Protein AF-A0A0K9NXI1-F1 (afdb_monomer_lite)

Foldseek 3Di:
DLDCVVCVPFQCPQDLVRDGSVRVVVVVVVVVVVCVVVVDDDDDDDPVNLVVVCVVDVVVVVVVVPDQPPDDDDLLVLDDAFDWDFPAQKDFADVQKFKFKKFFFALLVLCVVPPDADDDDDDDDDDPDDDDDPDPVRPPPDDDDDRDDDQADPQAPWQQGWDQDLNDTDRDNDPVVCNVVCVVVDDDDPPWDKDKAQDPVRVCCQVSPPQWDFPDWDDDPNIITTTIDGDPVPPDDPPPDDSRGSSSSRSVSSLLVVQQVLQCVVQPKAWRIDDSGMTMIMDGHDDHSADADDDRGGMDGPDPQKTWRMKGAPTGQFIKTWIARNPPRDIDIDTGDPPDDDDPVNCVCPDPVNRVVVSVVVCVVPPDDPPPPRPDQRWDDDPNDTHTDD

pLDDT: mean 76.98, std 16.27, range [29.52, 96.56]

Radius of gyration: 26.26 Å; chains: 1; bounding box: 72×45×71 Å

Structure (mmCIF, N/CA/C/O backbone):
data_AF-A0A0K9NXI1-F1
#
_entry.id   AF-A0A0K9NXI1-F1
#
loop_
_atom_site.group_PDB
_atom_site.id
_atom_site.type_symbol
_atom_site.label_atom_id
_atom_site.label_alt_id
_atom_site.label_comp_id
_atom_site.label_asym_id
_atom_site.label_entity_id
_atom_site.label_seq_id
_atom_site.pdbx_PDB_ins_code
_atom_site.Cartn_x
_atom_site.Cartn_y
_atom_site.Cartn_z
_atom_site.occupancy
_atom_site.B_iso_or_equiv
_atom_site.auth_seq_id
_atom_site.auth_comp_id
_atom_site.auth_asym_id
_atom_site.auth_atom_id
_atom_site.pdbx_PDB_model_num
ATOM 1 N N . HIS A 1 1 ? 33.278 6.271 -15.625 1.00 63.31 1 HIS A N 1
ATOM 2 C CA . HIS A 1 1 ? 33.539 6.580 -17.052 1.00 63.31 1 HIS A CA 1
ATOM 3 C C . HIS A 1 1 ? 35.040 6.835 -17.258 1.00 63.31 1 HIS A C 1
ATOM 5 O O . HIS A 1 1 ? 35.735 6.962 -16.264 1.00 63.31 1 HIS A O 1
ATOM 11 N N . GLY A 1 2 ? 35.555 6.873 -18.495 1.00 73.94 2 GLY A N 1
ATOM 12 C CA . GLY A 1 2 ? 36.993 7.051 -18.800 1.00 73.94 2 GLY A CA 1
ATOM 13 C C . GLY A 1 2 ? 37.377 8.439 -19.332 1.00 73.94 2 GLY A C 1
ATOM 14 O O . GLY A 1 2 ? 38.294 8.544 -20.132 1.00 73.94 2 GLY A O 1
ATOM 15 N N . CYS A 1 3 ? 36.643 9.493 -18.969 1.00 80.19 3 CYS A N 1
ATOM 16 C CA . CYS A 1 3 ? 36.835 10.843 -19.515 1.00 80.19 3 CYS A CA 1
ATOM 17 C C . CYS A 1 3 ? 38.253 11.377 -19.232 1.00 80.19 3 CYS A C 1
ATOM 19 O O . CYS A 1 3 ? 38.665 11.445 -18.073 1.00 80.19 3 CYS A O 1
ATOM 21 N N . ALA A 1 4 ? 38.969 11.810 -20.274 1.00 77.75 4 ALA A N 1
ATOM 22 C CA . ALA A 1 4 ? 40.324 12.357 -20.156 1.00 77.75 4 ALA A CA 1
ATOM 23 C C . ALA A 1 4 ? 40.393 13.620 -19.278 1.00 77.75 4 ALA A C 1
ATOM 25 O O . ALA A 1 4 ? 41.375 13.827 -18.572 1.00 77.75 4 ALA A O 1
ATOM 26 N N . THR A 1 5 ? 39.326 14.421 -19.247 1.00 80.88 5 THR A N 1
ATOM 27 C CA . THR A 1 5 ? 39.240 15.633 -18.423 1.00 80.88 5 THR A CA 1
ATOM 28 C C . THR A 1 5 ? 39.096 15.318 -16.935 1.00 80.88 5 THR A C 1
ATOM 30 O O . THR A 1 5 ? 39.689 15.992 -16.098 1.00 80.88 5 THR A O 1
ATOM 33 N N . CYS A 1 6 ? 38.326 14.282 -16.585 1.00 79.38 6 CYS A N 1
ATOM 34 C CA . CYS A 1 6 ? 38.123 13.884 -15.188 1.00 79.38 6 CYS A CA 1
ATOM 35 C C . CYS A 1 6 ? 39.322 13.144 -14.592 1.00 79.38 6 CYS A C 1
ATOM 37 O O . CYS A 1 6 ? 39.497 13.162 -13.378 1.00 79.38 6 CYS A O 1
ATOM 39 N N . TYR A 1 7 ? 40.124 12.490 -15.433 1.00 79.38 7 TYR A N 1
ATOM 40 C CA . TYR A 1 7 ? 41.264 11.673 -15.018 1.00 79.38 7 TYR A CA 1
ATOM 41 C C . TYR A 1 7 ? 42.593 12.232 -15.542 1.00 79.38 7 TYR A C 1
ATOM 43 O O . TYR A 1 7 ? 43.538 11.479 -15.752 1.00 79.38 7 TYR A O 1
ATOM 51 N N . SER A 1 8 ? 42.680 13.548 -15.752 1.00 76.00 8 SER A N 1
ATOM 52 C CA . SER A 1 8 ? 43.842 14.212 -16.362 1.00 76.00 8 SER A CA 1
ATOM 53 C C . SER A 1 8 ? 45.157 13.962 -15.614 1.00 76.00 8 SER A C 1
ATOM 55 O O . SER A 1 8 ? 46.203 13.837 -16.244 1.00 76.00 8 SER A O 1
ATOM 57 N N . SER A 1 9 ? 45.109 13.821 -14.288 1.00 75.19 9 SER A N 1
ATOM 58 C CA . SER A 1 9 ? 46.272 13.554 -13.430 1.00 75.19 9 SER A CA 1
ATOM 59 C C . SER A 1 9 ? 46.489 12.075 -13.085 1.00 75.19 9 SER A C 1
ATOM 61 O O . SER A 1 9 ? 47.484 11.734 -12.452 1.00 75.19 9 SER A O 1
ATOM 63 N N . CYS A 1 10 ? 45.577 11.181 -13.475 1.00 76.50 10 CYS A N 1
ATOM 64 C CA . CYS A 1 10 ? 45.589 9.771 -13.063 1.00 76.50 10 CYS A CA 1
ATOM 65 C C . CYS A 1 10 ? 45.084 8.822 -14.163 1.00 76.50 10 CYS A C 1
ATOM 67 O O . CYS A 1 10 ? 44.485 7.779 -13.896 1.00 76.50 10 CYS A O 1
ATOM 69 N N . PHE A 1 11 ? 45.334 9.182 -15.425 1.00 79.94 11 PHE A N 1
ATOM 70 C CA . PHE A 1 11 ? 44.766 8.516 -16.601 1.00 79.94 11 PHE A CA 1
ATOM 71 C C . PHE A 1 11 ? 45.238 7.066 -16.788 1.00 79.94 11 PHE A C 1
ATOM 73 O O . PHE A 1 11 ? 44.528 6.241 -17.369 1.00 79.94 11 PHE A O 1
ATOM 80 N N . ASP A 1 12 ? 46.417 6.750 -16.256 1.00 80.25 12 ASP A N 1
ATOM 81 C CA . ASP A 1 12 ? 47.031 5.421 -16.289 1.00 80.25 12 ASP A CA 1
ATOM 82 C C . ASP A 1 12 ? 46.903 4.664 -14.958 1.00 80.25 12 ASP A C 1
ATOM 84 O O . ASP A 1 12 ? 47.221 3.476 -14.875 1.00 80.25 12 ASP A O 1
ATOM 88 N N . THR A 1 13 ? 46.358 5.312 -13.927 1.00 79.56 13 THR A N 1
ATOM 89 C CA . THR A 1 13 ? 46.133 4.698 -12.620 1.00 79.56 13 THR A CA 1
ATOM 90 C C . THR A 1 13 ? 45.051 3.629 -12.732 1.00 79.56 13 THR A C 1
ATOM 92 O O . THR A 1 13 ? 43.995 3.851 -13.324 1.00 79.56 13 THR A O 1
ATOM 95 N N . ARG A 1 14 ? 45.284 2.443 -12.163 1.00 74.38 14 ARG A N 1
ATOM 96 C CA . ARG A 1 14 ? 44.260 1.392 -12.150 1.00 74.38 14 ARG A CA 1
ATOM 97 C C . ARG A 1 14 ? 43.080 1.820 -11.283 1.00 74.38 14 ARG A C 1
ATOM 99 O O . ARG A 1 14 ? 43.249 2.137 -10.110 1.00 74.38 14 ARG A O 1
ATOM 106 N N . LEU A 1 15 ? 41.884 1.805 -11.866 1.00 72.44 15 LEU A N 1
ATOM 107 C CA . LEU A 1 15 ? 40.640 1.987 -11.124 1.00 72.44 15 LEU A CA 1
ATOM 108 C C . LEU A 1 15 ? 40.298 0.700 -10.356 1.00 72.44 15 LEU A C 1
ATOM 110 O O . LEU A 1 15 ? 40.794 -0.370 -10.716 1.00 72.44 15 LEU A O 1
ATOM 114 N N . PRO A 1 16 ? 39.374 0.760 -9.378 1.00 55.47 16 PRO A N 1
ATOM 115 C CA . PRO A 1 16 ? 38.928 -0.407 -8.604 1.00 55.47 16 PRO A CA 1
ATOM 116 C C . PRO A 1 16 ? 38.437 -1.605 -9.442 1.00 55.47 16 PRO A C 1
ATOM 118 O O . PRO A 1 16 ? 38.420 -2.731 -8.970 1.00 55.47 16 PRO A O 1
ATOM 121 N N . LEU A 1 17 ? 38.070 -1.389 -10.712 1.00 54.94 17 LEU A N 1
ATOM 122 C CA . LEU A 1 17 ? 37.673 -2.435 -11.671 1.00 54.94 17 LEU A CA 1
ATOM 123 C C . LEU A 1 17 ? 38.861 -3.056 -12.436 1.00 54.94 17 LEU A C 1
ATOM 125 O O . LEU A 1 17 ? 38.675 -3.663 -13.490 1.00 54.94 17 LEU A O 1
ATOM 129 N N . GLY A 1 18 ? 40.093 -2.831 -11.976 1.00 70.50 18 GLY A N 1
ATOM 130 C CA . GLY A 1 18 ? 41.331 -3.335 -12.578 1.00 70.50 18 GLY A CA 1
ATOM 131 C C . GLY A 1 18 ? 41.728 -2.675 -13.903 1.00 70.50 18 GLY A C 1
ATOM 132 O O . GLY A 1 18 ? 42.851 -2.879 -14.365 1.00 70.50 18 GLY A O 1
ATOM 133 N N . LYS A 1 19 ? 40.840 -1.870 -14.501 1.00 74.25 19 LYS A N 1
ATOM 134 C CA . LYS A 1 19 ? 41.082 -1.125 -15.741 1.00 74.25 19 LYS A CA 1
ATOM 135 C C . LYS A 1 19 ? 41.544 0.300 -15.457 1.00 74.25 19 LYS A C 1
ATOM 137 O O . LYS A 1 19 ? 41.026 0.937 -14.543 1.00 74.25 19 LYS A O 1
ATOM 142 N N . SER A 1 20 ? 42.473 0.826 -16.250 1.00 83.62 20 SER A N 1
ATOM 143 C CA . SER A 1 20 ? 42.821 2.253 -16.188 1.00 83.62 20 SER A CA 1
ATOM 144 C C . SER A 1 20 ? 41.784 3.119 -16.923 1.00 83.62 20 SER A C 1
ATOM 146 O O . SER A 1 20 ? 41.102 2.622 -17.831 1.00 83.62 20 SER A O 1
ATOM 148 N N . PRO A 1 21 ? 41.652 4.417 -16.587 1.00 82.00 21 PRO A N 1
ATOM 149 C CA . PRO A 1 21 ? 40.850 5.358 -17.363 1.00 82.00 21 PRO A CA 1
ATOM 150 C C . PRO A 1 21 ? 41.206 5.332 -18.852 1.00 82.00 21 PRO A C 1
ATOM 152 O O . PRO A 1 21 ? 40.296 5.303 -19.678 1.00 82.00 21 PRO A O 1
ATOM 155 N N . ARG A 1 22 ? 42.497 5.200 -19.199 1.00 81.88 22 ARG A N 1
ATOM 156 C CA . ARG A 1 22 ? 42.962 5.015 -20.582 1.00 81.88 22 ARG A CA 1
ATOM 157 C C . ARG A 1 22 ? 42.369 3.777 -21.250 1.00 81.88 22 ARG A C 1
ATOM 159 O O . ARG A 1 22 ? 41.925 3.847 -22.390 1.00 81.88 22 ARG A O 1
ATOM 166 N N . GLN A 1 23 ? 42.310 2.640 -20.560 1.00 81.12 23 GLN A N 1
ATOM 167 C CA . GLN A 1 23 ? 41.699 1.429 -21.121 1.00 81.12 23 GLN A CA 1
ATOM 168 C C . GLN A 1 23 ? 40.192 1.595 -21.354 1.00 81.12 23 GLN A C 1
ATOM 170 O O . GLN A 1 23 ? 39.670 1.105 -22.355 1.00 81.12 23 GLN A O 1
ATOM 175 N N . LEU A 1 24 ? 39.491 2.294 -20.456 1.00 81.06 24 LEU A N 1
ATOM 176 C CA . LEU A 1 24 ? 38.071 2.610 -20.629 1.00 81.06 24 LEU A CA 1
ATOM 177 C C . LEU A 1 24 ? 37.842 3.593 -21.783 1.00 81.06 24 LEU A C 1
ATOM 179 O O . LEU A 1 24 ? 36.906 3.408 -22.556 1.00 81.06 24 LEU A O 1
ATOM 183 N N . TYR A 1 25 ? 38.706 4.598 -21.915 1.00 83.56 25 TYR A N 1
ATOM 184 C CA . TYR A 1 25 ? 38.682 5.568 -23.004 1.00 83.56 25 TYR A CA 1
ATOM 185 C C . TYR A 1 25 ? 38.931 4.897 -24.361 1.00 83.56 25 TYR A C 1
ATOM 187 O O . TYR A 1 25 ? 38.125 5.042 -25.273 1.00 83.56 25 TYR A O 1
ATOM 195 N N . ASN A 1 26 ? 39.958 4.049 -24.465 1.00 84.50 26 ASN A N 1
ATOM 196 C CA . ASN A 1 26 ? 40.266 3.306 -25.690 1.00 84.50 26 ASN A CA 1
ATOM 197 C C . ASN A 1 26 ? 39.139 2.331 -26.077 1.00 84.50 26 ASN A C 1
ATOM 199 O O . ASN A 1 26 ? 38.844 2.143 -27.255 1.00 84.50 26 ASN A O 1
ATOM 203 N N . ALA A 1 27 ? 38.496 1.686 -25.096 1.00 82.81 27 ALA A N 1
ATOM 204 C CA . ALA A 1 27 ? 37.338 0.829 -25.351 1.00 82.81 27 ALA A CA 1
ATOM 205 C C . ALA A 1 27 ? 36.130 1.636 -25.858 1.00 82.81 27 ALA A C 1
ATOM 207 O O . ALA A 1 27 ? 35.413 1.181 -26.751 1.00 82.81 27 ALA A O 1
ATOM 208 N N . PHE A 1 28 ? 35.926 2.837 -25.314 1.00 85.06 28 PHE A N 1
ATOM 209 C CA . PHE A 1 28 ? 34.933 3.784 -25.807 1.00 85.06 28 PHE A CA 1
ATOM 210 C C . PHE A 1 28 ? 35.241 4.230 -27.246 1.00 85.06 28 PHE A C 1
ATOM 212 O O . PHE A 1 28 ? 34.349 4.151 -28.087 1.00 85.06 28 PHE A O 1
ATOM 219 N N . GLU A 1 29 ? 36.484 4.609 -27.563 1.00 84.50 29 GLU A N 1
ATOM 220 C CA . GLU A 1 29 ? 36.876 5.015 -28.921 1.00 84.50 29 GLU A CA 1
ATOM 221 C C . GLU A 1 29 ? 36.674 3.897 -29.941 1.00 84.50 29 GLU A C 1
ATOM 223 O O . GLU A 1 29 ? 36.123 4.140 -31.012 1.00 84.50 29 GLU A O 1
ATOM 228 N N . LYS A 1 30 ? 37.016 2.651 -29.588 1.00 85.94 30 LYS A N 1
ATOM 229 C CA . LYS A 1 30 ? 36.719 1.490 -30.441 1.00 85.94 30 LYS A CA 1
ATOM 230 C C . LYS A 1 30 ? 35.223 1.369 -30.728 1.00 85.94 30 LYS A C 1
ATOM 232 O O . LYS A 1 30 ? 34.838 1.181 -31.876 1.00 85.94 30 LYS A O 1
ATOM 237 N N . LYS A 1 31 ? 34.370 1.506 -29.707 1.00 83.94 31 LYS A N 1
ATOM 238 C CA . LYS A 1 31 ? 32.910 1.440 -29.873 1.00 83.94 31 LYS A CA 1
ATOM 239 C C . LYS A 1 31 ? 32.373 2.606 -30.709 1.00 83.94 31 LYS A C 1
ATOM 241 O O . LYS A 1 31 ? 31.494 2.389 -31.537 1.00 83.94 31 LYS A O 1
ATOM 246 N N . LYS A 1 32 ? 32.901 3.816 -30.510 1.00 87.81 32 LYS A N 1
ATOM 247 C CA . LYS A 1 32 ? 32.561 5.002 -31.305 1.00 87.81 32 LYS A CA 1
ATOM 248 C C . LYS A 1 32 ? 32.893 4.773 -32.781 1.00 87.81 32 LYS A C 1
ATOM 250 O O . LYS A 1 32 ? 32.002 4.891 -33.613 1.00 87.81 32 LYS A O 1
ATOM 255 N N . LEU A 1 33 ? 34.119 4.341 -33.075 1.00 86.81 33 LEU A N 1
ATOM 256 C CA . LEU A 1 33 ? 34.575 4.068 -34.437 1.00 86.81 33 LEU A CA 1
ATOM 257 C C . LEU A 1 33 ? 33.741 2.971 -35.113 1.00 86.81 33 LEU A C 1
ATOM 259 O O . LEU A 1 33 ? 33.398 3.088 -36.283 1.00 86.81 33 LEU A O 1
ATOM 263 N N . MET A 1 34 ? 33.360 1.918 -34.379 1.00 88.62 34 MET A N 1
ATOM 264 C CA . MET A 1 34 ? 32.466 0.880 -34.910 1.00 88.62 34 MET A CA 1
ATOM 265 C C . MET A 1 34 ? 31.091 1.434 -35.311 1.00 88.62 34 MET A C 1
ATOM 267 O O . MET A 1 34 ? 30.545 1.013 -36.326 1.00 88.62 34 MET A O 1
ATOM 271 N N . LEU A 1 35 ? 30.531 2.365 -34.534 1.00 81.19 35 LEU A N 1
ATOM 272 C CA . LEU A 1 35 ? 29.243 2.996 -34.837 1.00 81.19 35 LEU A CA 1
ATOM 273 C C . LEU A 1 35 ? 29.351 3.973 -36.016 1.00 81.19 35 LEU A C 1
ATOM 275 O O . LEU A 1 35 ? 28.488 3.975 -36.888 1.00 81.19 35 LEU A O 1
ATOM 279 N N . GLU A 1 36 ? 30.425 4.757 -36.081 1.00 88.56 36 GLU A N 1
ATOM 280 C CA . GLU A 1 36 ? 30.681 5.670 -37.202 1.00 88.56 36 GLU A CA 1
ATOM 281 C C . GLU A 1 36 ? 30.891 4.896 -38.513 1.00 88.56 36 GLU A C 1
ATOM 283 O O . GLU A 1 36 ? 30.285 5.228 -39.530 1.00 88.56 36 GLU A O 1
ATOM 288 N N . ASN A 1 37 ? 31.647 3.793 -38.478 1.00 89.56 37 ASN A N 1
ATOM 289 C CA . ASN A 1 37 ? 31.853 2.915 -39.636 1.00 89.56 37 ASN A CA 1
ATOM 290 C C . ASN A 1 37 ? 30.573 2.203 -40.094 1.00 89.56 37 ASN A C 1
ATOM 292 O O . ASN A 1 37 ? 30.452 1.847 -41.263 1.00 89.56 37 ASN A O 1
ATOM 296 N N . ALA A 1 38 ? 29.609 2.003 -39.194 1.00 86.94 38 ALA A N 1
ATOM 297 C CA . ALA A 1 38 ? 28.284 1.491 -39.533 1.00 86.94 38 ALA A CA 1
ATOM 298 C C . ALA A 1 38 ? 27.344 2.580 -40.101 1.00 86.94 38 ALA A C 1
ATOM 300 O O . ALA A 1 38 ? 26.170 2.306 -40.341 1.00 86.94 38 ALA A O 1
ATOM 301 N N . GLY A 1 39 ? 27.847 3.801 -40.326 1.00 86.38 39 GLY A N 1
ATOM 302 C CA . GLY A 1 39 ? 27.121 4.904 -40.958 1.00 86.38 39 GLY A CA 1
ATOM 303 C C . GLY A 1 39 ? 26.285 5.755 -39.999 1.00 86.38 39 GLY A C 1
ATOM 304 O O . GLY A 1 39 ? 25.497 6.586 -40.452 1.00 86.38 39 GLY A O 1
ATOM 305 N N . PHE A 1 40 ? 26.425 5.579 -38.682 1.00 82.88 40 PHE A N 1
ATOM 306 C CA . PHE A 1 40 ? 25.689 6.384 -37.707 1.00 82.88 40 PHE A CA 1
ATOM 307 C C . PHE A 1 40 ? 26.385 7.725 -37.448 1.00 82.88 40 PHE A C 1
ATOM 309 O O . PHE A 1 40 ? 27.597 7.789 -37.246 1.00 82.88 40 PHE A O 1
ATOM 316 N N . LYS A 1 41 ? 25.603 8.806 -37.351 1.00 88.00 41 LYS A N 1
ATOM 317 C CA . LYS A 1 41 ? 26.079 10.080 -36.798 1.00 88.00 41 LYS A CA 1
ATOM 318 C C . LYS A 1 41 ? 26.173 9.950 -35.274 1.00 88.00 41 LYS A C 1
ATOM 320 O O . LYS A 1 41 ? 25.145 9.888 -34.601 1.00 88.00 41 LYS A O 1
ATOM 325 N N . VAL A 1 42 ? 27.389 9.902 -34.730 1.00 82.69 42 VAL A N 1
ATOM 326 C CA . VAL A 1 42 ? 27.623 9.712 -33.289 1.00 82.69 42 VAL A CA 1
ATOM 327 C C . VAL A 1 42 ? 27.949 11.044 -32.613 1.00 82.69 42 VAL A C 1
ATOM 329 O O . VAL A 1 42 ? 29.005 11.627 -32.839 1.00 82.69 42 VAL A O 1
ATOM 332 N N . GLU A 1 43 ? 27.059 11.508 -31.737 1.00 83.25 43 GLU A N 1
ATOM 333 C CA . GLU A 1 43 ? 27.315 12.634 -30.831 1.00 83.25 43 GLU A CA 1
ATOM 334 C C . GLU A 1 43 ? 27.642 12.095 -29.434 1.00 83.25 43 GLU A C 1
ATOM 336 O O . GLU A 1 43 ? 26.950 11.221 -28.907 1.00 83.25 43 GLU A O 1
ATOM 341 N N . VAL A 1 44 ? 28.734 12.580 -28.843 1.00 80.31 44 VAL A N 1
ATOM 342 C CA . VAL A 1 44 ? 29.284 12.053 -27.589 1.00 80.31 44 VAL A CA 1
ATOM 343 C C . VAL A 1 44 ? 29.170 13.115 -26.513 1.00 80.31 44 VAL A C 1
ATOM 345 O O . VAL A 1 44 ? 29.656 14.227 -26.689 1.00 80.31 44 VAL A O 1
ATOM 348 N N . TYR A 1 45 ? 28.600 12.726 -25.379 1.00 80.25 45 TYR A N 1
ATOM 349 C CA . TYR A 1 45 ? 28.560 13.538 -24.171 1.00 80.25 45 TYR A CA 1
ATOM 350 C C . TYR A 1 45 ? 29.033 12.694 -22.994 1.00 80.25 45 TYR A C 1
ATOM 352 O O . TYR A 1 45 ? 28.509 11.600 -22.756 1.00 80.25 45 TYR A O 1
ATOM 360 N N . TRP A 1 46 ? 30.019 13.181 -22.244 1.00 78.62 46 TRP A N 1
ATOM 361 C CA . TRP A 1 46 ? 30.453 12.514 -21.024 1.00 78.62 46 TRP A CA 1
ATOM 362 C C . TRP A 1 46 ? 29.492 12.806 -19.872 1.00 78.62 46 TRP A C 1
ATOM 364 O O . TRP A 1 46 ? 28.919 13.886 -19.750 1.00 78.62 46 TRP A O 1
ATOM 374 N N . GLU A 1 47 ? 29.355 11.847 -18.958 1.00 73.31 47 GLU A N 1
ATOM 375 C CA . GLU A 1 47 ? 28.494 11.985 -17.780 1.00 73.31 47 GLU A CA 1
ATOM 376 C C . GLU A 1 47 ? 28.829 13.235 -16.944 1.00 73.31 47 GLU A C 1
ATOM 378 O O . GLU A 1 47 ? 27.933 13.907 -16.439 1.00 73.31 47 GLU A O 1
ATOM 383 N N . CYS A 1 48 ? 30.114 13.575 -16.815 1.00 76.38 48 CYS A N 1
ATOM 384 C CA . CYS A 1 48 ? 30.571 14.774 -16.114 1.00 76.38 48 CYS A CA 1
ATOM 385 C C . CYS A 1 48 ? 30.144 16.076 -16.813 1.00 76.38 48 CYS A C 1
ATOM 387 O O . CYS A 1 48 ? 29.737 17.019 -16.137 1.00 76.38 48 CYS A O 1
ATOM 389 N N . GLU A 1 49 ? 30.174 16.115 -18.145 1.00 79.50 49 GLU A N 1
ATOM 390 C CA . GLU A 1 49 ? 29.749 17.260 -18.958 1.00 79.50 49 GLU A CA 1
ATOM 391 C C . GLU A 1 49 ? 28.238 17.466 -18.852 1.00 79.50 49 GLU A C 1
ATOM 393 O O . GLU A 1 49 ? 27.773 18.590 -18.667 1.00 79.50 49 GLU A O 1
ATOM 398 N N . ILE A 1 50 ? 27.470 16.373 -18.873 1.00 73.75 50 ILE A N 1
ATOM 399 C CA . ILE A 1 50 ? 26.021 16.405 -18.663 1.00 73.75 50 ILE A CA 1
ATOM 400 C C . ILE A 1 50 ? 25.707 16.902 -17.250 1.00 73.75 50 ILE A C 1
ATOM 402 O O . ILE A 1 50 ? 24.914 17.825 -17.090 1.00 73.75 50 ILE A O 1
ATOM 406 N N . ARG A 1 51 ? 26.356 16.348 -16.215 1.00 73.81 51 ARG A N 1
ATOM 407 C CA . ARG A 1 51 ? 26.156 16.779 -14.819 1.00 73.81 51 ARG A CA 1
ATOM 408 C C . ARG A 1 51 ? 26.467 18.265 -14.631 1.00 73.81 51 ARG A C 1
ATOM 410 O O . ARG A 1 51 ? 25.690 18.956 -13.978 1.00 73.81 51 ARG A O 1
ATOM 417 N N . LYS A 1 52 ? 27.552 18.764 -15.233 1.00 78.56 52 LYS A N 1
ATOM 418 C CA . LYS A 1 52 ? 27.914 20.187 -15.208 1.00 78.56 52 LYS A CA 1
ATOM 419 C C . LYS A 1 52 ? 26.868 21.041 -15.934 1.00 78.56 52 LYS A C 1
ATOM 421 O O . LYS A 1 52 ? 26.344 21.987 -15.356 1.00 78.56 52 LYS A O 1
ATOM 426 N N . SER A 1 53 ? 26.458 20.633 -17.136 1.00 72.25 53 SER A N 1
ATOM 427 C CA . SER A 1 53 ? 25.426 21.337 -17.904 1.00 72.25 53 SER A CA 1
ATOM 428 C C . SER A 1 53 ? 24.045 21.325 -17.234 1.00 72.25 53 SER A C 1
ATOM 430 O O . SER A 1 53 ? 23.256 22.228 -17.505 1.00 72.25 53 SER A O 1
ATOM 432 N N . LEU A 1 54 ? 23.722 20.320 -16.416 1.00 69.81 54 LEU A N 1
ATOM 433 C CA . LEU A 1 54 ? 22.475 20.247 -15.643 1.00 69.81 54 LEU A CA 1
ATOM 434 C C . LEU A 1 54 ? 22.526 21.090 -14.363 1.00 69.81 54 LEU A C 1
ATOM 436 O O . LEU A 1 54 ? 21.483 21.531 -13.886 1.00 69.81 54 LEU A O 1
ATOM 440 N N . ALA A 1 55 ? 23.717 21.300 -13.796 1.00 70.25 55 ALA A N 1
ATOM 441 C CA . ALA A 1 55 ? 23.913 22.168 -12.637 1.00 70.25 55 ALA A CA 1
ATOM 442 C C . ALA A 1 55 ? 23.853 23.656 -13.016 1.00 70.25 55 ALA A C 1
ATOM 444 O O . ALA A 1 55 ? 23.330 24.461 -12.253 1.00 70.25 55 ALA A O 1
ATOM 445 N N . GLU A 1 56 ? 24.364 24.010 -14.196 1.00 72.69 56 GLU A N 1
ATOM 446 C CA . GLU A 1 56 ? 24.463 25.398 -14.667 1.00 72.69 56 GLU A CA 1
ATOM 447 C C . GLU A 1 56 ? 23.178 25.912 -15.334 1.00 72.69 56 GLU A C 1
ATOM 449 O O . GLU A 1 56 ? 22.968 27.118 -15.426 1.00 72.69 56 GLU A O 1
ATOM 454 N N . ASN A 1 57 ? 22.311 25.019 -15.820 1.00 71.62 57 ASN A N 1
ATOM 455 C CA . ASN A 1 57 ? 21.164 25.401 -16.635 1.00 71.62 57 ASN A CA 1
ATOM 456 C C . ASN A 1 57 ? 19.868 24.748 -16.128 1.00 71.62 57 ASN A C 1
ATOM 458 O O . ASN A 1 57 ? 19.575 23.582 -16.405 1.00 71.62 57 ASN A O 1
ATOM 462 N N . GLN A 1 58 ? 19.075 25.543 -15.405 1.00 65.25 58 GLN A N 1
ATOM 463 C CA . GLN A 1 58 ? 17.808 25.112 -14.818 1.00 65.25 58 GLN A CA 1
ATOM 464 C C . GLN A 1 58 ? 16.785 24.680 -15.884 1.00 65.25 58 GLN A C 1
ATOM 466 O O . GLN A 1 58 ? 16.111 23.677 -15.689 1.00 65.25 58 GLN A O 1
ATOM 471 N N . THR A 1 59 ? 16.734 25.327 -17.053 1.00 63.31 59 THR A N 1
ATOM 472 C CA . THR A 1 59 ? 15.835 24.928 -18.151 1.00 63.31 59 THR A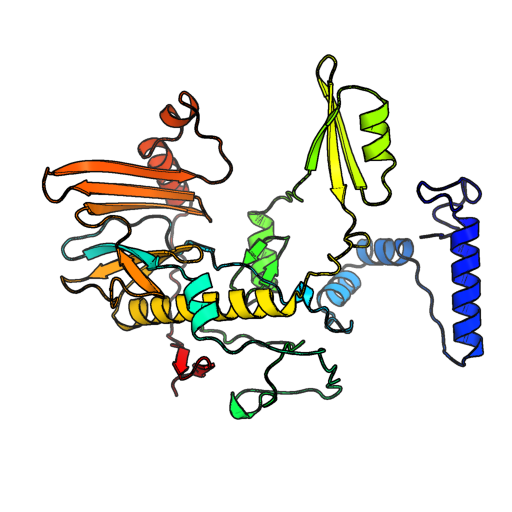 CA 1
ATOM 473 C C . THR A 1 59 ? 16.230 23.597 -18.793 1.00 63.31 59 THR A C 1
ATOM 475 O O . THR A 1 59 ? 15.356 22.813 -19.157 1.00 63.31 59 THR A O 1
ATOM 478 N N . LYS A 1 60 ? 17.528 23.274 -18.887 1.00 61.84 60 LYS A N 1
ATOM 479 C CA . LYS A 1 60 ? 17.987 21.933 -19.294 1.00 61.84 60 LYS A CA 1
ATOM 480 C C . LYS A 1 60 ? 17.634 20.888 -18.242 1.00 61.84 60 LYS A C 1
ATOM 482 O O . LYS A 1 60 ? 17.215 19.795 -18.601 1.00 61.84 60 LYS A O 1
ATOM 487 N N . LYS A 1 61 ? 17.769 21.212 -16.957 1.00 58.72 61 LYS A N 1
ATOM 488 C CA . LYS A 1 61 ? 17.368 20.322 -15.864 1.00 58.72 61 LYS A CA 1
ATOM 489 C C . LYS A 1 61 ? 15.875 20.008 -15.912 1.00 58.72 61 LYS A C 1
ATOM 491 O O . LYS A 1 61 ? 15.515 18.835 -15.902 1.00 58.72 61 LYS A O 1
ATOM 496 N N . ASP A 1 62 ? 15.043 21.030 -16.092 1.00 58.97 62 ASP A N 1
ATOM 497 C CA . ASP A 1 62 ? 13.598 20.874 -16.254 1.00 58.97 62 ASP A CA 1
ATOM 498 C C . ASP A 1 62 ? 13.268 20.065 -17.526 1.00 58.97 62 ASP A C 1
ATOM 500 O O . ASP A 1 62 ? 12.431 19.169 -17.486 1.00 58.97 62 ASP A O 1
ATOM 504 N N . PHE A 1 63 ? 13.985 20.280 -18.637 1.00 58.25 63 PHE A N 1
ATOM 505 C CA . PHE A 1 63 ? 13.837 19.486 -19.866 1.00 58.25 63 PHE A CA 1
ATOM 506 C C . PHE A 1 63 ? 14.191 18.000 -19.678 1.00 58.25 63 PHE A C 1
ATOM 508 O O . PHE A 1 63 ? 13.466 17.130 -20.162 1.00 58.25 63 PHE A O 1
ATOM 515 N N . PHE A 1 64 ? 15.278 17.688 -18.964 1.00 55.22 64 PHE A N 1
ATOM 516 C CA . PHE A 1 64 ? 15.665 16.308 -18.649 1.00 55.22 64 PHE A CA 1
ATOM 517 C C . PHE A 1 64 ? 14.698 15.642 -17.657 1.00 55.22 64 PHE A C 1
ATOM 519 O O . PHE A 1 64 ? 14.422 14.453 -17.795 1.00 55.22 64 PHE A O 1
ATOM 526 N N . ASP A 1 65 ? 14.144 16.390 -16.698 1.00 54.38 65 ASP A N 1
ATOM 527 C CA . ASP A 1 65 ? 13.126 15.895 -15.758 1.00 54.38 65 ASP A CA 1
ATOM 528 C C . ASP A 1 65 ? 11.757 15.643 -16.426 1.00 54.38 65 ASP A C 1
ATOM 530 O O . ASP A 1 65 ? 10.979 14.811 -15.945 1.00 54.38 65 ASP A O 1
ATOM 534 N N . VAL A 1 66 ? 11.464 16.348 -17.527 1.00 53.91 66 VAL A N 1
ATOM 535 C CA . VAL A 1 66 ? 10.227 16.237 -18.325 1.00 53.91 66 VAL A CA 1
ATOM 536 C C . VAL A 1 66 ? 10.332 15.176 -19.431 1.00 53.91 66 VAL A C 1
ATOM 538 O O . VAL A 1 66 ? 9.304 14.744 -19.956 1.00 53.91 66 VAL A O 1
ATOM 541 N N . GLN A 1 67 ? 11.536 14.712 -19.789 1.00 53.72 67 GLN A N 1
ATOM 542 C CA . GLN A 1 67 ? 11.694 13.747 -20.878 1.00 53.72 67 GLN A CA 1
ATOM 543 C C . GLN A 1 67 ? 10.923 12.443 -20.630 1.00 53.72 67 GLN A C 1
ATOM 545 O O . GLN A 1 67 ? 11.046 11.779 -19.599 1.00 53.72 67 GLN A O 1
ATOM 550 N N . ILE A 1 68 ? 10.161 12.056 -21.654 1.00 57.75 68 ILE A N 1
ATOM 551 C CA . ILE A 1 68 ? 9.550 10.737 -21.776 1.00 57.75 68 ILE A CA 1
ATOM 552 C C . ILE A 1 68 ? 10.692 9.723 -21.824 1.00 57.75 68 ILE A C 1
ATOM 554 O O . ILE A 1 68 ? 11.540 9.785 -22.713 1.00 57.75 68 ILE A O 1
ATOM 558 N N . ASP A 1 69 ? 10.724 8.801 -20.868 1.00 62.53 69 ASP A N 1
ATOM 559 C CA . ASP A 1 69 ? 11.727 7.743 -20.821 1.00 62.53 69 ASP A CA 1
ATOM 560 C C . ASP A 1 69 ? 11.607 6.833 -22.060 1.00 62.53 69 ASP A C 1
ATOM 562 O O . ASP A 1 69 ? 10.763 5.937 -22.120 1.00 62.53 69 ASP A O 1
ATOM 566 N N . LYS A 1 70 ? 12.476 7.065 -23.052 1.00 63.56 70 LYS A N 1
ATOM 567 C CA . LYS A 1 70 ? 12.554 6.300 -24.309 1.00 63.56 70 LYS A CA 1
ATOM 568 C C . LYS A 1 70 ? 13.374 5.012 -24.197 1.00 63.56 70 LYS A C 1
ATOM 570 O O . LYS A 1 70 ? 13.601 4.352 -25.208 1.00 63.56 70 LYS A O 1
ATOM 575 N N . THR A 1 71 ? 13.859 4.647 -23.008 1.00 68.31 71 THR A N 1
ATOM 576 C CA . THR A 1 71 ? 14.596 3.384 -22.852 1.00 68.31 71 THR A CA 1
ATOM 577 C C . THR A 1 71 ? 13.675 2.179 -23.086 1.00 68.31 71 THR A C 1
ATOM 579 O O . THR A 1 71 ? 12.453 2.305 -22.946 1.00 68.31 71 THR A O 1
ATOM 582 N N . PRO A 1 72 ? 14.218 0.995 -23.420 1.00 71.19 72 PRO A N 1
ATOM 583 C CA . PRO A 1 72 ? 13.422 -0.226 -23.473 1.00 71.19 72 PRO A CA 1
ATOM 584 C C . PRO A 1 72 ? 12.678 -0.490 -22.156 1.00 71.19 72 PRO A C 1
ATOM 586 O O . PRO A 1 72 ? 13.099 -0.058 -21.079 1.00 71.19 72 PRO A O 1
ATOM 589 N N . LEU A 1 73 ? 11.559 -1.210 -22.235 1.00 79.00 73 LEU A N 1
ATOM 590 C CA . LEU A 1 73 ? 10.836 -1.666 -21.051 1.00 79.00 73 LEU A CA 1
ATOM 591 C C . LEU A 1 73 ? 11.738 -2.588 -20.221 1.00 79.00 73 LEU A C 1
ATOM 593 O O . LEU A 1 73 ? 12.261 -3.578 -20.726 1.00 79.00 73 LEU A O 1
ATOM 597 N N . LYS A 1 74 ? 11.895 -2.266 -18.935 1.00 80.50 74 LYS A N 1
ATOM 598 C CA . LYS A 1 74 ? 12.548 -3.130 -17.948 1.00 80.50 74 LYS A CA 1
ATOM 599 C C . LYS A 1 74 ? 11.462 -3.763 -17.090 1.00 80.50 74 LYS A C 1
ATOM 601 O O . LYS A 1 74 ? 10.756 -3.049 -16.393 1.00 80.50 74 LYS A O 1
ATOM 606 N N . MET A 1 75 ? 11.315 -5.086 -17.107 1.00 77.38 75 MET A N 1
ATOM 607 C CA . MET A 1 75 ? 10.227 -5.746 -16.364 1.00 77.38 75 MET A CA 1
ATOM 608 C C . MET A 1 75 ? 10.278 -5.445 -14.857 1.00 77.38 75 MET A C 1
ATOM 610 O O . MET A 1 75 ? 9.247 -5.177 -14.248 1.00 77.38 75 MET A O 1
ATOM 614 N N . ALA A 1 76 ? 11.479 -5.370 -14.276 1.00 78.81 76 ALA A N 1
ATOM 615 C CA . ALA A 1 76 ? 11.671 -5.023 -12.869 1.00 78.81 76 ALA A CA 1
ATOM 616 C C . ALA A 1 76 ? 11.162 -3.619 -12.489 1.00 78.81 76 ALA A C 1
ATOM 618 O O . ALA A 1 76 ? 10.821 -3.391 -11.328 1.00 78.81 76 ALA A O 1
ATOM 619 N N . SER A 1 77 ? 11.057 -2.672 -13.433 1.00 80.50 77 SER A N 1
ATOM 620 C CA . SER A 1 77 ? 10.514 -1.343 -13.121 1.00 80.50 77 SER A CA 1
ATOM 621 C C . SER A 1 77 ? 8.995 -1.352 -12.938 1.00 80.50 77 SER A C 1
ATOM 623 O O . SER A 1 77 ? 8.470 -0.470 -12.261 1.00 80.50 77 SER A O 1
ATOM 625 N N . ALA A 1 78 ? 8.297 -2.355 -13.481 1.00 85.06 78 ALA A N 1
ATOM 626 C CA . ALA A 1 78 ? 6.869 -2.562 -13.252 1.00 85.06 78 ALA A CA 1
ATOM 627 C C . ALA A 1 78 ? 6.581 -3.204 -11.882 1.00 85.06 78 ALA A C 1
ATOM 629 O O . ALA A 1 78 ? 5.465 -3.101 -11.367 1.00 85.06 78 ALA A O 1
ATOM 630 N N . PHE A 1 79 ? 7.583 -3.829 -11.255 1.00 87.31 79 PHE A N 1
ATOM 631 C CA . PHE A 1 79 ? 7.421 -4.454 -9.951 1.00 87.31 79 PHE A CA 1
ATOM 632 C C . PHE A 1 79 ? 7.242 -3.411 -8.836 1.00 87.31 79 PHE A C 1
ATOM 634 O O . PHE A 1 79 ? 8.126 -2.599 -8.522 1.00 87.31 79 PHE A O 1
ATOM 641 N N . SER A 1 80 ? 6.084 -3.486 -8.186 1.00 88.19 80 SER A N 1
ATOM 642 C CA . SER A 1 80 ? 5.722 -2.706 -7.003 1.00 88.19 80 SER A CA 1
ATOM 643 C C . SER A 1 80 ? 5.181 -3.634 -5.920 1.00 88.19 80 SER A C 1
ATOM 645 O O . SER A 1 80 ? 4.584 -4.660 -6.237 1.00 88.19 80 SER A O 1
ATOM 647 N N . GLY A 1 81 ? 5.391 -3.287 -4.651 1.00 88.00 81 GLY A N 1
ATOM 648 C CA . GLY A 1 81 ? 4.889 -4.058 -3.510 1.00 88.00 81 GLY A CA 1
ATOM 649 C C . GLY A 1 81 ? 3.412 -3.796 -3.193 1.00 88.00 81 GLY A C 1
ATOM 650 O O . GLY A 1 81 ? 2.658 -3.283 -4.026 1.00 88.00 81 GLY A O 1
ATOM 651 N N . GLY A 1 82 ? 3.006 -4.143 -1.971 1.00 88.38 82 GLY A N 1
ATOM 652 C CA . GLY A 1 82 ? 1.679 -3.839 -1.433 1.00 88.38 82 GLY A CA 1
ATOM 653 C C . GLY A 1 82 ? 1.417 -2.336 -1.291 1.00 88.38 82 GLY A C 1
ATOM 654 O O . GLY A 1 82 ? 2.343 -1.520 -1.286 1.00 88.38 82 GLY A O 1
ATOM 655 N N . ARG A 1 83 ? 0.139 -1.968 -1.188 1.00 90.50 83 ARG A N 1
ATOM 656 C CA . ARG A 1 83 ? -0.279 -0.591 -0.909 1.00 90.50 83 ARG A CA 1
ATOM 657 C C . ARG A 1 83 ? -0.251 -0.350 0.594 1.00 90.50 83 ARG A C 1
ATOM 659 O O . ARG A 1 83 ? -0.919 -1.064 1.325 1.00 90.50 83 ARG A O 1
ATOM 666 N N . THR A 1 84 ? 0.445 0.692 1.033 1.00 89.88 84 THR A N 1
ATOM 667 C CA . THR A 1 84 ? 0.334 1.202 2.404 1.00 89.88 84 THR A CA 1
ATOM 668 C C . THR A 1 84 ? -0.057 2.672 2.329 1.00 89.88 84 THR A C 1
ATOM 670 O O . THR A 1 84 ? 0.632 3.450 1.669 1.00 89.88 84 THR A O 1
ATOM 673 N N . ALA A 1 85 ? -1.170 3.053 2.951 1.00 87.38 85 ALA A N 1
ATOM 674 C CA . ALA A 1 85 ? -1.702 4.408 2.862 1.00 87.38 85 ALA A CA 1
ATOM 675 C C . ALA A 1 85 ? -2.443 4.804 4.151 1.00 87.38 85 ALA A C 1
ATOM 677 O O . ALA A 1 85 ? -3.502 4.239 4.428 1.00 87.38 85 ALA A O 1
ATOM 678 N N . PRO A 1 86 ? -1.923 5.774 4.924 1.00 86.12 86 PRO A N 1
ATOM 679 C CA . PRO A 1 86 ? -2.711 6.465 5.936 1.00 86.12 86 PRO A CA 1
ATOM 680 C C . PRO A 1 86 ? -3.643 7.483 5.264 1.00 86.12 86 PRO A C 1
ATOM 682 O O . PRO A 1 86 ? -3.206 8.262 4.415 1.00 86.12 86 PRO A O 1
ATOM 685 N N . PHE A 1 87 ? -4.920 7.472 5.641 1.00 85.62 87 PHE A N 1
ATOM 686 C CA . PHE A 1 87 ? -5.946 8.394 5.138 1.00 85.62 87 PHE A CA 1
ATOM 687 C C . PHE A 1 87 ? -6.391 9.408 6.197 1.00 85.62 87 PHE A C 1
ATOM 689 O O . PHE A 1 87 ? -6.849 10.494 5.849 1.00 85.62 87 PHE A O 1
ATOM 696 N N . ALA A 1 88 ? -6.237 9.076 7.480 1.00 84.50 88 ALA A N 1
ATOM 697 C CA . ALA A 1 88 ? -6.545 9.952 8.602 1.00 84.50 88 ALA A CA 1
ATOM 698 C C . ALA A 1 88 ? -5.432 9.886 9.657 1.00 84.50 88 ALA A C 1
ATOM 700 O O . ALA A 1 88 ? -4.829 8.834 9.855 1.00 84.50 88 ALA A O 1
ATOM 701 N N . LEU A 1 89 ? -5.175 11.006 10.339 1.00 84.06 89 LEU A N 1
ATOM 702 C CA . LEU A 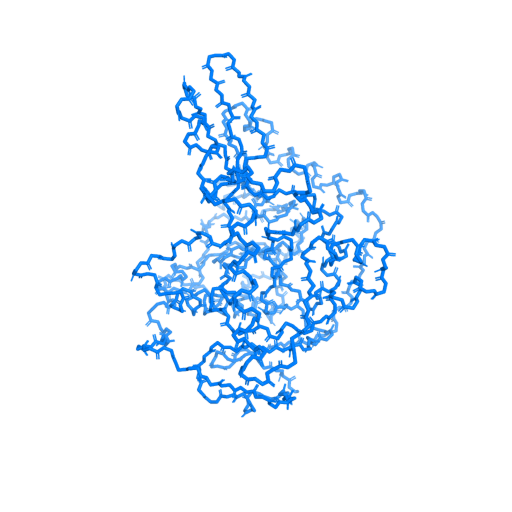1 89 ? -4.238 11.056 11.469 1.00 84.06 89 LEU A CA 1
ATOM 703 C C . LEU A 1 89 ? -4.862 10.501 12.749 1.00 84.06 89 LEU A C 1
ATOM 705 O O . LEU A 1 89 ? -4.179 9.864 13.538 1.00 84.06 89 LEU A O 1
ATOM 709 N N . MET A 1 90 ? -6.155 10.740 12.963 1.00 88.81 90 MET A N 1
ATOM 710 C CA . MET A 1 90 ? -6.870 10.279 14.148 1.00 88.81 90 MET A CA 1
ATOM 711 C C . MET A 1 90 ? -8.348 10.041 13.843 1.00 88.81 90 MET A C 1
ATOM 713 O O . MET A 1 90 ? -8.907 10.650 12.926 1.00 88.81 90 MET A O 1
ATOM 717 N N . SER A 1 91 ? -8.977 9.155 14.607 1.00 90.62 91 SER A N 1
ATOM 718 C CA . SER A 1 91 ? -10.423 8.948 14.600 1.00 90.62 91 SER A CA 1
ATOM 719 C C . SER A 1 91 ? -10.869 8.444 15.969 1.00 90.62 91 SER A C 1
ATOM 721 O O . SER A 1 91 ? -10.315 7.479 16.499 1.00 90.62 91 SER A O 1
ATOM 723 N N . THR A 1 92 ? -11.881 9.114 16.511 1.00 91.31 92 THR A N 1
ATOM 724 C CA . THR A 1 92 ? -12.606 8.718 17.717 1.00 91.31 92 THR A CA 1
ATOM 725 C C . THR A 1 92 ? -14.076 8.639 17.308 1.00 91.31 92 THR A C 1
ATOM 727 O O . THR A 1 92 ? -14.637 9.682 16.957 1.00 91.31 92 THR A O 1
ATOM 73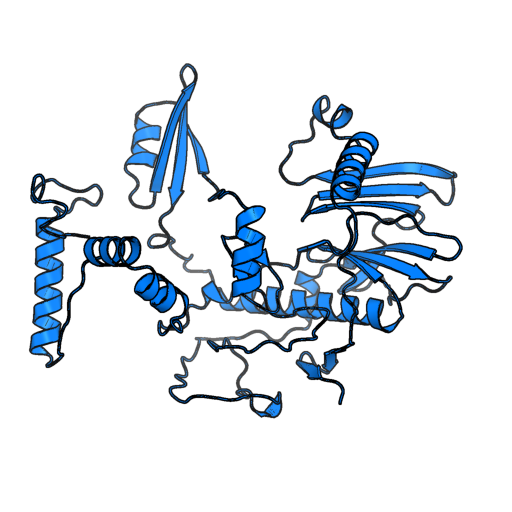0 N N . PRO A 1 93 ? -14.692 7.445 17.277 1.00 87.00 93 PRO A N 1
ATOM 731 C CA . PRO A 1 93 ? -16.060 7.287 16.807 1.00 87.00 93 PRO A CA 1
ATOM 732 C C . PRO A 1 93 ? -17.016 8.110 17.673 1.00 87.00 93 PRO A C 1
ATOM 734 O O . PRO A 1 93 ? -17.009 7.997 18.900 1.00 87.00 93 PRO A O 1
ATOM 737 N N . SER A 1 94 ? -17.851 8.933 17.037 1.00 87.62 94 SER A N 1
ATOM 738 C CA . SER A 1 94 ? -18.975 9.587 17.716 1.00 87.62 94 SER A CA 1
ATOM 739 C C . SER A 1 94 ? -20.135 8.605 17.911 1.00 87.62 94 SER A C 1
ATOM 741 O O . SER A 1 94 ? -20.094 7.465 17.445 1.00 87.62 94 SER A O 1
ATOM 743 N N . GLU A 1 95 ? -21.212 9.043 18.564 1.00 85.62 95 GLU A N 1
ATOM 744 C CA . GLU A 1 95 ? -22.401 8.208 18.755 1.00 85.62 95 GLU A CA 1
ATOM 745 C C . GLU A 1 95 ? -22.929 7.647 17.416 1.00 85.62 95 GLU A C 1
ATOM 747 O O . GLU A 1 95 ? -23.136 8.368 16.432 1.00 85.62 95 GLU A O 1
ATOM 752 N N . GLY A 1 96 ? -23.094 6.321 17.363 1.00 85.38 96 GLY A N 1
ATOM 753 C CA . GLY A 1 96 ? -23.521 5.592 16.167 1.00 85.38 96 GLY A CA 1
ATOM 754 C C . GLY A 1 96 ? -22.437 5.367 15.103 1.00 85.38 96 GLY A C 1
ATOM 755 O O . GLY A 1 96 ? -22.754 4.811 14.049 1.00 85.38 96 GLY A O 1
ATOM 756 N N . GLN A 1 97 ? -21.187 5.776 15.341 1.00 91.38 97 GLN A N 1
ATOM 757 C CA . GLN A 1 97 ? -20.032 5.421 14.513 1.00 91.38 97 GLN A CA 1
ATOM 758 C C . GLN A 1 97 ? -19.224 4.288 15.146 1.00 91.38 97 GLN A C 1
ATOM 760 O O . GLN A 1 97 ? -19.180 4.132 16.363 1.00 91.38 97 GLN A O 1
ATOM 765 N N . ASN A 1 98 ? -18.563 3.506 14.300 1.00 93.62 98 ASN A N 1
ATOM 766 C CA . ASN A 1 98 ? -17.724 2.381 14.684 1.00 93.62 98 ASN A CA 1
ATOM 767 C C . ASN A 1 98 ? -16.446 2.382 13.840 1.00 93.62 98 ASN A C 1
ATOM 769 O O . ASN A 1 98 ? -16.472 2.785 12.676 1.00 93.62 98 ASN A O 1
ATOM 773 N N . ILE A 1 99 ? -15.347 1.876 14.400 1.00 95.50 99 ILE A N 1
ATOM 774 C CA . ILE A 1 99 ? -14.121 1.573 13.654 1.00 95.50 99 ILE A CA 1
ATOM 775 C C . ILE A 1 99 ? -13.969 0.055 13.578 1.00 95.50 99 ILE A C 1
ATOM 777 O O . ILE A 1 99 ? -14.116 -0.640 14.584 1.00 95.50 99 ILE A O 1
ATOM 781 N N . SER A 1 100 ? -13.670 -0.455 12.385 1.00 94.75 100 SER A N 1
ATOM 782 C CA . SER A 1 100 ? -13.320 -1.857 12.164 1.00 94.75 100 SER A CA 1
ATOM 783 C C . SER A 1 100 ? -11.882 -1.983 11.684 1.00 94.75 100 SER A C 1
ATOM 785 O O . SER A 1 100 ? -11.367 -1.106 10.984 1.00 94.75 100 SER A O 1
ATOM 787 N N . TYR A 1 101 ? -11.259 -3.098 12.056 1.00 95.56 101 TYR A N 1
ATOM 788 C CA . TYR A 1 101 ? -9.966 -3.525 11.554 1.00 95.56 101 TYR A CA 1
ATOM 789 C C . TYR A 1 101 ? -10.105 -4.931 10.978 1.00 95.56 101 TYR A C 1
ATOM 791 O O . TYR A 1 101 ? -10.427 -5.882 11.696 1.00 95.56 101 TYR A O 1
ATOM 799 N N . SER A 1 102 ? -9.891 -5.043 9.671 1.00 94.75 102 SER A N 1
ATOM 800 C CA . SER A 1 102 ? -10.036 -6.293 8.938 1.00 94.75 102 SER A CA 1
ATOM 801 C C . SER A 1 102 ? -8.820 -6.582 8.066 1.00 94.75 102 SER A C 1
ATOM 803 O O . SER A 1 102 ? -8.196 -5.653 7.553 1.00 94.75 102 SER A O 1
ATOM 805 N N . ASP A 1 103 ? -8.522 -7.863 7.884 1.00 95.00 103 ASP A N 1
ATOM 806 C CA . ASP A 1 103 ? -7.387 -8.377 7.122 1.00 95.00 103 ASP A CA 1
ATOM 807 C C . ASP A 1 103 ? -7.833 -9.430 6.099 1.00 95.00 103 ASP A C 1
ATOM 809 O O . ASP A 1 103 ? -8.765 -10.202 6.341 1.00 95.00 103 ASP A O 1
ATOM 813 N N . ILE A 1 104 ? -7.200 -9.443 4.925 1.00 93.44 104 ILE A N 1
ATOM 814 C CA . ILE A 1 104 ? -7.483 -10.415 3.872 1.00 93.44 104 ILE A CA 1
ATOM 815 C C . ILE A 1 104 ? -6.776 -11.723 4.207 1.00 93.44 104 ILE A C 1
ATOM 817 O O . ILE A 1 104 ? -5.556 -11.841 4.066 1.00 93.44 104 ILE A O 1
ATOM 821 N N . GLN A 1 105 ? -7.558 -12.767 4.470 1.00 93.00 105 GLN A N 1
ATOM 822 C CA . GLN A 1 105 ? -7.024 -14.095 4.734 1.00 93.00 105 GLN A CA 1
ATOM 823 C C . GLN A 1 105 ? -6.158 -14.595 3.573 1.00 93.00 105 GLN A C 1
ATOM 825 O O . GLN A 1 105 ? -6.660 -14.973 2.509 1.00 93.00 105 GLN A O 1
ATOM 830 N N . SER A 1 106 ? -4.842 -14.644 3.792 1.00 92.31 106 SER A N 1
ATOM 831 C CA . SER A 1 106 ? -3.867 -15.127 2.811 1.00 92.31 106 SER A CA 1
ATOM 832 C C . SER A 1 106 ? -3.996 -14.429 1.448 1.00 92.31 106 SER A C 1
ATOM 834 O O . SER A 1 106 ? -4.196 -15.082 0.420 1.00 92.31 106 SER A O 1
ATOM 836 N N . LEU A 1 107 ? -3.845 -13.097 1.417 1.00 92.81 107 LEU A N 1
ATOM 837 C CA . LEU A 1 107 ? -3.951 -12.287 0.196 1.00 92.81 107 LEU A CA 1
ATOM 838 C C . LEU A 1 107 ? -3.172 -12.874 -0.992 1.00 92.81 107 LEU A C 1
ATOM 840 O O . LEU A 1 107 ? -3.773 -13.185 -2.024 1.00 92.81 107 LEU A O 1
ATOM 844 N N . TYR A 1 108 ? -1.856 -13.056 -0.856 1.00 92.31 108 TYR A N 1
ATOM 845 C CA . TYR A 1 108 ? -1.015 -13.544 -1.954 1.00 92.31 108 TYR A CA 1
ATOM 846 C C . TYR A 1 108 ? -1.337 -14.989 -2.373 1.00 92.31 108 TYR A C 1
ATOM 848 O O . TYR A 1 108 ? -1.503 -15.209 -3.574 1.00 92.31 108 TYR A O 1
ATOM 856 N N . PRO A 1 109 ? -1.499 -15.966 -1.455 1.00 94.31 109 PRO A N 1
ATOM 857 C CA . PRO A 1 109 ? -1.996 -17.291 -1.827 1.00 94.31 109 PRO A CA 1
ATOM 858 C C . PRO A 1 109 ? -3.359 -17.263 -2.526 1.00 94.31 109 PRO A C 1
ATOM 860 O O . PRO A 1 109 ? -3.552 -17.986 -3.499 1.00 94.31 109 PRO A O 1
ATOM 863 N N . SER A 1 110 ? -4.285 -16.397 -2.098 1.00 93.31 110 SER A N 1
ATOM 864 C CA . SER A 1 110 ? -5.587 -16.273 -2.760 1.00 93.31 110 SER A CA 1
ATOM 865 C C . SER A 1 110 ? -5.423 -15.827 -4.212 1.00 93.31 110 SER A C 1
ATOM 867 O O . SER A 1 110 ? -6.023 -16.417 -5.101 1.00 93.31 110 SER A O 1
ATOM 869 N N . VAL A 1 111 ? -4.546 -14.852 -4.470 1.00 92.81 111 VAL A N 1
ATOM 870 C CA . VAL A 1 111 ? -4.218 -14.384 -5.823 1.00 92.81 111 VAL A CA 1
ATOM 871 C C . VAL A 1 111 ? -3.612 -15.501 -6.664 1.00 92.81 111 VAL A C 1
ATOM 873 O O . VAL A 1 111 ? -4.014 -15.679 -7.808 1.00 92.81 111 VAL A O 1
ATOM 876 N N . LEU A 1 112 ? -2.677 -16.270 -6.103 1.00 91.38 112 LEU A N 1
ATOM 877 C CA . LEU A 1 112 ? -2.070 -17.412 -6.791 1.00 91.38 112 LEU A CA 1
ATOM 878 C C . LEU A 1 112 ? -3.095 -18.487 -7.172 1.00 91.38 112 LEU A C 1
ATOM 880 O O . LEU A 1 112 ? -2.896 -19.179 -8.164 1.00 91.38 112 LEU A O 1
ATOM 884 N N . TYR A 1 113 ? -4.177 -18.613 -6.403 1.00 91.69 113 TYR A N 1
ATOM 885 C CA . TYR A 1 113 ? -5.230 -19.588 -6.655 1.00 91.69 113 TYR A CA 1
ATOM 886 C C . TYR A 1 113 ? -6.157 -19.199 -7.819 1.00 91.69 113 TYR A C 1
ATOM 888 O O . TYR A 1 113 ? -6.485 -20.059 -8.630 1.00 91.69 113 TYR A O 1
ATOM 896 N N . TYR A 1 114 ? -6.593 -17.933 -7.916 1.00 88.81 114 TYR A N 1
ATOM 897 C CA . TYR A 1 114 ? -7.601 -17.526 -8.916 1.00 88.81 114 TYR A CA 1
ATOM 898 C C . TYR A 1 114 ? -7.047 -16.764 -10.129 1.00 88.81 114 TYR A C 1
ATOM 900 O O . TYR A 1 114 ? -7.753 -16.640 -11.129 1.00 88.81 114 TYR A O 1
ATOM 908 N N . ALA A 1 115 ? -5.854 -16.169 -10.044 1.00 89.50 115 ALA A N 1
ATOM 909 C CA . ALA A 1 115 ? -5.367 -15.272 -11.088 1.00 89.50 115 ALA A CA 1
ATOM 910 C C . ALA A 1 115 ? -4.670 -16.019 -12.233 1.00 89.50 115 ALA A C 1
ATOM 912 O O . ALA A 1 115 ? -3.994 -17.026 -12.041 1.00 89.50 115 ALA A O 1
ATOM 913 N N . GLU A 1 116 ? -4.788 -15.468 -13.440 1.00 88.81 116 GLU A N 1
ATOM 914 C CA . GLU A 1 116 ? -4.062 -15.952 -14.611 1.00 88.81 116 GLU A CA 1
ATOM 915 C C . GLU A 1 116 ? -2.670 -15.313 -14.675 1.00 88.81 116 GLU A C 1
ATOM 917 O O . GLU A 1 116 ? -2.530 -14.085 -14.641 1.00 88.81 116 GLU A O 1
ATOM 922 N N . PHE A 1 117 ? -1.638 -16.146 -14.812 1.00 87.50 117 PHE A N 1
ATOM 923 C CA . PHE A 1 117 ? -0.242 -15.712 -14.864 1.00 87.50 117 PHE A CA 1
ATOM 924 C C . PHE A 1 117 ? 0.377 -15.939 -16.247 1.00 87.50 117 PHE A C 1
ATOM 926 O O . PHE A 1 117 ? 0.019 -16.900 -16.932 1.00 87.50 117 PHE A O 1
ATOM 933 N N . PRO A 1 118 ? 1.330 -15.085 -16.666 1.00 86.06 118 PRO A N 1
ATOM 934 C CA . PRO A 1 118 ? 2.055 -15.301 -17.910 1.00 86.06 118 PRO A CA 1
ATOM 935 C C . PRO A 1 118 ? 2.922 -16.566 -17.826 1.00 86.06 118 PRO A C 1
ATOM 937 O O . PRO A 1 118 ? 3.622 -16.787 -16.837 1.00 86.06 118 PRO A O 1
ATOM 940 N N . VAL A 1 119 ? 2.915 -17.360 -18.898 1.00 83.50 119 VAL A N 1
ATOM 941 C CA . VAL A 1 119 ? 3.740 -18.566 -19.065 1.00 83.50 119 VAL A CA 1
ATOM 942 C C . VAL A 1 119 ? 4.605 -18.459 -20.321 1.00 83.50 119 VAL A C 1
ATOM 944 O O . VAL A 1 119 ? 4.220 -17.821 -21.300 1.00 83.50 119 VAL A O 1
ATOM 947 N N . GLY A 1 120 ? 5.774 -19.100 -20.301 1.00 84.06 120 GLY A N 1
ATOM 948 C CA . GLY A 1 120 ? 6.717 -19.091 -21.421 1.00 84.06 120 GLY A CA 1
ATOM 949 C C . GLY A 1 120 ? 7.605 -17.845 -21.479 1.00 84.06 120 GLY A C 1
ATOM 950 O O . GLY A 1 120 ? 7.777 -17.123 -20.496 1.00 84.06 120 GLY A O 1
ATOM 951 N N . HIS A 1 121 ? 8.231 -17.626 -22.636 1.00 82.62 121 HIS A N 1
ATOM 952 C CA . HIS A 1 121 ? 9.154 -16.511 -22.837 1.00 82.62 121 HIS A CA 1
ATOM 953 C C . HIS A 1 121 ? 8.413 -15.223 -23.222 1.00 82.62 121 HIS A C 1
ATOM 955 O O . HIS A 1 121 ? 7.521 -15.263 -24.072 1.00 82.62 121 HIS A O 1
ATOM 961 N N . PRO A 1 122 ? 8.778 -14.070 -22.631 1.00 83.81 122 PRO A N 1
ATOM 962 C CA . PRO A 1 122 ? 8.132 -12.804 -22.941 1.00 83.81 122 PRO A CA 1
ATOM 963 C C . PRO A 1 122 ? 8.385 -12.411 -24.400 1.00 83.81 122 PRO A C 1
ATOM 965 O O . PRO A 1 122 ? 9.523 -12.388 -24.867 1.00 83.81 122 PRO A O 1
ATOM 968 N N . ILE A 1 123 ? 7.315 -12.057 -25.109 1.00 85.50 123 ILE A N 1
ATOM 969 C CA . ILE A 1 123 ? 7.385 -11.574 -26.490 1.00 85.50 123 ILE A CA 1
ATOM 970 C C . ILE A 1 123 ? 7.428 -10.048 -26.457 1.00 85.50 123 ILE A C 1
ATOM 972 O O . ILE A 1 123 ? 6.469 -9.395 -26.042 1.00 85.50 123 ILE A O 1
ATOM 976 N N . TYR A 1 124 ? 8.538 -9.466 -26.909 1.00 84.25 124 TYR A N 1
ATOM 977 C CA . TYR A 1 124 ? 8.651 -8.018 -27.042 1.00 84.25 124 TYR A CA 1
ATOM 978 C C . TYR A 1 124 ? 7.843 -7.531 -28.249 1.00 84.25 124 TYR A C 1
ATOM 980 O O . TYR A 1 124 ? 8.149 -7.873 -29.391 1.00 84.25 124 TYR A O 1
ATOM 988 N N . LYS A 1 125 ? 6.820 -6.711 -27.992 1.00 81.12 125 LYS A N 1
ATOM 989 C CA . LYS A 1 125 ? 6.017 -6.045 -29.023 1.00 81.12 125 LYS A CA 1
ATOM 990 C C . LYS A 1 125 ? 6.285 -4.542 -28.976 1.00 81.12 125 LYS A C 1
ATOM 992 O O . LYS A 1 125 ? 5.804 -3.876 -28.057 1.00 81.12 125 LYS A O 1
ATOM 997 N N . PRO A 1 126 ? 7.071 -3.990 -29.912 1.00 73.44 126 PRO A N 1
ATOM 998 C CA . PRO A 1 126 ? 7.306 -2.561 -29.933 1.00 73.44 126 PRO A CA 1
ATOM 999 C C . PRO A 1 126 ? 6.069 -1.816 -30.444 1.00 73.44 126 PRO A C 1
ATOM 1001 O O . PRO A 1 126 ? 5.590 -2.065 -31.548 1.00 73.44 126 PRO A O 1
ATOM 1004 N N . TYR A 1 127 ? 5.592 -0.858 -29.653 1.00 68.00 127 TYR A N 1
ATOM 1005 C CA . TYR A 1 127 ? 4.597 0.122 -30.076 1.00 68.00 127 TYR A CA 1
ATOM 1006 C C . TYR A 1 127 ? 5.319 1.442 -30.345 1.00 68.00 127 TYR A C 1
ATOM 1008 O O . TYR A 1 127 ? 5.749 2.122 -29.417 1.00 68.00 127 TYR A O 1
ATOM 1016 N N . PHE A 1 128 ? 5.505 1.783 -31.621 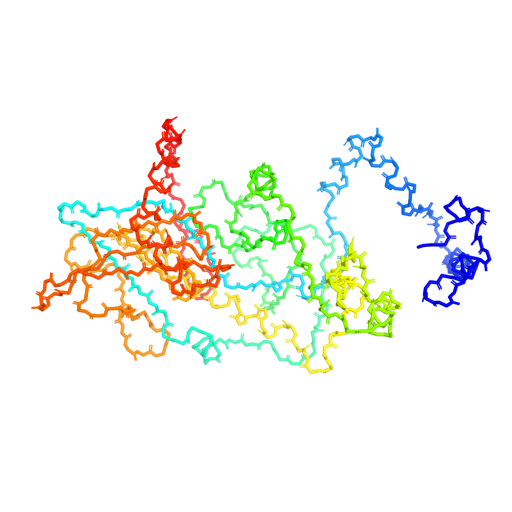1.00 63.72 128 PHE A N 1
ATOM 1017 C CA . PHE A 1 128 ? 6.190 3.016 -32.038 1.00 63.72 128 PHE A CA 1
ATOM 1018 C C . PHE A 1 128 ? 5.229 4.172 -32.351 1.00 63.72 128 PHE A C 1
ATOM 1020 O O . PHE A 1 128 ? 5.661 5.237 -32.784 1.00 63.72 128 PHE A O 1
ATOM 1027 N N . THR A 1 129 ? 3.928 3.976 -32.145 1.00 68.00 129 THR A N 1
ATOM 1028 C CA . THR A 1 129 ? 2.885 4.959 -32.447 1.00 68.00 129 THR A CA 1
ATOM 1029 C C . THR A 1 129 ? 2.369 5.609 -31.170 1.00 68.00 129 THR A C 1
ATOM 1031 O O . THR A 1 129 ? 2.169 4.926 -30.165 1.00 68.00 129 THR A O 1
ATOM 1034 N N . SER A 1 130 ? 2.104 6.917 -31.212 1.00 72.69 130 SER A N 1
ATOM 1035 C CA . SER A 1 130 ? 1.363 7.584 -30.139 1.00 72.69 130 SER A CA 1
ATOM 1036 C C . SER A 1 130 ? -0.028 6.968 -30.015 1.00 72.69 130 SER A C 1
ATOM 1038 O O . SER A 1 130 ? -0.726 6.799 -31.013 1.00 72.69 130 SER A O 1
ATOM 1040 N N . VAL A 1 131 ? -0.420 6.642 -28.787 1.00 80.94 131 VAL A N 1
ATOM 1041 C CA . VAL A 1 131 ? -1.734 6.088 -28.453 1.00 80.94 131 VAL A CA 1
ATOM 1042 C C . VAL A 1 131 ? -2.484 7.062 -27.553 1.00 80.94 131 VAL A C 1
ATOM 1044 O O . VAL A 1 131 ? -1.869 7.759 -26.746 1.00 80.94 131 VAL A O 1
ATOM 1047 N N . ASN A 1 132 ? -3.808 7.106 -27.687 1.00 83.44 132 ASN A N 1
ATOM 1048 C CA . ASN A 1 132 ? -4.695 7.848 -26.794 1.00 83.44 132 ASN A CA 1
ATOM 1049 C C . ASN A 1 132 ? -5.823 6.923 -26.332 1.00 83.44 132 ASN A C 1
ATOM 1051 O O . ASN A 1 132 ? -6.953 7.028 -26.797 1.00 83.44 132 ASN A O 1
ATOM 1055 N N . TRP A 1 133 ? -5.473 5.959 -25.481 1.00 86.25 133 TRP A N 1
ATOM 1056 C CA . TRP A 1 133 ? -6.436 5.008 -24.940 1.00 86.25 133 TRP A CA 1
ATOM 1057 C C . TRP A 1 133 ? -7.235 5.661 -23.818 1.00 86.25 133 TRP A C 1
ATOM 1059 O O . TRP A 1 133 ? -6.684 6.045 -22.786 1.00 86.25 133 TRP A O 1
ATOM 1069 N N . THR A 1 134 ? -8.536 5.769 -24.032 1.00 85.12 134 THR A N 1
ATOM 1070 C CA . THR A 1 134 ? -9.516 6.311 -23.089 1.00 85.12 134 THR A CA 1
ATOM 1071 C C . THR A 1 134 ? -10.505 5.245 -22.623 1.00 85.12 134 THR A C 1
ATOM 1073 O O . THR A 1 134 ? -11.082 5.380 -21.544 1.00 85.12 134 THR A O 1
ATOM 1076 N N . LEU A 1 135 ? -10.661 4.161 -23.394 1.00 83.69 135 LEU A N 1
ATOM 1077 C CA . LEU A 1 135 ? -11.548 3.043 -23.089 1.00 83.69 135 LEU A CA 1
ATOM 1078 C C . LEU A 1 135 ? -10.763 1.735 -22.897 1.00 83.69 135 LEU A C 1
ATOM 1080 O O . LEU A 1 135 ? -9.787 1.488 -23.611 1.00 83.69 135 LEU A O 1
ATOM 1084 N N . PRO A 1 136 ? -11.215 0.828 -22.006 1.00 82.81 136 PRO A N 1
ATOM 1085 C CA . PRO A 1 136 ? -10.571 -0.473 -21.821 1.00 82.81 136 PRO A CA 1
ATOM 1086 C C . PRO A 1 136 ? -10.463 -1.316 -23.099 1.00 82.81 136 PRO A C 1
ATOM 1088 O O . PRO A 1 136 ? -9.507 -2.068 -23.252 1.00 82.81 136 PRO A O 1
ATOM 1091 N N . SER A 1 137 ? -11.412 -1.182 -24.031 1.00 85.38 137 SER A N 1
ATOM 1092 C CA . SER A 1 137 ? -11.424 -1.910 -25.309 1.00 85.38 137 SER A CA 1
ATOM 1093 C C . SER A 1 137 ? -10.300 -1.511 -26.268 1.00 85.38 137 SER A C 1
ATOM 1095 O O . SER A 1 137 ? -10.030 -2.242 -27.218 1.00 85.38 137 SER A O 1
ATOM 1097 N N . GLU A 1 138 ? -9.674 -0.353 -26.048 1.00 86.06 138 GLU A N 1
ATOM 1098 C CA . GLU A 1 138 ? -8.576 0.160 -26.873 1.00 86.06 138 GLU A CA 1
ATOM 1099 C C . GLU A 1 138 ? -7.209 -0.350 -26.400 1.00 86.06 138 GLU A C 1
ATOM 1101 O O . GLU A 1 138 ? -6.223 -0.251 -27.134 1.00 86.06 138 GLU A O 1
ATOM 1106 N N . LEU A 1 139 ? -7.146 -0.913 -25.188 1.00 84.44 139 LEU A N 1
ATOM 1107 C CA . LEU A 1 139 ? -5.935 -1.536 -24.673 1.00 84.44 139 LEU A CA 1
ATOM 1108 C C . LEU A 1 139 ? -5.574 -2.774 -25.509 1.00 84.44 139 LEU A C 1
ATOM 1110 O O . LEU A 1 139 ? -6.464 -3.484 -25.991 1.00 84.44 139 LEU A O 1
ATOM 1114 N N . PRO A 1 140 ? -4.272 -3.083 -25.655 1.00 83.81 140 PRO A N 1
ATOM 1115 C CA . PRO A 1 140 ? -3.839 -4.324 -26.276 1.00 83.81 140 PRO A CA 1
ATOM 1116 C C . PRO A 1 140 ? -4.547 -5.524 -25.643 1.00 83.81 140 PRO A C 1
ATOM 1118 O O . PRO A 1 140 ? -4.522 -5.701 -24.426 1.00 83.81 140 PRO A O 1
ATOM 1121 N N . LYS A 1 141 ? -5.177 -6.353 -26.484 1.00 77.88 141 LYS A N 1
ATOM 1122 C CA . LYS A 1 141 ? -5.902 -7.553 -26.032 1.00 77.88 141 LYS A CA 1
ATOM 1123 C C . LYS A 1 141 ? -4.972 -8.576 -25.381 1.00 77.88 141 LYS A C 1
ATOM 1125 O O . LYS A 1 141 ? -5.400 -9.342 -24.521 1.00 77.88 141 LYS A O 1
ATOM 1130 N N . ASP A 1 142 ? -3.704 -8.570 -25.779 1.00 77.69 142 ASP A N 1
ATOM 1131 C CA . ASP A 1 142 ? -2.673 -9.376 -25.145 1.00 77.69 142 ASP A CA 1
ATOM 1132 C C . ASP A 1 142 ? -2.352 -8.800 -23.763 1.00 77.69 142 ASP A C 1
ATOM 1134 O O . ASP A 1 142 ? -1.814 -7.695 -23.643 1.00 77.69 142 ASP A O 1
ATOM 1138 N N . ARG A 1 143 ? -2.653 -9.559 -22.705 1.00 77.00 143 ARG A N 1
ATOM 1139 C CA . ARG A 1 143 ? -2.254 -9.192 -21.343 1.00 77.00 143 ARG A CA 1
ATOM 1140 C C . ARG A 1 143 ? -0.730 -9.172 -21.241 1.00 77.00 143 ARG A C 1
ATOM 1142 O O . ARG A 1 143 ? -0.056 -10.119 -21.637 1.00 77.00 143 ARG A O 1
ATOM 1149 N N . GLY A 1 144 ? -0.182 -8.103 -20.675 1.00 86.62 144 GLY A N 1
ATOM 1150 C CA . GLY A 1 144 ? 1.261 -7.932 -20.572 1.00 86.62 144 GLY A CA 1
ATOM 1151 C C . GLY A 1 144 ? 1.659 -6.698 -19.776 1.00 86.62 144 GLY A C 1
ATOM 1152 O O . GLY A 1 144 ? 0.827 -6.013 -19.184 1.00 86.62 144 GLY A O 1
ATOM 1153 N N . ILE A 1 145 ? 2.961 -6.421 -19.765 1.00 87.50 145 ILE A N 1
ATOM 1154 C CA . ILE A 1 145 ? 3.519 -5.220 -19.145 1.00 87.50 145 ILE A CA 1
ATOM 1155 C C . ILE A 1 145 ? 3.622 -4.144 -20.223 1.00 87.50 145 ILE A C 1
ATOM 1157 O O . ILE A 1 145 ? 4.248 -4.352 -21.262 1.00 87.50 145 ILE A O 1
ATOM 1161 N N . LEU A 1 146 ? 3.019 -2.988 -19.960 1.00 87.25 146 LEU A N 1
ATOM 1162 C CA . LEU A 1 146 ? 2.989 -1.858 -20.880 1.00 87.25 146 LEU A CA 1
ATOM 1163 C C . LEU A 1 146 ? 3.854 -0.723 -20.329 1.00 87.25 146 LEU A C 1
ATOM 1165 O O . LEU A 1 146 ? 3.731 -0.344 -19.164 1.00 87.25 146 LEU A O 1
ATOM 1169 N N . LYS A 1 147 ? 4.713 -0.154 -21.179 1.00 85.00 147 LYS A N 1
ATOM 1170 C CA . LYS A 1 147 ? 5.412 1.103 -20.894 1.00 85.00 147 LYS A CA 1
ATOM 1171 C C . LYS A 1 147 ? 4.668 2.223 -21.605 1.00 85.00 147 LYS A C 1
ATOM 1173 O O . LYS A 1 147 ? 4.790 2.369 -22.816 1.00 85.00 147 LYS A O 1
ATOM 1178 N N . VAL A 1 148 ? 3.881 2.980 -20.850 1.00 83.00 148 VAL A N 1
ATOM 1179 C CA . VAL A 1 148 ? 3.013 4.038 -21.379 1.00 83.00 148 VAL A CA 1
ATOM 1180 C C . VAL A 1 148 ? 3.076 5.286 -20.513 1.00 83.00 148 VAL A C 1
ATOM 1182 O O . VAL A 1 148 ? 3.377 5.215 -19.321 1.00 83.00 148 VAL A O 1
ATOM 1185 N N . ASN A 1 149 ? 2.760 6.428 -21.118 1.00 83.06 149 ASN A N 1
ATOM 1186 C CA . ASN A 1 149 ? 2.458 7.642 -20.374 1.00 83.06 149 ASN A CA 1
ATOM 1187 C C . ASN A 1 149 ? 0.974 7.626 -20.016 1.00 83.06 149 ASN A C 1
ATOM 1189 O O . ASN A 1 149 ? 0.134 7.430 -20.890 1.00 83.06 149 ASN A O 1
ATOM 1193 N N . VAL A 1 150 ? 0.663 7.835 -18.739 1.00 84.56 150 VAL A N 1
ATOM 1194 C CA . VAL A 1 150 ? -0.715 7.876 -18.248 1.00 84.56 150 VAL A CA 1
ATOM 1195 C C . VAL A 1 150 ? -1.036 9.293 -17.808 1.00 84.56 150 VAL A C 1
ATOM 1197 O O . VAL A 1 150 ? -0.358 9.846 -16.941 1.00 84.56 150 VAL A O 1
ATOM 1200 N N . THR A 1 151 ? -2.093 9.857 -18.380 1.00 84.75 151 THR A N 1
ATOM 1201 C CA . THR A 1 151 ? -2.722 11.072 -17.864 1.00 84.75 151 THR A CA 1
ATOM 1202 C C . THR A 1 151 ? -3.756 10.644 -16.834 1.00 84.75 151 THR A C 1
ATOM 1204 O O . THR A 1 151 ? -4.773 10.050 -17.187 1.00 84.75 151 THR A O 1
ATOM 1207 N N . ALA A 1 152 ? -3.475 10.880 -15.552 1.00 83.62 152 ALA A N 1
ATOM 1208 C CA . ALA A 1 152 ? -4.415 10.527 -14.497 1.00 83.62 152 ALA A CA 1
ATOM 1209 C C . ALA A 1 152 ? -5.652 11.445 -14.541 1.00 83.62 152 ALA A C 1
ATOM 1211 O O . ALA A 1 152 ? -5.509 12.637 -14.831 1.00 83.62 152 ALA A O 1
ATOM 1212 N N . PRO A 1 153 ? -6.848 10.925 -14.218 1.00 82.06 153 PRO A N 1
ATOM 1213 C CA . PRO A 1 153 ? -8.022 11.762 -13.987 1.00 82.06 153 PRO A CA 1
ATOM 1214 C C . PRO A 1 153 ? -7.776 12.735 -12.826 1.00 82.06 153 PRO A C 1
ATOM 1216 O O . PRO A 1 153 ? -6.996 12.451 -11.914 1.00 82.06 153 PRO A O 1
ATOM 1219 N N . THR A 1 154 ? -8.447 13.886 -12.855 1.00 74.00 154 THR A N 1
ATOM 1220 C CA . THR A 1 154 ? -8.275 14.955 -11.858 1.00 74.00 154 THR A CA 1
ATOM 1221 C C . THR A 1 154 ? -9.013 14.699 -10.544 1.00 74.00 154 THR A C 1
ATOM 1223 O O . THR A 1 154 ? -8.673 15.304 -9.534 1.00 74.00 154 THR A O 1
ATOM 1226 N N . ASP A 1 155 ? -10.003 13.810 -10.547 1.00 70.44 155 ASP A N 1
ATOM 1227 C CA . ASP A 1 155 ? -11.016 13.631 -9.501 1.00 70.44 155 ASP A CA 1
ATOM 1228 C C . ASP A 1 155 ? -11.094 12.191 -8.955 1.00 70.44 155 ASP A C 1
ATOM 1230 O O . ASP A 1 155 ? -12.069 11.801 -8.315 1.00 70.44 155 ASP A O 1
ATOM 1234 N N . LEU A 1 156 ? -10.053 11.381 -9.164 1.00 78.12 156 LEU A N 1
ATOM 1235 C CA . LEU A 1 156 ? -10.004 10.001 -8.674 1.00 78.12 156 LEU A CA 1
ATOM 1236 C C . LEU A 1 156 ? -9.629 9.936 -7.185 1.00 78.12 156 LEU A C 1
ATOM 1238 O O . LEU A 1 156 ? -8.470 10.120 -6.813 1.00 78.12 156 LEU A O 1
ATOM 1242 N N . TYR A 1 157 ? -10.607 9.587 -6.344 1.00 73.94 157 TYR A N 1
ATOM 1243 C CA . TYR A 1 157 ? -10.433 9.502 -4.888 1.00 73.94 157 TYR A CA 1
ATOM 1244 C C . TYR A 1 157 ? -9.372 8.478 -4.460 1.00 73.94 157 TYR A C 1
ATOM 1246 O O . TYR A 1 157 ? -8.550 8.752 -3.586 1.00 73.94 157 TYR A O 1
ATOM 1254 N N . LEU A 1 158 ? -9.357 7.305 -5.100 1.00 84.25 158 LEU A N 1
ATOM 1255 C CA . LEU A 1 158 ? -8.377 6.255 -4.836 1.00 84.25 158 LEU A CA 1
ATOM 1256 C C . LEU A 1 158 ? -7.460 6.053 -6.045 1.00 84.25 158 LEU A C 1
ATOM 1258 O O . LEU A 1 158 ? -7.806 5.287 -6.950 1.00 84.25 158 LEU A O 1
ATOM 1262 N N . PRO A 1 159 ? -6.259 6.661 -6.059 1.00 87.69 159 PRO A N 1
ATOM 1263 C CA . PRO A 1 159 ? -5.282 6.407 -7.108 1.00 87.69 159 PRO A CA 1
ATOM 1264 C C . PRO A 1 159 ? -4.936 4.917 -7.174 1.00 87.69 159 PRO A C 1
ATOM 1266 O O . PRO A 1 159 ? -4.685 4.288 -6.143 1.00 87.69 159 PRO A O 1
ATOM 1269 N N . VAL A 1 160 ? -4.932 4.355 -8.381 1.00 87.94 160 VAL A N 1
ATOM 1270 C CA . VAL A 1 160 ? -4.725 2.913 -8.612 1.00 87.94 160 VAL A CA 1
ATOM 1271 C C . VAL A 1 160 ? -3.260 2.603 -8.901 1.00 87.94 160 VAL A C 1
ATOM 1273 O O . VAL A 1 160 ? -2.707 1.626 -8.396 1.00 87.94 160 VAL A O 1
ATOM 1276 N N . LEU A 1 161 ? -2.623 3.435 -9.728 1.00 89.88 161 LEU A N 1
ATOM 1277 C CA . LEU A 1 161 ? -1.300 3.139 -10.257 1.00 89.88 161 LEU A CA 1
ATOM 1278 C C . LEU A 1 161 ? -0.204 3.450 -9.227 1.00 89.88 161 LEU A C 1
ATOM 1280 O O . LEU A 1 161 ? -0.155 4.567 -8.702 1.00 89.88 161 LEU A O 1
ATOM 1284 N N . PRO A 1 162 ? 0.689 2.484 -8.945 1.00 90.62 162 PRO A N 1
ATOM 1285 C CA . PRO A 1 162 ? 1.836 2.718 -8.089 1.00 90.62 162 PRO A CA 1
ATOM 1286 C C . PRO A 1 162 ? 2.870 3.600 -8.789 1.00 90.62 162 PRO A C 1
ATOM 1288 O O . PRO A 1 162 ? 3.174 3.422 -9.968 1.00 90.62 162 PRO A O 1
ATOM 1291 N N . LEU A 1 163 ? 3.482 4.499 -8.027 1.00 86.56 163 LEU A N 1
ATOM 1292 C CA . LEU A 1 163 ? 4.587 5.328 -8.475 1.00 86.56 163 LEU A CA 1
ATOM 1293 C C . LEU A 1 163 ? 5.678 5.363 -7.406 1.00 86.56 163 LEU A C 1
ATOM 1295 O O . LEU A 1 163 ? 5.426 5.731 -6.260 1.00 86.56 163 LEU A O 1
ATOM 1299 N N . LYS A 1 164 ? 6.910 5.022 -7.790 1.00 82.25 164 LYS A N 1
ATOM 1300 C CA . LYS A 1 164 ? 8.080 5.217 -6.928 1.00 82.25 164 LYS A CA 1
ATOM 1301 C C . LYS A 1 164 ? 8.577 6.657 -7.063 1.00 82.25 164 LYS A C 1
ATOM 1303 O O . LYS A 1 164 ? 8.960 7.082 -8.154 1.00 82.25 164 LYS A O 1
ATOM 1308 N N . VAL A 1 165 ? 8.561 7.401 -5.961 1.00 79.06 165 VAL A N 1
ATOM 1309 C CA . VAL A 1 165 ? 9.117 8.757 -5.848 1.00 79.06 165 VAL A CA 1
ATOM 1310 C C . VAL A 1 165 ? 10.118 8.740 -4.700 1.00 79.06 165 VAL A C 1
ATOM 1312 O O . VAL A 1 165 ? 9.747 8.399 -3.582 1.00 79.06 165 VAL A O 1
ATOM 1315 N N . ASP A 1 166 ? 11.384 9.052 -4.986 1.00 73.00 166 ASP A N 1
ATOM 1316 C CA . ASP A 1 166 ? 12.481 9.037 -4.005 1.00 73.00 166 ASP A CA 1
ATOM 1317 C C . ASP A 1 166 ? 12.539 7.735 -3.173 1.00 73.00 166 ASP A C 1
ATOM 1319 O O . ASP A 1 166 ? 12.586 7.765 -1.945 1.00 73.00 166 ASP A O 1
ATOM 1323 N N . GLU A 1 167 ? 12.496 6.579 -3.852 1.00 72.94 167 GLU A N 1
ATOM 1324 C CA . GLU A 1 167 ? 12.469 5.220 -3.265 1.00 72.94 167 GLU A CA 1
ATOM 1325 C C . GLU A 1 167 ? 11.219 4.865 -2.439 1.00 72.94 167 GLU A C 1
ATOM 1327 O O . GLU A 1 167 ? 11.089 3.741 -1.950 1.00 72.94 167 GLU A O 1
ATOM 1332 N N . LYS A 1 168 ? 10.251 5.777 -2.313 1.00 76.62 168 LYS A N 1
ATOM 1333 C CA . LYS A 1 168 ? 8.974 5.515 -1.643 1.00 76.62 168 LYS A CA 1
ATOM 1334 C C . LYS A 1 168 ? 7.910 5.134 -2.660 1.00 76.62 168 LYS A C 1
ATOM 1336 O O . LYS A 1 168 ? 7.718 5.813 -3.668 1.00 76.62 168 LYS A O 1
ATOM 1341 N N . LEU A 1 169 ? 7.199 4.046 -2.380 1.00 85.38 169 LEU A N 1
ATOM 1342 C CA . LEU A 1 169 ? 6.044 3.629 -3.164 1.00 85.38 169 LEU A CA 1
ATOM 1343 C C . LEU A 1 169 ? 4.827 4.461 -2.754 1.00 85.38 169 LEU A C 1
ATOM 1345 O O . LEU A 1 169 ? 4.379 4.375 -1.614 1.00 85.38 169 LEU A O 1
ATOM 1349 N N . LEU A 1 170 ? 4.302 5.252 -3.683 1.00 85.81 170 LEU A N 1
ATOM 1350 C CA . LEU A 1 170 ? 3.142 6.114 -3.485 1.00 85.81 170 LEU A CA 1
ATOM 1351 C C . LEU A 1 170 ? 2.047 5.777 -4.499 1.00 85.81 170 LEU A C 1
ATOM 1353 O O . LEU A 1 170 ? 2.316 5.264 -5.583 1.00 85.81 170 LEU A O 1
ATOM 1357 N N . PHE A 1 171 ? 0.810 6.117 -4.153 1.00 88.19 171 PHE A N 1
ATOM 1358 C CA . PHE A 1 171 ? -0.356 6.006 -5.027 1.00 88.19 171 PHE A CA 1
ATOM 1359 C C . PHE A 1 171 ? -0.907 7.413 -5.207 1.00 88.19 171 PHE A C 1
ATOM 1361 O O . PHE A 1 171 ? -1.559 7.948 -4.315 1.00 88.19 171 PHE A O 1
ATOM 1368 N N . VAL A 1 172 ? -0.564 8.046 -6.327 1.00 84.75 172 VAL A N 1
ATOM 1369 C CA . VAL A 1 172 ? -0.807 9.474 -6.573 1.00 84.75 172 VAL A CA 1
ATOM 1370 C C . VAL A 1 172 ? -1.337 9.688 -7.981 1.00 84.75 172 VAL A C 1
ATOM 1372 O O . VAL A 1 172 ? -0.998 8.940 -8.893 1.00 84.75 172 VAL A O 1
ATOM 1375 N N . LEU A 1 173 ? -2.128 10.743 -8.172 1.00 83.56 173 LEU A N 1
ATOM 1376 C CA . LEU A 1 173 ? -2.589 11.154 -9.502 1.00 83.56 173 LEU A CA 1
ATOM 1377 C C . LEU A 1 173 ? -1.507 11.925 -10.265 1.00 83.56 173 LEU A C 1
ATOM 1379 O O . LEU A 1 173 ? -1.426 11.855 -11.485 1.00 83.56 173 LEU A O 1
ATOM 1383 N N . CYS A 1 174 ? -0.640 12.649 -9.552 1.00 81.50 174 CYS A N 1
ATOM 1384 C CA . CYS A 1 174 ? 0.334 13.535 -10.172 1.00 81.50 174 CYS A CA 1
ATOM 1385 C C . CYS A 1 174 ? 1.749 13.327 -9.618 1.00 81.50 174 CYS A C 1
ATOM 1387 O O . CYS A 1 174 ? 2.033 13.598 -8.447 1.00 81.50 174 CYS A O 1
ATOM 1389 N N . LYS A 1 175 ? 2.662 12.896 -10.497 1.00 82.06 175 LYS A N 1
ATOM 1390 C CA . LYS A 1 175 ? 4.086 12.685 -10.190 1.00 82.06 175 LYS A CA 1
ATOM 1391 C C . LYS A 1 175 ? 4.792 13.967 -9.748 1.00 82.06 175 LYS A C 1
ATOM 1393 O O . LYS A 1 175 ? 5.596 13.921 -8.819 1.00 82.06 175 LYS A O 1
ATOM 1398 N N . SER A 1 176 ? 4.524 15.101 -10.398 1.00 78.75 176 SER A N 1
ATOM 1399 C CA . SER A 1 176 ? 5.176 16.376 -10.064 1.00 78.75 176 SER A CA 1
ATOM 1400 C C . SER A 1 176 ? 4.704 16.912 -8.711 1.00 78.75 176 SER A C 1
ATOM 1402 O O . SER A 1 176 ? 5.538 17.322 -7.902 1.00 78.75 176 SER A O 1
ATOM 1404 N N . CYS A 1 177 ? 3.404 16.810 -8.408 1.00 77.31 177 CYS A N 1
ATOM 1405 C CA . CYS A 1 177 ? 2.876 17.102 -7.075 1.00 77.31 177 CYS A CA 1
ATOM 1406 C C . CYS A 1 177 ? 3.552 16.216 -6.025 1.00 77.31 177 CYS A C 1
ATOM 1408 O O . CYS A 1 177 ? 4.096 16.728 -5.049 1.00 77.31 177 CYS A O 1
ATOM 1410 N N . ALA A 1 178 ? 3.604 14.902 -6.258 1.00 78.06 178 ALA A N 1
ATOM 1411 C CA . ALA A 1 178 ? 4.239 13.971 -5.335 1.00 78.06 178 ALA A CA 1
ATOM 1412 C C . ALA A 1 178 ? 5.712 14.315 -5.078 1.00 78.06 178 ALA A C 1
ATOM 1414 O O . ALA A 1 178 ? 6.101 14.383 -3.921 1.00 78.06 178 ALA A O 1
ATOM 1415 N N . LYS A 1 179 ? 6.513 14.630 -6.107 1.00 75.44 179 LYS A N 1
ATOM 1416 C CA . LYS A 1 179 ? 7.902 15.102 -5.926 1.00 75.44 179 LYS A CA 1
ATOM 1417 C C . LYS A 1 179 ? 7.975 16.367 -5.052 1.00 75.44 179 LYS A C 1
ATOM 1419 O O . LYS A 1 179 ? 8.779 16.427 -4.125 1.00 75.44 179 LYS A O 1
ATOM 1424 N N . LYS A 1 180 ? 7.117 17.363 -5.312 1.00 68.75 180 LYS A N 1
ATOM 1425 C CA . LYS A 1 180 ? 7.100 18.647 -4.584 1.00 68.75 180 LYS A CA 1
ATOM 1426 C C . LYS A 1 180 ? 6.773 18.477 -3.097 1.00 68.75 180 LYS A C 1
ATOM 1428 O O . LYS A 1 180 ? 7.389 19.134 -2.261 1.00 68.75 180 LYS A O 1
ATOM 1433 N N . PHE A 1 181 ? 5.811 17.614 -2.770 1.00 65.00 181 PHE A N 1
ATOM 1434 C CA . PHE A 1 181 ? 5.389 17.376 -1.387 1.00 65.00 181 PHE A CA 1
ATOM 1435 C C . PHE A 1 181 ? 6.262 16.333 -0.675 1.00 65.00 181 PHE A C 1
ATOM 1437 O O . PHE A 1 181 ? 6.581 16.510 0.498 1.00 65.00 181 PHE A O 1
ATOM 1444 N N . CYS A 1 182 ? 6.728 15.293 -1.376 1.00 57.22 182 CYS A N 1
ATOM 1445 C CA . CYS A 1 182 ? 7.606 14.266 -0.810 1.00 57.22 182 CYS A CA 1
ATOM 1446 C C . CYS A 1 182 ? 8.964 14.855 -0.404 1.00 57.22 182 CYS A C 1
ATOM 1448 O O . CYS A 1 182 ? 9.448 14.551 0.683 1.00 57.22 182 CYS A O 1
ATOM 1450 N N . GLY A 1 183 ? 9.513 15.794 -1.187 1.00 45.78 183 GLY A N 1
ATOM 1451 C CA . GLY A 1 183 ? 10.782 16.463 -0.879 1.00 45.78 183 GLY A CA 1
ATOM 1452 C C . GLY A 1 183 ? 10.819 17.236 0.451 1.00 45.78 183 GLY A C 1
ATOM 1453 O O . GLY A 1 183 ? 11.907 17.482 0.963 1.00 45.78 183 GLY A O 1
ATOM 1454 N N . LYS A 1 184 ? 9.663 17.583 1.047 1.00 44.50 184 LYS A N 1
ATOM 1455 C CA . LYS A 1 184 ? 9.578 18.233 2.373 1.00 44.50 184 LYS A CA 1
ATOM 1456 C C . LYS A 1 184 ? 9.531 17.249 3.552 1.00 44.50 184 LYS A C 1
ATOM 1458 O O . LYS A 1 184 ? 9.932 17.619 4.647 1.00 44.50 184 LYS A O 1
ATOM 1463 N N . PHE A 1 185 ? 9.092 16.006 3.331 1.00 37.97 185 PHE A N 1
ATOM 1464 C CA . PHE A 1 185 ? 8.953 14.960 4.365 1.00 37.97 185 PHE A CA 1
ATOM 1465 C C . PHE A 1 185 ? 9.939 13.789 4.187 1.00 37.97 185 PHE A C 1
ATOM 1467 O O . PHE A 1 185 ? 9.907 12.805 4.927 1.00 37.97 185 PHE A O 1
ATOM 1474 N N . ALA A 1 186 ? 10.793 13.841 3.165 1.00 36.25 186 ALA A N 1
ATOM 1475 C CA . ALA A 1 186 ? 11.713 12.772 2.803 1.00 36.25 186 ALA A CA 1
ATOM 1476 C C . ALA A 1 186 ? 13.127 13.327 2.598 1.00 36.25 186 ALA A C 1
ATOM 1478 O O . ALA A 1 186 ? 13.615 13.446 1.475 1.00 36.25 186 ALA A O 1
ATOM 1479 N N . GLN A 1 187 ? 13.828 13.625 3.696 1.00 35.09 187 GLN A N 1
ATOM 1480 C CA . GLN A 1 187 ? 15.286 13.579 3.629 1.00 35.09 187 GLN A CA 1
ATOM 1481 C C . GLN A 1 187 ? 15.714 12.140 3.311 1.00 35.09 187 GLN A C 1
ATOM 1483 O O . GLN A 1 187 ? 15.179 11.168 3.848 1.00 35.09 187 GLN A O 1
ATOM 1488 N N . LYS A 1 188 ? 16.640 12.018 2.359 1.00 36.16 188 LYS A N 1
ATOM 1489 C CA . LYS A 1 188 ? 17.118 10.755 1.795 1.00 36.16 188 LYS A CA 1
ATOM 1490 C C . LYS A 1 188 ? 17.633 9.814 2.885 1.00 36.16 188 LYS A C 1
ATOM 1492 O O . LYS A 1 188 ? 18.669 10.089 3.474 1.00 36.16 188 LYS A O 1
ATOM 1497 N N . ASN A 1 189 ? 17.027 8.637 2.995 1.00 34.69 189 ASN A N 1
ATOM 1498 C CA . ASN A 1 189 ? 17.732 7.433 3.418 1.00 34.69 189 ASN A CA 1
ATOM 1499 C C . ASN A 1 189 ? 17.730 6.473 2.229 1.00 34.69 189 ASN A C 1
ATOM 1501 O O . ASN A 1 189 ? 16.837 5.640 2.094 1.00 34.69 189 ASN A O 1
ATOM 1505 N N . LYS A 1 190 ? 18.746 6.566 1.357 1.00 44.94 190 LYS A N 1
ATOM 1506 C CA . LYS A 1 190 ? 19.175 5.347 0.656 1.00 44.94 190 LYS A CA 1
ATOM 1507 C C . LYS A 1 190 ? 19.475 4.353 1.771 1.00 44.94 190 LYS A C 1
ATOM 1509 O O . LYS A 1 190 ? 20.282 4.699 2.628 1.00 44.94 190 LYS A O 1
ATOM 1514 N N . LEU A 1 191 ? 18.794 3.208 1.821 1.00 47.22 191 LEU A N 1
ATOM 1515 C CA . LEU A 1 191 ? 19.014 2.189 2.850 1.00 47.22 191 LEU A CA 1
ATOM 1516 C C . LEU A 1 191 ? 20.495 1.788 2.817 1.00 47.22 191 LEU A C 1
ATOM 1518 O O . LEU A 1 191 ? 20.933 1.035 1.951 1.00 47.22 191 LEU A O 1
ATOM 1522 N N . GLN A 1 192 ? 21.284 2.385 3.707 1.00 54.66 192 GLN A N 1
ATOM 1523 C CA . GLN A 1 192 ? 22.705 2.114 3.832 1.00 54.66 192 GLN A CA 1
ATOM 1524 C C . GLN A 1 192 ? 22.823 0.739 4.480 1.00 54.66 192 GLN A C 1
ATOM 1526 O O . GLN A 1 192 ? 22.308 0.531 5.578 1.00 54.66 192 GLN A O 1
ATOM 1531 N N . LYS A 1 193 ? 23.485 -0.207 3.814 1.00 57.25 193 LYS A N 1
ATOM 1532 C CA . LYS A 1 193 ? 23.850 -1.472 4.449 1.00 57.25 193 LYS A CA 1
ATOM 1533 C C . LYS A 1 193 ? 24.954 -1.161 5.458 1.00 57.25 193 LYS A C 1
ATOM 1535 O O . LYS A 1 193 ? 25.978 -0.594 5.079 1.00 57.25 193 LYS A O 1
ATOM 1540 N N . LEU A 1 194 ? 24.729 -1.480 6.730 1.00 60.31 194 LEU A N 1
ATOM 1541 C CA . LEU A 1 194 ? 25.729 -1.387 7.794 1.00 60.31 194 LEU A CA 1
ATOM 1542 C C . LEU A 1 194 ? 26.313 -2.782 8.023 1.00 60.31 194 LEU A C 1
ATOM 1544 O O . LEU A 1 194 ? 25.567 -3.712 8.324 1.00 60.31 194 LEU A O 1
ATOM 1548 N N . LYS A 1 195 ? 27.632 -2.927 7.902 1.00 72.75 195 LYS A N 1
ATOM 1549 C CA . LYS A 1 195 ? 28.350 -4.143 8.295 1.00 72.75 195 LYS A CA 1
ATOM 1550 C C . LYS A 1 195 ? 29.406 -3.795 9.338 1.00 72.75 195 LYS A C 1
ATOM 1552 O O . LYS A 1 195 ? 30.208 -2.887 9.132 1.00 72.75 195 LYS A O 1
ATOM 1557 N N . ILE A 1 196 ? 29.374 -4.514 10.456 1.00 76.62 196 ILE A N 1
ATOM 1558 C CA . ILE A 1 196 ? 30.384 -4.434 11.513 1.00 76.62 196 ILE A CA 1
ATOM 1559 C C . ILE A 1 196 ? 31.509 -5.388 11.117 1.00 76.62 196 ILE A C 1
ATOM 1561 O O . ILE A 1 196 ? 31.254 -6.574 10.918 1.00 76.62 196 ILE A O 1
ATOM 1565 N N . CYS A 1 197 ? 32.712 -4.853 10.951 1.00 75.06 197 CYS A N 1
ATOM 1566 C CA . CYS A 1 197 ? 33.898 -5.581 10.523 1.00 75.06 197 CYS A CA 1
ATOM 1567 C C . CYS A 1 197 ? 34.869 -5.714 11.692 1.00 75.06 197 CYS A C 1
ATOM 1569 O O . CYS A 1 197 ? 35.054 -4.752 12.444 1.00 75.06 197 CYS A O 1
ATOM 1571 N N . LYS A 1 198 ? 35.473 -6.892 11.841 1.00 71.44 198 LYS A N 1
ATOM 1572 C CA . LYS A 1 198 ? 36.380 -7.206 12.960 1.00 71.44 198 LYS A CA 1
ATOM 1573 C C . LYS A 1 198 ? 37.859 -7.049 12.618 1.00 71.44 198 LYS A C 1
ATOM 1575 O O . LYS A 1 198 ? 38.690 -6.998 13.516 1.00 71.44 198 LYS A O 1
ATOM 1580 N N . ASP A 1 199 ? 38.187 -6.975 11.333 1.00 74.12 199 ASP A N 1
ATOM 1581 C CA . ASP A 1 199 ? 39.555 -6.842 10.852 1.00 74.12 199 ASP A CA 1
ATOM 1582 C C . ASP A 1 199 ? 39.626 -6.034 9.544 1.00 74.12 199 ASP A C 1
ATOM 1584 O O . ASP A 1 199 ? 38.618 -5.718 8.902 1.00 74.12 199 ASP A O 1
ATOM 1588 N N . GLY A 1 200 ? 40.850 -5.672 9.151 1.00 69.31 200 GLY A N 1
ATOM 1589 C CA . GLY A 1 200 ? 41.102 -4.907 7.929 1.00 69.31 200 GLY A CA 1
ATOM 1590 C C . GLY A 1 200 ? 40.754 -5.659 6.640 1.00 69.31 200 GLY A C 1
ATOM 1591 O O . GLY A 1 200 ? 40.449 -5.014 5.637 1.00 69.31 200 GLY A O 1
ATOM 1592 N N . ALA A 1 201 ? 40.748 -6.995 6.656 1.00 72.19 201 ALA A N 1
ATOM 1593 C CA . ALA A 1 201 ? 40.433 -7.809 5.485 1.00 72.19 201 ALA A CA 1
ATOM 1594 C C . ALA A 1 201 ? 38.930 -7.774 5.173 1.00 72.19 201 ALA A C 1
ATOM 1596 O O . ALA A 1 201 ? 38.536 -7.649 4.013 1.00 72.19 201 ALA A O 1
ATOM 1597 N N . GLU A 1 202 ? 38.077 -7.790 6.198 1.00 68.94 202 GLU A N 1
ATOM 1598 C CA . GLU A 1 202 ? 36.635 -7.623 6.049 1.00 68.94 202 GLU A CA 1
ATOM 1599 C C . GLU A 1 202 ? 36.277 -6.227 5.530 1.00 68.94 202 GLU A C 1
ATOM 1601 O O . GLU A 1 202 ? 35.429 -6.104 4.642 1.00 68.94 202 GLU A O 1
ATOM 1606 N N . ILE A 1 203 ? 36.956 -5.183 6.015 1.00 71.50 203 ILE A N 1
ATOM 1607 C CA . ILE A 1 203 ? 36.777 -3.812 5.516 1.00 71.50 203 ILE A CA 1
ATOM 1608 C C . ILE A 1 203 ? 37.188 -3.734 4.040 1.00 71.50 203 ILE A C 1
ATOM 1610 O O . ILE A 1 203 ? 36.401 -3.262 3.216 1.00 71.50 203 ILE A O 1
ATOM 1614 N N . ALA A 1 204 ? 38.377 -4.243 3.695 1.00 71.69 204 ALA A N 1
ATOM 1615 C CA . ALA A 1 204 ? 38.881 -4.275 2.323 1.00 71.69 204 ALA A CA 1
ATOM 1616 C C . ALA A 1 204 ? 37.921 -5.034 1.399 1.00 71.69 204 ALA A C 1
ATOM 1618 O O . ALA A 1 204 ? 37.539 -4.511 0.358 1.00 71.69 204 ALA A O 1
ATOM 1619 N N . SER A 1 205 ? 37.397 -6.185 1.833 1.00 76.50 205 SER A N 1
ATOM 1620 C CA . SER A 1 205 ? 36.439 -6.971 1.046 1.00 76.50 205 SER A CA 1
ATOM 1621 C C . SER A 1 205 ? 35.168 -6.200 0.679 1.00 76.50 205 SER A C 1
ATOM 1623 O O . SER A 1 205 ? 34.588 -6.460 -0.368 1.00 76.50 205 SER A O 1
ATOM 1625 N N . ILE A 1 206 ? 34.728 -5.244 1.509 1.00 69.56 206 ILE A N 1
ATOM 1626 C CA . ILE A 1 206 ? 33.529 -4.430 1.259 1.00 69.56 206 ILE A CA 1
ATOM 1627 C C . ILE A 1 206 ? 33.871 -3.201 0.418 1.00 69.56 206 ILE A C 1
ATOM 1629 O O . ILE A 1 206 ? 33.100 -2.857 -0.477 1.00 69.56 206 ILE A O 1
ATOM 1633 N N . VAL A 1 207 ? 34.998 -2.546 0.719 1.00 69.06 207 VAL A N 1
ATOM 1634 C CA . VAL A 1 207 ? 35.484 -1.332 0.042 1.00 69.06 207 VAL A CA 1
ATOM 1635 C C . VAL A 1 207 ? 35.919 -1.629 -1.391 1.00 69.06 207 VAL A C 1
ATOM 1637 O O . VAL A 1 207 ? 35.624 -0.856 -2.301 1.00 69.06 207 VAL A O 1
ATOM 1640 N N . GLU A 1 208 ? 36.592 -2.757 -1.596 1.00 69.69 208 GLU A N 1
ATOM 1641 C CA . GLU A 1 208 ? 37.119 -3.196 -2.887 1.00 69.69 208 GLU A CA 1
ATOM 1642 C C . GLU A 1 208 ? 36.062 -3.912 -3.732 1.00 69.69 208 GLU A C 1
ATOM 1644 O O . GLU A 1 208 ? 36.247 -4.071 -4.942 1.00 69.69 208 GLU A O 1
ATOM 1649 N N . HIS A 1 209 ? 34.929 -4.314 -3.138 1.00 67.81 209 HIS A N 1
ATOM 1650 C CA . HIS A 1 209 ? 33.871 -4.970 -3.893 1.00 67.81 209 HIS A CA 1
ATOM 1651 C C . HIS A 1 209 ? 33.310 -4.007 -4.954 1.00 67.81 209 HIS A C 1
ATOM 1653 O O . HIS A 1 209 ? 32.741 -2.965 -4.613 1.00 67.81 209 HIS A O 1
ATOM 1659 N N . PRO A 1 210 ? 33.373 -4.348 -6.252 1.00 55.41 210 PRO A N 1
ATOM 1660 C CA . PRO A 1 210 ? 33.015 -3.429 -7.336 1.00 55.41 210 PRO A CA 1
ATOM 1661 C C . PRO A 1 210 ? 31.532 -3.036 -7.326 1.00 55.41 210 PRO A C 1
ATOM 1663 O O . PRO A 1 210 ? 31.175 -1.948 -7.803 1.00 55.41 210 PRO A O 1
ATOM 1666 N N . ALA A 1 211 ? 30.696 -3.911 -6.756 1.00 55.34 211 ALA A N 1
ATOM 1667 C CA . ALA A 1 211 ? 29.274 -3.681 -6.562 1.00 55.34 211 ALA A CA 1
ATOM 1668 C C . ALA A 1 211 ? 28.977 -2.680 -5.441 1.00 55.34 211 ALA A C 1
ATOM 1670 O O . ALA A 1 211 ? 27.882 -2.152 -5.444 1.00 55.34 211 ALA A O 1
ATOM 1671 N N . ASN A 1 212 ? 29.905 -2.363 -4.534 1.00 67.75 212 ASN A N 1
ATOM 1672 C CA . ASN A 1 212 ? 29.641 -1.505 -3.380 1.00 67.75 212 ASN A CA 1
ATOM 1673 C C . ASN A 1 212 ? 30.110 -0.060 -3.618 1.00 67.75 212 ASN A C 1
ATOM 1675 O O . ASN A 1 212 ? 31.098 0.221 -4.296 1.00 67.75 212 ASN A O 1
ATOM 1679 N N . VAL A 1 213 ? 29.385 0.881 -3.028 1.00 68.88 213 VAL A N 1
ATOM 1680 C CA . VAL A 1 213 ? 29.766 2.278 -2.834 1.00 68.88 213 VAL A CA 1
ATOM 1681 C C . VAL A 1 213 ? 29.788 2.498 -1.335 1.00 68.88 213 VAL A C 1
ATOM 1683 O O . VAL A 1 213 ? 28.734 2.544 -0.699 1.00 68.88 213 VAL A O 1
ATOM 1686 N N . VAL A 1 214 ? 30.983 2.588 -0.760 1.00 69.94 214 VAL A N 1
ATOM 1687 C CA . VAL A 1 214 ? 31.140 2.872 0.667 1.00 69.94 214 VAL A CA 1
ATOM 1688 C C . VAL A 1 214 ? 30.854 4.347 0.902 1.00 69.94 214 VAL A C 1
ATOM 1690 O O . VAL A 1 214 ? 31.490 5.222 0.323 1.00 69.94 214 VAL A O 1
ATOM 1693 N N . ASN A 1 215 ? 29.865 4.611 1.746 1.00 59.31 215 ASN A N 1
ATOM 1694 C CA . ASN A 1 215 ? 29.442 5.955 2.107 1.00 59.31 215 ASN A CA 1
ATOM 1695 C C . ASN A 1 215 ? 30.251 6.488 3.291 1.00 59.31 215 ASN A C 1
ATOM 1697 O O . ASN A 1 215 ? 30.549 7.679 3.336 1.00 59.31 215 ASN A O 1
ATOM 1701 N N . ARG A 1 216 ? 30.547 5.629 4.278 1.00 64.50 216 ARG A N 1
ATOM 1702 C CA . ARG A 1 216 ? 31.225 6.013 5.522 1.00 64.50 216 ARG A CA 1
ATOM 1703 C C . ARG A 1 216 ? 31.799 4.795 6.248 1.00 64.50 216 ARG A C 1
ATOM 1705 O O . ARG A 1 216 ? 31.168 3.739 6.245 1.00 64.50 216 ARG A O 1
ATOM 1712 N N . ILE A 1 217 ? 32.955 4.967 6.884 1.00 74.69 217 ILE A N 1
ATOM 1713 C CA . ILE A 1 217 ? 33.569 3.991 7.792 1.00 74.69 217 ILE A CA 1
ATOM 1714 C C . ILE A 1 217 ? 33.778 4.701 9.128 1.00 74.69 217 ILE A C 1
ATOM 1716 O O . ILE A 1 217 ? 34.440 5.736 9.160 1.00 74.69 217 ILE A O 1
ATOM 1720 N N . ASP A 1 218 ? 33.198 4.177 10.203 1.00 73.06 218 ASP A N 1
ATOM 1721 C CA . ASP A 1 218 ? 33.414 4.679 11.563 1.00 73.06 218 ASP A CA 1
ATOM 1722 C C . ASP A 1 218 ? 34.090 3.586 12.398 1.00 73.06 218 ASP A C 1
ATOM 1724 O O . ASP A 1 218 ? 33.639 2.442 12.390 1.00 73.06 218 ASP A O 1
ATOM 1728 N N . PHE A 1 219 ? 35.159 3.920 13.117 1.00 72.56 219 PHE A N 1
ATOM 1729 C CA . PHE A 1 219 ? 35.826 2.988 14.029 1.00 72.56 219 PHE A CA 1
ATOM 1730 C C . PHE A 1 219 ? 35.244 3.156 15.433 1.00 72.56 219 PHE A C 1
ATOM 1732 O O . PHE A 1 219 ? 35.232 4.263 15.972 1.00 72.56 219 PHE A O 1
ATOM 1739 N N . VAL A 1 220 ? 34.730 2.068 16.003 1.00 67.94 220 VAL A N 1
ATOM 1740 C CA . VAL A 1 220 ? 34.128 2.030 17.339 1.00 67.94 220 VAL A CA 1
ATOM 1741 C C . VAL A 1 220 ? 34.845 0.944 18.138 1.00 67.94 220 VAL A C 1
ATOM 1743 O O . VAL A 1 220 ? 34.523 -0.239 18.029 1.00 67.94 220 VAL A O 1
ATOM 1746 N N . GLY A 1 221 ? 35.852 1.351 18.916 1.00 70.44 221 GLY A N 1
ATOM 1747 C CA . GLY A 1 221 ? 36.754 0.416 19.596 1.00 70.44 221 GLY A CA 1
ATOM 1748 C C . GLY A 1 221 ? 37.532 -0.436 18.589 1.00 70.44 221 GLY A C 1
ATOM 1749 O O . GLY A 1 221 ? 38.093 0.104 17.637 1.00 70.44 221 GLY A O 1
ATOM 1750 N N . ASP A 1 222 ? 37.507 -1.757 18.775 1.00 74.19 222 ASP A N 1
ATOM 1751 C CA . ASP A 1 222 ? 38.204 -2.732 17.919 1.00 74.19 222 ASP A CA 1
ATOM 1752 C C . ASP A 1 222 ? 37.427 -3.104 16.640 1.00 74.19 222 ASP A C 1
ATOM 1754 O O . ASP A 1 222 ? 37.877 -3.934 15.851 1.00 74.19 222 ASP A O 1
ATOM 1758 N N . PHE A 1 223 ? 36.251 -2.508 16.415 1.00 64.81 223 PHE A N 1
ATOM 1759 C CA . PHE A 1 223 ? 35.388 -2.818 15.276 1.00 64.81 223 PHE A CA 1
ATOM 1760 C C . PHE A 1 223 ? 35.239 -1.628 14.328 1.00 64.81 223 PHE A C 1
ATOM 1762 O O . PHE A 1 223 ? 35.199 -0.467 14.740 1.00 64.81 223 PHE A O 1
ATOM 1769 N N . ALA A 1 224 ? 35.075 -1.919 13.039 1.00 71.94 224 ALA A N 1
ATOM 1770 C CA . ALA A 1 224 ? 34.779 -0.918 12.022 1.00 71.94 224 ALA A CA 1
ATOM 1771 C C . ALA A 1 224 ? 33.342 -1.055 11.513 1.00 71.94 224 ALA A C 1
ATOM 1773 O O . ALA A 1 224 ? 32.922 -2.093 11.007 1.00 71.94 224 ALA A O 1
ATOM 1774 N N . HIS A 1 225 ? 32.576 0.021 11.606 1.00 70.50 225 HIS A N 1
ATOM 1775 C CA . HIS A 1 225 ? 31.234 0.140 11.060 1.00 70.50 225 HIS A CA 1
ATOM 1776 C C . HIS A 1 225 ? 31.320 0.652 9.621 1.00 70.50 225 HIS A C 1
ATOM 1778 O O . HIS A 1 225 ? 31.503 1.846 9.386 1.00 70.50 225 HIS A O 1
ATOM 1784 N N . VAL A 1 226 ? 31.174 -0.244 8.644 1.00 73.62 226 VAL A N 1
ATOM 1785 C CA . VAL A 1 226 ? 31.229 0.088 7.214 1.00 73.62 226 VAL A CA 1
ATOM 1786 C C . VAL A 1 226 ? 29.811 0.247 6.672 1.00 73.62 226 VAL A C 1
ATOM 1788 O O . VAL A 1 226 ? 29.029 -0.704 6.638 1.00 73.62 226 VAL A O 1
ATOM 1791 N N . ARG A 1 227 ? 29.474 1.463 6.231 1.00 68.38 227 ARG A N 1
ATOM 1792 C CA . ARG A 1 227 ? 28.192 1.796 5.597 1.00 68.38 227 ARG A CA 1
ATOM 1793 C C . ARG A 1 227 ? 28.354 1.874 4.089 1.00 68.38 227 ARG A C 1
ATOM 1795 O O . ARG A 1 227 ? 29.106 2.719 3.608 1.00 68.38 227 ARG A O 1
ATOM 1802 N N . TYR A 1 228 ? 27.625 1.055 3.335 1.00 71.62 228 TYR A N 1
ATOM 1803 C CA . TYR A 1 228 ? 27.731 1.001 1.874 1.00 71.62 228 TYR A CA 1
ATOM 1804 C C . TYR A 1 228 ? 26.380 0.803 1.171 1.00 71.62 228 TYR A C 1
ATOM 1806 O O . TYR A 1 228 ? 25.379 0.447 1.790 1.00 71.62 228 TYR A O 1
ATOM 1814 N N . VAL A 1 229 ? 26.341 1.082 -0.132 1.00 67.56 229 VAL A N 1
ATOM 1815 C CA . VAL A 1 229 ? 25.189 0.869 -1.024 1.00 67.56 229 VAL A CA 1
ATOM 1816 C C . VAL A 1 229 ? 25.665 0.117 -2.260 1.00 67.56 229 VAL A C 1
ATOM 1818 O O . VAL A 1 229 ? 26.733 0.426 -2.775 1.00 67.56 229 VAL A O 1
ATOM 1821 N N . GLU A 1 230 ? 24.894 -0.849 -2.752 1.00 61.62 230 GLU A N 1
ATOM 1822 C CA . GLU A 1 230 ? 25.236 -1.536 -3.999 1.00 61.62 230 GLU A CA 1
ATOM 1823 C C . GLU A 1 230 ? 24.885 -0.688 -5.235 1.00 61.62 230 GLU A C 1
ATOM 1825 O O . GLU A 1 230 ? 23.889 0.033 -5.245 1.00 61.62 230 GLU A O 1
ATOM 1830 N N . LYS A 1 231 ? 25.712 -0.742 -6.282 1.00 59.06 231 LYS A N 1
ATOM 1831 C CA . LYS A 1 231 ? 25.462 -0.098 -7.576 1.00 59.06 231 LYS A CA 1
ATOM 1832 C C . LYS A 1 231 ? 24.407 -0.894 -8.341 1.00 59.06 231 LYS A C 1
ATOM 1834 O O . LYS A 1 231 ? 24.567 -2.101 -8.518 1.00 59.06 231 LYS A O 1
ATOM 1839 N N . ASP A 1 232 ? 23.411 -0.194 -8.885 1.00 48.62 232 ASP A N 1
ATOM 1840 C CA . ASP A 1 232 ? 22.286 -0.776 -9.639 1.00 48.62 232 ASP A CA 1
ATOM 1841 C C . ASP A 1 232 ? 22.721 -1.676 -10.817 1.00 48.62 232 ASP A C 1
ATOM 1843 O O . ASP A 1 232 ? 21.995 -2.582 -11.210 1.00 48.62 232 ASP A O 1
ATOM 1847 N N . GLU A 1 233 ? 23.919 -1.461 -11.374 1.00 47.28 233 GLU A N 1
ATOM 1848 C CA . GLU A 1 233 ? 24.459 -2.206 -12.525 1.00 47.28 233 GLU A CA 1
ATOM 1849 C C . GLU A 1 233 ? 24.988 -3.616 -12.190 1.00 47.28 233 GLU A C 1
ATOM 1851 O O . GLU A 1 233 ? 25.279 -4.383 -13.106 1.00 47.28 233 GLU A O 1
ATOM 1856 N N . PHE A 1 234 ? 25.134 -3.972 -10.907 1.00 36.62 234 PHE A N 1
ATOM 1857 C CA . PHE A 1 234 ? 25.745 -5.240 -10.468 1.00 36.62 234 PHE A CA 1
ATOM 1858 C C . PHE A 1 234 ? 24.782 -6.200 -9.761 1.00 36.62 234 PHE A C 1
ATOM 1860 O O . PHE A 1 234 ? 25.218 -7.239 -9.259 1.00 36.62 234 PHE A O 1
ATOM 1867 N N . VAL A 1 235 ? 23.481 -5.902 -9.741 1.00 42.53 235 VAL A N 1
ATOM 1868 C CA . VAL A 1 235 ? 22.483 -6.850 -9.241 1.00 42.53 235 VAL A CA 1
ATOM 1869 C C . VAL A 1 235 ? 22.369 -7.993 -10.250 1.00 42.53 235 VAL A C 1
ATOM 1871 O O . VAL A 1 235 ? 21.710 -7.864 -11.278 1.00 42.53 235 VAL A O 1
ATOM 1874 N N . ARG A 1 236 ? 23.055 -9.111 -9.985 1.00 38.16 236 ARG A N 1
ATOM 1875 C CA . ARG A 1 236 ? 22.776 -10.369 -10.685 1.00 38.16 236 ARG A CA 1
ATOM 1876 C C . ARG A 1 236 ? 21.374 -10.803 -10.272 1.00 38.16 236 ARG A C 1
ATOM 1878 O O . ARG A 1 236 ? 21.169 -11.205 -9.127 1.00 38.16 236 ARG A O 1
ATOM 1885 N N . GLU A 1 237 ? 20.416 -10.680 -11.184 1.00 44.50 237 GLU A N 1
ATOM 1886 C CA . GLU A 1 237 ? 19.144 -11.385 -11.053 1.00 44.50 237 GLU A CA 1
ATOM 1887 C C . GLU A 1 237 ? 19.454 -12.886 -10.957 1.00 44.50 237 GLU A C 1
ATOM 1889 O O . GLU A 1 237 ? 20.368 -13.384 -11.614 1.00 44.50 237 GLU A O 1
ATOM 1894 N N . SER A 1 238 ? 18.769 -13.587 -10.056 1.00 48.06 238 SER A N 1
ATOM 1895 C CA . SER A 1 238 ? 18.962 -15.025 -9.891 1.00 48.06 238 SER A CA 1
ATOM 1896 C C . SER A 1 238 ? 18.600 -15.730 -11.198 1.00 48.06 238 SER A C 1
ATOM 1898 O O . SER A 1 238 ? 17.598 -15.383 -11.822 1.00 48.06 238 SER A O 1
ATOM 1900 N N . ASP A 1 239 ? 19.339 -16.778 -11.564 1.00 44.53 239 ASP A N 1
ATOM 1901 C CA . ASP A 1 239 ? 19.032 -17.610 -12.739 1.00 44.53 239 ASP A CA 1
ATOM 1902 C C . ASP A 1 239 ? 17.629 -18.263 -12.664 1.00 44.53 239 ASP A C 1
ATOM 1904 O O . ASP A 1 239 ? 17.112 -18.763 -13.660 1.00 44.53 239 ASP A O 1
ATOM 1908 N N . PHE A 1 240 ? 16.982 -18.216 -11.490 1.00 50.34 240 PHE A N 1
ATOM 1909 C CA . PHE A 1 240 ? 15.627 -18.708 -11.235 1.00 50.34 240 PHE A CA 1
ATOM 1910 C C . PHE A 1 240 ? 14.595 -17.596 -10.974 1.00 50.34 240 PHE A C 1
ATOM 1912 O O . PHE A 1 240 ? 13.426 -17.893 -10.715 1.00 50.34 240 PHE A O 1
ATOM 1919 N N . SER A 1 241 ? 14.974 -16.312 -11.013 1.00 63.47 241 SER A N 1
ATOM 1920 C CA . SER A 1 241 ? 14.031 -15.224 -10.734 1.00 63.47 241 SER A CA 1
ATOM 1921 C C . SER A 1 241 ? 13.256 -14.814 -11.983 1.00 63.47 241 SER A C 1
ATOM 1923 O O . SER A 1 241 ? 13.726 -14.031 -12.802 1.00 63.47 241 SER A O 1
ATOM 1925 N N . ASN A 1 242 ? 12.017 -15.291 -12.102 1.00 76.25 242 ASN A N 1
ATOM 1926 C CA . ASN A 1 242 ? 11.047 -14.736 -13.041 1.00 76.25 242 ASN A CA 1
ATOM 1927 C C . ASN A 1 242 ? 10.338 -13.541 -12.389 1.00 76.25 242 ASN A C 1
ATOM 1929 O O . ASN A 1 242 ? 9.403 -13.735 -11.620 1.00 76.25 242 ASN A O 1
ATOM 1933 N N . ILE A 1 243 ? 10.764 -12.311 -12.699 1.00 83.25 243 ILE A N 1
ATOM 1934 C CA . ILE A 1 243 ? 10.183 -11.068 -12.154 1.00 83.25 243 ILE A CA 1
ATOM 1935 C C . ILE A 1 243 ? 8.754 -10.782 -12.653 1.00 83.25 243 ILE A C 1
ATOM 1937 O O . ILE A 1 243 ? 8.027 -9.998 -12.036 1.00 83.25 243 ILE A O 1
ATOM 1941 N N . ALA A 1 244 ? 8.308 -11.423 -13.740 1.00 84.00 244 ALA A N 1
ATOM 1942 C CA . ALA A 1 244 ? 6.956 -11.231 -14.257 1.00 84.00 244 ALA A CA 1
ATOM 1943 C C . ALA A 1 244 ? 5.911 -11.799 -13.286 1.00 84.00 244 ALA A C 1
ATOM 1945 O O . ALA A 1 244 ? 4.959 -11.101 -12.949 1.00 84.00 244 ALA A O 1
ATOM 1946 N N . ILE A 1 245 ? 6.127 -13.005 -12.752 1.00 86.44 245 ILE A N 1
ATOM 1947 C CA . ILE A 1 245 ? 5.216 -13.632 -11.781 1.00 86.44 245 ILE A CA 1
ATOM 1948 C C . ILE A 1 245 ? 4.952 -12.736 -10.556 1.00 86.44 245 ILE A C 1
ATOM 1950 O O . ILE A 1 245 ? 3.796 -12.369 -10.350 1.00 86.44 245 ILE A O 1
ATOM 1954 N N . PRO A 1 246 ? 5.957 -12.289 -9.773 1.00 86.94 246 PRO A N 1
ATOM 1955 C CA . PRO A 1 246 ? 5.722 -11.424 -8.624 1.00 86.94 246 PRO A CA 1
ATOM 1956 C C . PRO A 1 246 ? 5.138 -10.065 -9.030 1.00 86.94 246 PRO A C 1
ATOM 1958 O O . PRO A 1 246 ? 4.368 -9.495 -8.264 1.00 86.94 246 PRO A O 1
ATOM 1961 N N . THR A 1 247 ? 5.429 -9.553 -10.233 1.00 88.81 247 THR A N 1
ATOM 1962 C CA . THR A 1 247 ? 4.796 -8.324 -10.747 1.00 88.81 247 THR A CA 1
ATOM 1963 C C . THR A 1 247 ? 3.290 -8.498 -10.940 1.00 88.81 247 THR A C 1
ATOM 1965 O O . THR A 1 247 ? 2.517 -7.623 -10.545 1.00 88.81 247 THR A O 1
ATOM 1968 N N . PHE A 1 248 ? 2.851 -9.626 -11.504 1.00 89.56 248 PHE A N 1
ATOM 1969 C CA . PHE A 1 248 ? 1.429 -9.936 -11.664 1.00 89.56 248 PHE A CA 1
ATOM 1970 C C . PHE A 1 248 ? 0.771 -10.239 -10.316 1.00 89.56 248 PHE A C 1
ATOM 1972 O O . PHE A 1 248 ? -0.271 -9.662 -10.012 1.00 89.56 248 PHE A O 1
ATOM 1979 N N . VAL A 1 249 ? 1.410 -11.054 -9.470 1.00 90.94 249 VAL A N 1
ATOM 1980 C CA . VAL A 1 249 ? 0.919 -11.399 -8.127 1.00 90.94 249 VAL A CA 1
ATOM 1981 C C . VAL A 1 249 ? 0.650 -10.142 -7.300 1.00 90.94 249 VAL A C 1
ATOM 1983 O O . VAL A 1 249 ? -0.449 -9.971 -6.777 1.00 90.94 249 VAL A O 1
ATOM 1986 N N . THR A 1 250 ? 1.606 -9.213 -7.212 1.00 91.69 250 THR A N 1
ATOM 1987 C CA . THR A 1 250 ? 1.395 -7.986 -6.431 1.00 91.69 250 THR A CA 1
ATOM 1988 C C . THR A 1 250 ? 0.376 -7.051 -7.075 1.00 91.69 250 THR A C 1
ATOM 1990 O O . THR A 1 250 ? -0.326 -6.338 -6.362 1.00 91.69 250 THR A O 1
ATOM 1993 N N . SER A 1 251 ? 0.248 -7.051 -8.405 1.00 91.38 251 SER A N 1
ATOM 1994 C CA . SER A 1 251 ? -0.765 -6.254 -9.107 1.00 91.38 251 SER A CA 1
ATOM 1995 C C . SER A 1 251 ? -2.179 -6.744 -8.817 1.00 91.38 251 SER A C 1
ATOM 1997 O O . SER A 1 251 ? -3.024 -5.940 -8.428 1.00 91.38 251 SER A O 1
ATOM 1999 N N . PHE A 1 252 ? -2.423 -8.050 -8.910 1.00 92.44 252 PHE A N 1
ATOM 2000 C CA . PHE A 1 252 ? -3.711 -8.639 -8.549 1.00 92.44 252 PHE A CA 1
ATOM 2001 C C . PHE A 1 252 ? -4.012 -8.512 -7.055 1.00 92.44 252 PHE A C 1
ATOM 2003 O O . PHE A 1 252 ? -5.150 -8.220 -6.699 1.00 92.44 252 PHE A O 1
ATOM 2010 N N . ALA A 1 253 ? -3.004 -8.643 -6.186 1.00 93.44 253 ALA A N 1
ATOM 2011 C CA . ALA A 1 253 ? -3.159 -8.403 -4.753 1.00 93.44 253 ALA A CA 1
ATOM 2012 C C . ALA A 1 253 ? -3.633 -6.967 -4.467 1.00 93.44 253 ALA A C 1
ATOM 2014 O O . ALA A 1 253 ? -4.589 -6.762 -3.722 1.00 93.44 253 ALA A O 1
ATOM 2015 N N . ARG A 1 254 ? -3.028 -5.968 -5.127 1.00 93.44 254 ARG A N 1
ATOM 2016 C CA . ARG A 1 254 ? -3.464 -4.567 -5.022 1.00 93.44 254 ARG A CA 1
ATOM 2017 C C . ARG A 1 254 ? -4.877 -4.349 -5.560 1.00 93.44 254 ARG A C 1
ATOM 2019 O O . ARG A 1 254 ? -5.616 -3.594 -4.943 1.00 93.44 254 ARG A O 1
ATOM 2026 N N . LEU A 1 255 ? -5.252 -4.983 -6.674 1.00 92.75 255 LEU A N 1
ATOM 2027 C CA . LEU A 1 255 ? -6.615 -4.891 -7.218 1.00 92.75 255 LEU A CA 1
ATOM 2028 C C . LEU A 1 255 ? -7.647 -5.529 -6.284 1.00 92.75 255 LEU A C 1
ATOM 2030 O O . LEU A 1 255 ? -8.729 -4.980 -6.109 1.00 92.75 255 LEU A O 1
ATOM 2034 N N . LYS A 1 256 ? -7.304 -6.648 -5.641 1.00 93.19 256 LYS A N 1
ATOM 2035 C CA . LYS A 1 256 ? -8.170 -7.297 -4.655 1.00 93.19 256 LYS A CA 1
ATOM 2036 C C . LYS A 1 256 ? -8.401 -6.410 -3.434 1.00 93.19 256 LYS A C 1
ATOM 2038 O O . LYS A 1 256 ? -9.545 -6.185 -3.058 1.00 93.19 256 LYS A O 1
ATOM 2043 N N . LEU A 1 257 ? -7.330 -5.840 -2.880 1.00 93.75 257 LEU A N 1
ATOM 2044 C CA . LEU A 1 257 ? -7.428 -4.843 -1.812 1.00 93.75 257 LEU A CA 1
ATOM 2045 C C . LEU A 1 257 ? -8.256 -3.626 -2.252 1.00 93.75 257 LEU A C 1
ATOM 2047 O O . LEU A 1 257 ? -9.091 -3.144 -1.495 1.00 93.75 257 LEU A O 1
ATOM 2051 N N . TYR A 1 258 ? -8.061 -3.154 -3.487 1.00 92.94 258 TYR A N 1
ATOM 2052 C CA . TYR A 1 258 ? -8.821 -2.035 -4.043 1.00 92.94 258 TYR A CA 1
ATOM 2053 C C . TYR A 1 258 ? -10.325 -2.318 -4.108 1.00 92.94 258 TYR A C 1
ATOM 2055 O O . TYR A 1 258 ? -11.108 -1.444 -3.759 1.00 92.94 258 TYR A O 1
ATOM 2063 N N . GLY A 1 259 ? -10.731 -3.536 -4.479 1.00 92.00 259 GLY A N 1
ATOM 2064 C CA . GLY A 1 259 ? -12.142 -3.933 -4.478 1.00 92.00 259 GLY A CA 1
ATOM 2065 C C . GLY A 1 259 ? -12.785 -3.820 -3.092 1.00 92.00 259 GLY A C 1
ATOM 2066 O O . GLY A 1 259 ? -13.880 -3.278 -2.967 1.00 92.00 259 GLY A O 1
ATOM 2067 N N . PHE A 1 260 ? -12.081 -4.232 -2.033 1.00 93.19 260 PHE A N 1
ATOM 2068 C CA . PHE A 1 260 ? -12.565 -4.047 -0.658 1.00 93.19 260 PHE A CA 1
ATOM 2069 C C . PHE A 1 260 ? -12.600 -2.575 -0.239 1.00 93.19 260 PHE A C 1
ATOM 2071 O O . PHE A 1 260 ? -13.538 -2.140 0.426 1.00 93.19 260 PHE A O 1
ATOM 2078 N N . MET A 1 261 ? -11.605 -1.786 -0.652 1.00 92.19 261 MET A N 1
ATOM 2079 C CA . MET A 1 261 ? -11.610 -0.341 -0.422 1.00 92.19 261 MET A CA 1
ATOM 2080 C C . MET A 1 261 ? -12.832 0.325 -1.072 1.00 92.19 261 MET A C 1
ATOM 2082 O O . MET A 1 261 ? -13.485 1.152 -0.436 1.00 92.19 261 MET A O 1
ATOM 2086 N N . GLU A 1 262 ? -13.158 -0.043 -2.315 1.00 90.31 262 GLU A N 1
ATOM 2087 C CA . GLU A 1 262 ? -14.356 0.432 -3.013 1.00 90.31 262 GLU A CA 1
ATOM 2088 C C . GLU A 1 262 ? -15.640 -0.017 -2.319 1.00 90.31 262 GLU A C 1
ATOM 2090 O O . GLU A 1 262 ? -16.545 0.799 -2.158 1.00 90.31 262 GLU A O 1
ATOM 2095 N N . GLU A 1 263 ? -15.717 -1.268 -1.857 1.00 90.81 263 GLU A N 1
ATOM 2096 C CA . GLU A 1 263 ? -16.877 -1.773 -1.118 1.00 90.81 263 GLU A CA 1
ATOM 2097 C C . GLU A 1 263 ? -17.152 -0.916 0.127 1.00 90.81 263 GLU A C 1
ATOM 2099 O O . GLU A 1 263 ? -18.269 -0.410 0.282 1.00 90.81 263 GLU A O 1
ATOM 2104 N N . ILE A 1 264 ? -16.119 -0.664 0.940 1.00 91.38 264 ILE A N 1
ATOM 2105 C CA . ILE A 1 264 ? -16.205 0.163 2.152 1.00 91.38 264 ILE A CA 1
ATOM 2106 C C . ILE A 1 264 ? -16.741 1.556 1.812 1.00 91.38 264 ILE A C 1
ATOM 2108 O O . ILE A 1 264 ? -17.711 2.015 2.416 1.00 91.38 264 ILE A O 1
ATOM 2112 N N . ILE A 1 265 ? -16.140 2.220 0.822 1.00 89.38 265 ILE A N 1
ATOM 2113 C CA . ILE A 1 265 ? -16.507 3.591 0.441 1.00 89.38 265 ILE A CA 1
ATOM 2114 C C . ILE A 1 265 ? -17.912 3.642 -0.165 1.00 89.38 265 ILE A C 1
ATOM 2116 O O . ILE A 1 265 ? -18.692 4.543 0.144 1.00 89.38 265 ILE A O 1
ATOM 2120 N N . SER A 1 266 ? -18.265 2.675 -1.017 1.00 86.44 266 SER A N 1
ATOM 2121 C CA . SER A 1 266 ? -19.565 2.625 -1.696 1.00 86.44 266 SER A CA 1
ATOM 2122 C C . SER A 1 266 ? -20.733 2.519 -0.714 1.00 86.44 266 SER A C 1
ATOM 2124 O O . SER A 1 266 ? -21.791 3.099 -0.957 1.00 86.44 266 SER A O 1
ATOM 2126 N N . LYS A 1 267 ? -20.509 1.851 0.423 1.00 89.19 267 LYS A N 1
ATOM 2127 C CA . LYS A 1 267 ? -21.462 1.682 1.526 1.00 89.19 267 LYS A CA 1
ATOM 2128 C C . LYS A 1 267 ? -21.359 2.790 2.590 1.00 89.19 267 LYS A C 1
ATOM 2130 O O . LYS A 1 267 ? -21.946 2.665 3.660 1.00 89.19 267 LYS A O 1
ATOM 2135 N N . GLY A 1 268 ? -20.641 3.881 2.306 1.00 86.94 268 GLY A N 1
ATOM 2136 C CA . GLY A 1 268 ? -20.551 5.062 3.174 1.00 86.94 268 GLY A CA 1
ATOM 2137 C C . GLY A 1 268 ? -19.503 4.975 4.288 1.00 86.94 268 GLY A C 1
ATOM 2138 O O . GLY A 1 268 ? -19.506 5.812 5.189 1.00 86.94 268 GLY A O 1
ATOM 2139 N N . GLY A 1 269 ? -18.615 3.982 4.245 1.00 89.75 269 GLY A N 1
ATOM 2140 C CA . GLY A 1 269 ? -17.458 3.901 5.127 1.00 89.75 269 GLY A CA 1
ATOM 2141 C C . GLY A 1 269 ? -16.352 4.880 4.726 1.00 89.75 269 GLY A C 1
ATOM 2142 O O . GLY A 1 269 ? -16.199 5.256 3.563 1.00 89.75 269 GLY A O 1
ATOM 2143 N N . LYS A 1 270 ? -15.544 5.276 5.704 1.00 90.94 270 LYS A N 1
ATOM 2144 C CA . LYS A 1 270 ? -14.382 6.146 5.548 1.00 90.94 270 LYS A CA 1
ATOM 2145 C C . LYS A 1 270 ? -13.120 5.352 5.857 1.00 90.94 270 LYS A C 1
ATOM 2147 O O . LYS A 1 270 ? -12.938 4.873 6.973 1.00 90.94 270 LYS A O 1
ATOM 2152 N N . LEU A 1 271 ? -12.226 5.229 4.881 1.00 92.31 271 LEU A N 1
ATOM 2153 C CA . LEU A 1 271 ? -10.927 4.594 5.099 1.00 92.31 271 LEU A CA 1
ATOM 2154 C C . LEU A 1 271 ? -10.087 5.441 6.060 1.00 92.31 271 LEU A C 1
ATOM 2156 O O . LEU A 1 271 ? -9.967 6.652 5.880 1.00 92.31 271 LEU A O 1
ATOM 2160 N N . LEU A 1 272 ? -9.491 4.794 7.059 1.00 92.38 272 LEU A N 1
ATOM 2161 C CA . LEU A 1 272 ? -8.541 5.409 7.986 1.00 92.38 272 LEU A CA 1
ATOM 2162 C C . LEU A 1 272 ? -7.112 4.997 7.630 1.00 92.38 272 LEU A C 1
ATOM 2164 O O . LEU A 1 272 ? -6.213 5.838 7.580 1.00 92.38 272 LEU A O 1
ATOM 2168 N N . TYR A 1 273 ? -6.910 3.716 7.315 1.00 93.12 273 TYR A N 1
ATOM 2169 C CA . TYR A 1 273 ? -5.594 3.154 7.038 1.00 93.12 273 TYR A CA 1
ATOM 2170 C C . TYR A 1 273 ? -5.671 1.903 6.164 1.00 93.12 273 TYR A C 1
ATOM 2172 O O . TYR A 1 273 ? -6.599 1.110 6.291 1.00 93.12 273 TYR A O 1
ATOM 2180 N N . ILE A 1 274 ? -4.663 1.701 5.318 1.00 92.75 274 ILE A N 1
ATOM 2181 C CA . ILE A 1 274 ? -4.469 0.477 4.535 1.00 92.75 274 ILE A CA 1
ATOM 2182 C C . ILE A 1 274 ? -3.014 0.028 4.663 1.00 92.75 274 ILE A C 1
ATOM 2184 O O . ILE A 1 274 ? -2.110 0.854 4.511 1.00 92.75 274 ILE A O 1
ATOM 2188 N N . ASP A 1 275 ? -2.774 -1.269 4.862 1.00 92.06 275 ASP A N 1
ATOM 2189 C CA . ASP A 1 275 ? -1.449 -1.878 4.716 1.00 92.06 275 ASP A CA 1
ATOM 2190 C C . ASP A 1 275 ? -1.529 -3.283 4.125 1.00 92.06 275 ASP A C 1
ATOM 2192 O O . ASP A 1 275 ? -1.840 -4.231 4.828 1.00 92.06 275 ASP A O 1
ATOM 2196 N N . THR A 1 276 ? -1.165 -3.386 2.846 1.00 89.75 276 THR A N 1
ATOM 2197 C CA . THR A 1 276 ? -0.992 -4.602 2.037 1.00 89.75 276 THR A CA 1
ATOM 2198 C C . THR A 1 276 ? -2.244 -5.468 1.907 1.00 89.75 276 THR A C 1
ATOM 2200 O O . THR A 1 276 ? -2.826 -5.511 0.827 1.00 89.75 276 THR A O 1
ATOM 2203 N N . ASP A 1 277 ? -2.621 -6.145 2.976 1.00 92.69 277 ASP A N 1
ATOM 2204 C CA . ASP A 1 277 ? -3.742 -7.063 3.152 1.00 92.69 277 ASP A CA 1
ATOM 2205 C C . ASP A 1 277 ? -4.767 -6.556 4.165 1.00 92.69 277 ASP A C 1
ATOM 2207 O O . ASP A 1 277 ? -5.867 -7.087 4.226 1.00 92.69 277 ASP A O 1
ATOM 2211 N N . SER A 1 278 ? -4.470 -5.467 4.866 1.00 93.56 278 SER A N 1
ATOM 2212 C CA . SER A 1 278 ? -5.285 -4.994 5.974 1.00 93.56 278 SER A CA 1
ATOM 2213 C C . SER A 1 278 ? -5.905 -3.616 5.731 1.00 93.56 278 SER A C 1
ATOM 2215 O O . SER A 1 278 ? -5.336 -2.760 5.039 1.00 93.56 278 SER A O 1
ATOM 2217 N N . ALA A 1 279 ? -7.083 -3.391 6.316 1.00 94.94 279 ALA A N 1
ATOM 2218 C CA . ALA A 1 279 ? -7.831 -2.144 6.256 1.00 94.94 279 ALA A CA 1
ATOM 2219 C C . ALA A 1 279 ? -8.412 -1.760 7.621 1.00 94.94 279 ALA A C 1
ATOM 2221 O O . ALA A 1 279 ? -9.113 -2.545 8.259 1.00 94.94 279 ALA A O 1
ATOM 2222 N N . ILE A 1 280 ? -8.174 -0.512 8.026 1.00 95.75 280 ILE A N 1
ATOM 2223 C CA . ILE A 1 280 ? -8.834 0.132 9.163 1.00 95.75 280 ILE A CA 1
ATOM 2224 C C . ILE A 1 280 ? -9.762 1.201 8.601 1.00 95.75 280 ILE A C 1
ATOM 2226 O O . ILE A 1 280 ? -9.336 2.051 7.811 1.00 95.75 280 ILE A O 1
ATOM 2230 N N . PHE A 1 281 ? -11.029 1.168 8.992 1.00 94.94 281 PHE A N 1
ATOM 2231 C CA . PHE A 1 281 ? -12.038 2.077 8.463 1.00 94.94 281 PHE A CA 1
ATOM 2232 C C . PHE A 1 281 ? -13.121 2.391 9.489 1.00 94.94 281 PHE A C 1
ATOM 2234 O O . PHE A 1 281 ? -13.443 1.586 10.360 1.00 94.94 281 PHE A O 1
ATOM 2241 N N . GLU A 1 282 ? -13.686 3.581 9.355 1.00 93.94 282 GLU A N 1
ATOM 2242 C CA . GLU A 1 282 ? -14.803 4.088 10.138 1.00 93.94 282 GLU A CA 1
ATOM 2243 C C . GLU A 1 282 ? -16.107 3.922 9.350 1.00 93.94 282 GLU A C 1
ATOM 2245 O O . GLU A 1 282 ? -16.132 4.068 8.127 1.00 93.94 282 GLU A O 1
ATOM 2250 N N . TYR A 1 283 ? -17.208 3.628 10.031 1.00 93.38 283 TYR A N 1
ATOM 2251 C CA . TYR A 1 283 ? -18.532 3.526 9.423 1.00 93.38 283 TYR A CA 1
ATOM 2252 C C . TYR A 1 283 ? -19.627 3.899 10.420 1.00 93.38 283 TYR A C 1
ATOM 2254 O O . TYR A 1 283 ? -19.400 3.935 11.627 1.00 93.38 283 TYR A O 1
ATOM 2262 N N . ARG A 1 284 ? -20.826 4.198 9.913 1.00 91.06 284 ARG A N 1
ATOM 2263 C CA . ARG A 1 284 ? -21.995 4.542 10.730 1.00 91.06 284 ARG A CA 1
ATOM 2264 C C . ARG A 1 284 ? -23.026 3.417 10.692 1.00 91.06 284 ARG A C 1
ATOM 2266 O O . ARG A 1 284 ? -23.297 2.858 9.634 1.00 91.06 284 ARG A O 1
ATOM 2273 N N . GLY A 1 285 ? -23.648 3.161 11.838 1.00 85.75 285 GLY A N 1
ATOM 2274 C CA . GLY A 1 285 ? -24.688 2.149 11.999 1.00 85.75 285 GLY A CA 1
ATOM 2275 C C . GLY A 1 285 ? -24.151 0.789 12.445 1.00 85.75 285 GLY A C 1
ATOM 2276 O O . GLY A 1 285 ? -22.958 0.612 12.683 1.00 85.75 285 GLY A O 1
ATOM 2277 N N . ALA A 1 286 ? -25.069 -0.168 12.591 1.00 78.19 286 ALA A N 1
ATOM 2278 C CA . ALA A 1 286 ? -24.778 -1.500 13.126 1.00 78.19 286 ALA A CA 1
ATOM 2279 C C . ALA A 1 286 ? -24.235 -2.486 12.078 1.00 78.19 286 ALA A C 1
ATOM 2281 O O . ALA A 1 286 ? -23.639 -3.498 12.434 1.00 78.19 286 ALA A O 1
ATOM 2282 N N . ILE A 1 287 ? -24.455 -2.212 10.788 1.00 83.12 287 ILE A N 1
ATOM 2283 C CA . ILE A 1 287 ? -24.041 -3.098 9.699 1.00 83.12 287 ILE A CA 1
ATOM 2284 C C . ILE A 1 287 ? -22.698 -2.614 9.166 1.00 83.12 287 ILE A C 1
ATOM 2286 O O . ILE A 1 287 ? -22.584 -1.500 8.657 1.00 83.12 287 ILE A O 1
ATOM 2290 N N . MET A 1 288 ? -21.685 -3.470 9.267 1.00 86.00 288 MET A N 1
ATOM 2291 C CA . MET A 1 288 ? -20.360 -3.183 8.736 1.00 86.00 288 MET A CA 1
ATOM 2292 C C . MET A 1 288 ? -20.395 -3.115 7.195 1.00 86.00 288 MET A C 1
ATOM 2294 O O . MET A 1 288 ? -20.949 -4.015 6.557 1.00 86.00 288 MET A O 1
ATOM 2298 N N . PRO A 1 289 ? -19.778 -2.094 6.568 1.00 86.44 289 PRO A N 1
ATOM 2299 C CA . PRO A 1 289 ? -19.760 -1.901 5.116 1.00 86.44 289 PRO A CA 1
ATOM 2300 C C . PRO A 1 289 ? -18.782 -2.841 4.390 1.00 86.44 289 PRO A C 1
ATOM 2302 O O . PRO A 1 289 ? -18.161 -2.454 3.405 1.00 86.44 289 PRO A O 1
ATOM 2305 N N . LEU A 1 290 ? -18.619 -4.070 4.872 1.00 88.12 290 LEU A N 1
ATOM 2306 C CA . LEU A 1 290 ? -17.678 -5.035 4.326 1.00 88.12 290 LEU A CA 1
ATOM 2307 C C . LEU A 1 290 ? -18.222 -6.447 4.498 1.00 88.12 290 LEU A C 1
ATOM 2309 O O . LEU A 1 290 ? -18.657 -6.823 5.587 1.00 88.12 290 LEU A O 1
ATOM 2313 N N . THR A 1 291 ? -18.182 -7.226 3.425 1.00 85.38 291 THR A N 1
ATOM 2314 C CA . THR A 1 291 ? -18.532 -8.644 3.473 1.00 85.38 291 THR A CA 1
ATOM 2315 C C . THR A 1 291 ? -17.373 -9.421 4.090 1.00 85.38 291 THR A C 1
ATOM 2317 O O . THR A 1 291 ? -16.296 -9.502 3.498 1.00 85.38 291 THR A O 1
ATOM 2320 N N . THR A 1 292 ? -17.584 -9.986 5.278 1.00 87.94 292 THR A N 1
ATOM 2321 C CA . THR A 1 292 ? -16.572 -10.792 5.970 1.00 87.94 292 THR A CA 1
ATOM 2322 C C . THR A 1 292 ? -16.836 -12.284 5.866 1.00 87.94 292 THR A C 1
ATOM 2324 O O . THR A 1 292 ? -17.967 -12.728 5.662 1.00 87.94 292 THR A O 1
ATOM 2327 N N . GLY A 1 293 ? -15.773 -13.069 6.007 1.00 88.31 293 GLY A N 1
ATOM 2328 C CA . GLY A 1 293 ? -15.856 -14.521 6.021 1.00 88.31 293 GLY A CA 1
ATOM 2329 C C . GLY A 1 293 ? -14.507 -15.178 6.279 1.00 88.31 293 GLY A C 1
ATOM 2330 O O . GLY A 1 293 ? -13.471 -14.522 6.266 1.00 88.31 293 GLY A O 1
ATOM 2331 N N . ASN A 1 294 ? -14.544 -16.494 6.478 1.00 88.31 294 ASN A N 1
ATOM 2332 C CA . ASN A 1 294 ? -13.384 -17.290 6.893 1.00 88.31 294 ASN A CA 1
ATOM 2333 C C . ASN A 1 294 ? -12.794 -18.113 5.734 1.00 88.31 294 ASN A C 1
ATOM 2335 O O . ASN A 1 294 ? -12.146 -19.137 5.956 1.00 88.31 294 ASN A O 1
ATOM 2339 N N . PHE A 1 295 ? -13.101 -17.730 4.493 1.00 90.81 295 PHE A N 1
ATOM 2340 C CA . PHE A 1 295 ? -12.596 -18.399 3.299 1.00 90.81 295 PHE A CA 1
ATOM 2341 C C . PHE A 1 295 ? -11.418 -17.637 2.695 1.00 90.81 295 PHE A C 1
ATOM 2343 O O . PHE A 1 295 ? -11.309 -16.417 2.812 1.00 90.81 295 PHE A O 1
ATOM 2350 N N . LEU A 1 296 ? -10.578 -18.369 1.959 1.00 90.19 296 LEU A N 1
ATOM 2351 C CA . LEU A 1 296 ? -9.377 -17.848 1.314 1.00 90.19 296 LEU A CA 1
ATOM 2352 C C . LEU A 1 296 ? -9.647 -16.546 0.539 1.00 90.19 296 LEU A C 1
ATOM 2354 O O . LEU A 1 296 ? -10.371 -16.514 -0.458 1.00 90.19 296 LEU A O 1
ATOM 2358 N N . GLY A 1 297 ? -8.989 -15.474 0.971 1.00 89.00 297 GLY A N 1
ATOM 2359 C CA . GLY A 1 297 ? -9.059 -14.165 0.348 1.00 89.00 297 GLY A CA 1
ATOM 2360 C C . GLY A 1 297 ? -10.330 -13.363 0.640 1.00 89.00 297 GLY A C 1
ATOM 2361 O O . GLY A 1 297 ? -10.564 -12.382 -0.066 1.00 89.00 297 GLY A O 1
ATOM 2362 N N . MET A 1 298 ? -11.139 -13.764 1.620 1.00 93.06 298 MET A N 1
ATOM 2363 C CA . MET A 1 298 ? -12.143 -12.897 2.239 1.00 93.06 298 MET A CA 1
ATOM 2364 C C . MET A 1 298 ? -11.506 -12.025 3.322 1.00 93.06 298 MET A C 1
ATOM 2366 O O . MET A 1 298 ? -10.400 -12.303 3.788 1.00 93.06 298 MET A O 1
ATOM 2370 N N . MET A 1 299 ? -12.212 -10.959 3.697 1.00 92.12 299 MET A N 1
ATOM 2371 C CA . MET A 1 299 ? -11.838 -10.122 4.830 1.00 92.12 299 MET A CA 1
ATOM 2372 C C . MET A 1 299 ? -12.307 -10.773 6.130 1.00 92.12 299 MET A C 1
ATOM 2374 O O . MET A 1 299 ? -13.482 -11.112 6.274 1.00 92.12 299 MET A O 1
ATOM 2378 N N . GLU A 1 300 ? -11.403 -10.908 7.087 1.00 93.69 300 GLU A N 1
ATOM 2379 C CA . GLU A 1 300 ? -11.684 -11.339 8.451 1.00 93.69 300 GLU A CA 1
ATOM 2380 C C . GLU A 1 300 ? -11.431 -10.176 9.412 1.00 93.69 300 GLU A C 1
ATOM 2382 O O . GLU A 1 300 ? -10.620 -9.294 9.145 1.00 93.69 300 GLU A O 1
ATOM 2387 N N . ILE A 1 301 ? -12.151 -10.133 10.532 1.00 92.38 301 ILE A N 1
ATOM 2388 C CA . ILE A 1 301 ? -11.893 -9.151 11.587 1.00 92.38 301 ILE A CA 1
ATOM 2389 C C . ILE A 1 301 ? -10.623 -9.571 12.337 1.00 92.38 301 ILE A C 1
ATOM 2391 O O . ILE A 1 301 ? -10.593 -10.647 12.921 1.00 92.38 301 ILE A O 1
ATOM 2395 N N . GLU A 1 302 ? -9.615 -8.697 12.387 1.00 90.88 302 GLU A N 1
ATOM 2396 C CA . GLU A 1 302 ? -8.295 -8.988 12.977 1.00 90.88 302 GLU A CA 1
ATOM 2397 C C . GLU A 1 302 ? -8.382 -9.313 14.482 1.00 90.88 302 GLU A C 1
ATOM 2399 O O . GLU A 1 302 ? -7.664 -10.164 15.010 1.00 90.88 302 GLU A O 1
ATOM 2404 N N . LYS A 1 303 ? -9.264 -8.607 15.203 1.00 90.19 303 LYS A N 1
ATOM 2405 C CA . LYS A 1 303 ? -9.468 -8.737 16.657 1.00 90.19 303 LYS A CA 1
ATOM 2406 C C . LYS A 1 303 ? -10.951 -8.970 16.971 1.00 90.19 303 LYS A C 1
ATOM 2408 O O . LYS A 1 303 ? -11.631 -8.050 17.433 1.00 90.19 303 LYS A O 1
ATOM 2413 N N . PRO A 1 304 ? -11.487 -10.175 16.713 1.00 89.12 304 PRO A N 1
ATOM 2414 C CA . PRO A 1 304 ? -12.894 -10.454 16.959 1.00 89.12 304 PRO A CA 1
ATOM 2415 C C . PRO A 1 304 ? -13.207 -10.337 18.457 1.00 89.12 304 PRO A C 1
ATOM 2417 O O . PRO A 1 304 ? -12.430 -10.772 19.306 1.00 89.12 304 PRO A O 1
ATOM 2420 N N . GLY A 1 305 ? -14.353 -9.739 18.789 1.00 89.38 305 GLY A N 1
ATOM 2421 C CA . GLY A 1 305 ? -14.776 -9.526 20.180 1.00 89.38 305 GLY A CA 1
ATOM 2422 C C . GLY A 1 305 ? -14.181 -8.288 20.860 1.00 89.38 305 GLY A C 1
ATOM 2423 O O . GLY A 1 305 ? -14.518 -8.031 22.013 1.00 89.38 305 GLY A O 1
ATOM 2424 N N . LYS A 1 306 ? -13.354 -7.501 20.161 1.00 93.62 306 LYS A N 1
ATOM 2425 C CA . LYS A 1 306 ? -12.857 -6.210 20.647 1.00 93.62 306 LYS A CA 1
ATOM 2426 C C . LYS A 1 306 ? -13.423 -5.058 19.824 1.00 93.62 306 LYS A C 1
ATOM 2428 O O . LYS A 1 306 ? -13.449 -5.119 18.596 1.00 93.62 306 LYS A O 1
ATOM 2433 N N . ARG A 1 307 ? -13.851 -3.994 20.500 1.00 93.25 307 ARG A N 1
ATOM 2434 C CA . ARG A 1 307 ? -14.291 -2.738 19.885 1.00 93.25 307 ARG A CA 1
ATOM 2435 C C . ARG A 1 307 ? -13.133 -1.752 19.860 1.00 93.25 307 ARG A C 1
ATOM 2437 O O . ARG A 1 307 ? -12.481 -1.565 20.877 1.00 93.25 307 ARG A O 1
ATOM 2444 N N . ILE A 1 308 ? -12.890 -1.104 18.724 1.00 96.12 308 ILE A N 1
ATOM 2445 C CA . ILE A 1 308 ? -11.886 -0.037 18.631 1.00 96.12 308 ILE A CA 1
ATOM 2446 C C . ILE A 1 308 ? -12.515 1.271 19.113 1.00 96.12 308 ILE A C 1
ATOM 2448 O O . ILE A 1 308 ? -13.508 1.723 18.543 1.00 96.12 308 ILE A O 1
ATOM 2452 N N . LEU A 1 309 ? -11.932 1.872 20.150 1.00 94.62 309 LEU A N 1
ATOM 2453 C CA . LEU A 1 309 ? -12.373 3.145 20.721 1.00 94.62 309 LEU A CA 1
ATOM 2454 C C . LEU A 1 309 ? -11.668 4.341 20.090 1.00 94.62 309 LEU A C 1
ATOM 2456 O O . LEU A 1 309 ? -12.284 5.386 19.904 1.00 94.62 309 LEU A O 1
ATOM 2460 N N . ARG A 1 310 ? -10.376 4.211 19.781 1.00 94.19 310 ARG A N 1
ATOM 2461 C CA . ARG A 1 310 ? -9.574 5.290 19.197 1.00 94.19 310 ARG A CA 1
ATOM 2462 C C . ARG A 1 310 ? -8.544 4.743 18.232 1.00 94.19 310 ARG A C 1
ATOM 2464 O O . ARG A 1 310 ? -7.980 3.667 18.434 1.00 94.19 310 ARG A O 1
ATOM 2471 N N . TYR A 1 311 ? -8.286 5.530 17.202 1.00 94.94 311 TYR A N 1
ATOM 2472 C CA . TYR A 1 311 ? -7.271 5.283 16.195 1.00 94.94 311 TYR A CA 1
ATOM 2473 C C . TYR A 1 311 ? -6.379 6.511 16.049 1.00 94.94 311 TYR A C 1
ATOM 2475 O O . TYR A 1 311 ? -6.881 7.630 15.938 1.00 94.94 311 TYR A O 1
ATOM 2483 N N . PHE A 1 312 ? -5.070 6.279 15.968 1.00 91.56 312 PHE A N 1
ATOM 2484 C CA . PHE A 1 312 ? -4.063 7.291 15.661 1.00 91.56 312 PHE A CA 1
ATOM 2485 C C . PHE A 1 312 ? -3.075 6.762 14.618 1.00 91.56 312 PHE A C 1
ATOM 2487 O O . PHE A 1 312 ? -2.678 5.599 14.661 1.00 91.56 312 PHE A O 1
ATOM 2494 N N . SER A 1 313 ? -2.605 7.615 13.710 1.00 89.81 313 SER A N 1
ATOM 2495 C CA . SER A 1 313 ? -1.531 7.305 12.770 1.00 89.81 313 SER A CA 1
ATOM 2496 C C . SER A 1 313 ? -0.614 8.492 12.536 1.00 89.81 313 SER A C 1
ATOM 2498 O O . SER A 1 313 ? -1.049 9.617 12.310 1.00 89.81 313 SER A O 1
ATOM 2500 N N . ALA A 1 314 ? 0.683 8.194 12.543 1.00 83.12 314 ALA A N 1
ATOM 2501 C CA . ALA A 1 314 ? 1.752 9.137 12.235 1.00 83.12 314 ALA A CA 1
ATOM 2502 C C . ALA A 1 314 ? 2.303 8.938 10.811 1.00 83.12 314 ALA A C 1
ATOM 2504 O O . ALA A 1 314 ? 3.146 9.707 10.349 1.00 83.12 314 ALA A O 1
ATOM 2505 N N . GLY A 1 315 ? 1.851 7.901 10.096 1.00 82.62 315 GLY A N 1
ATOM 2506 C CA . GLY A 1 315 ? 2.336 7.588 8.760 1.00 82.62 315 GLY A CA 1
ATOM 2507 C C . GLY A 1 315 ? 2.266 6.107 8.401 1.00 82.62 315 GLY A C 1
ATOM 2508 O O . GLY A 1 315 ? 1.640 5.283 9.069 1.00 82.62 315 GLY A O 1
ATOM 2509 N N . ALA A 1 316 ? 2.943 5.755 7.308 1.00 83.56 316 ALA A N 1
ATOM 2510 C CA . ALA A 1 316 ? 3.019 4.376 6.847 1.00 83.56 316 ALA A CA 1
ATOM 2511 C C . ALA A 1 316 ? 3.719 3.480 7.886 1.00 83.56 316 ALA A C 1
ATOM 2513 O O . ALA A 1 316 ? 4.865 3.713 8.265 1.00 83.56 316 ALA A O 1
ATOM 2514 N N . LYS A 1 317 ? 3.027 2.412 8.281 1.00 85.44 317 LYS A N 1
ATOM 2515 C CA . LYS A 1 317 ? 3.428 1.371 9.246 1.00 85.44 317 LYS A CA 1
ATOM 2516 C C . LYS A 1 317 ? 3.676 1.909 10.657 1.00 85.44 317 LYS A C 1
ATOM 2518 O O . LYS A 1 317 ? 4.502 1.363 11.392 1.00 85.44 317 LYS A O 1
ATOM 2523 N N . GLN A 1 318 ? 2.976 2.995 10.987 1.00 89.19 318 GLN A N 1
ATOM 2524 C CA . GLN A 1 318 ? 3.049 3.716 12.252 1.00 89.19 318 GLN A CA 1
ATOM 2525 C C . GLN A 1 318 ? 1.636 4.113 12.687 1.00 89.19 318 GLN A C 1
ATOM 2527 O O . GLN A 1 318 ? 1.083 5.112 12.212 1.00 89.19 318 GLN A O 1
ATOM 2532 N N . TYR A 1 319 ? 1.030 3.306 13.552 1.00 91.69 319 TYR A N 1
ATOM 2533 C CA . TYR A 1 319 ? -0.316 3.552 14.057 1.00 91.69 319 TYR A CA 1
ATOM 2534 C C . TYR A 1 319 ? -0.508 2.984 15.465 1.00 91.69 319 TYR A C 1
ATOM 2536 O O . TYR A 1 319 ? 0.223 2.089 15.892 1.00 91.69 319 TYR A O 1
ATOM 2544 N N . ALA A 1 320 ? -1.514 3.498 16.162 1.00 93.56 320 ALA A N 1
ATOM 2545 C CA . ALA A 1 320 ? -1.918 3.056 17.483 1.00 93.56 320 ALA A CA 1
ATOM 2546 C C . ALA A 1 320 ? -3.442 2.887 17.549 1.00 93.56 320 ALA A C 1
ATOM 2548 O O . ALA A 1 320 ? -4.189 3.659 16.943 1.00 93.56 320 ALA A O 1
ATOM 2549 N N . LEU A 1 321 ? -3.890 1.862 18.268 1.00 95.25 321 LEU A N 1
ATOM 2550 C CA . LEU A 1 321 ? -5.289 1.493 18.449 1.00 95.25 321 LEU A CA 1
ATOM 2551 C C . LEU A 1 321 ? -5.579 1.282 19.933 1.00 95.25 321 LEU A C 1
ATOM 2553 O O . LEU A 1 321 ? -4.813 0.623 20.636 1.00 95.25 321 LEU A O 1
ATOM 2557 N N . GLU A 1 322 ? -6.706 1.818 20.382 1.00 96.00 322 GLU A N 1
ATOM 2558 C CA . GLU A 1 322 ? -7.294 1.538 21.690 1.00 96.00 322 GLU A CA 1
ATOM 2559 C C . GLU A 1 322 ? -8.480 0.602 21.502 1.00 96.00 322 GLU A C 1
ATOM 2561 O O . GLU A 1 322 ? -9.363 0.867 20.682 1.00 96.00 322 GLU A O 1
ATOM 2566 N N . PHE A 1 323 ? -8.497 -0.485 22.262 1.00 95.88 323 PHE A N 1
ATOM 2567 C CA . PHE A 1 323 ? -9.524 -1.509 22.213 1.00 95.88 323 PHE A CA 1
ATOM 2568 C C . PHE A 1 323 ? -10.225 -1.641 23.556 1.00 95.88 323 PHE A C 1
ATOM 2570 O O . PHE A 1 323 ? -9.581 -1.609 24.598 1.00 95.88 323 PHE A O 1
ATOM 2577 N N . GLU A 1 324 ? -11.513 -1.934 23.506 1.00 95.69 324 GLU A N 1
ATOM 2578 C CA . GLU A 1 324 ? -12.314 -2.412 24.626 1.00 95.69 324 GLU A CA 1
ATOM 2579 C C . GLU A 1 324 ? -12.762 -3.845 24.338 1.00 95.69 324 GLU A C 1
ATOM 2581 O O . GLU A 1 324 ? -13.304 -4.140 23.267 1.00 95.69 324 GLU A O 1
ATOM 2586 N N . ASP A 1 325 ? -12.522 -4.753 25.277 1.00 94.88 325 ASP A N 1
ATOM 2587 C CA . ASP A 1 325 ? -13.044 -6.112 25.194 1.00 94.88 325 ASP A CA 1
ATOM 2588 C C . ASP A 1 325 ? -14.554 -6.122 25.471 1.00 94.88 325 ASP A C 1
ATOM 2590 O O . ASP A 1 325 ? -15.011 -5.673 26.521 1.00 94.88 325 ASP A O 1
ATOM 2594 N N . LEU A 1 326 ? -15.348 -6.661 24.542 1.00 92.75 326 LEU A N 1
ATOM 2595 C CA . LEU A 1 326 ? -16.809 -6.656 24.659 1.00 92.75 326 LEU A CA 1
ATOM 2596 C C . LEU A 1 326 ? -17.342 -7.580 25.766 1.00 92.75 326 LEU A C 1
ATOM 2598 O O . LEU A 1 326 ? -18.509 -7.463 26.136 1.00 92.75 326 LEU A O 1
ATOM 2602 N N . LYS A 1 327 ? -16.535 -8.522 26.271 1.00 93.56 327 LYS A N 1
ATOM 2603 C CA . LYS A 1 327 ? -16.930 -9.448 27.342 1.00 93.56 327 LYS A CA 1
ATOM 2604 C C . LYS A 1 327 ? -16.536 -8.930 28.716 1.00 93.56 327 LYS A C 1
ATOM 2606 O O . LYS A 1 327 ? -17.321 -9.067 29.651 1.00 93.56 327 LYS A O 1
ATOM 2611 N N . THR A 1 328 ? -15.321 -8.402 28.853 1.00 93.88 328 THR A N 1
ATOM 2612 C CA . THR A 1 328 ? -14.771 -7.993 30.157 1.00 93.88 328 THR A CA 1
ATOM 2613 C C . THR A 1 328 ? -14.850 -6.489 30.404 1.00 93.88 328 THR A C 1
ATOM 2615 O O . THR A 1 328 ? -14.761 -6.071 31.556 1.00 93.88 328 THR A O 1
ATOM 2618 N N . GLY A 1 329 ? -15.014 -5.676 29.356 1.00 93.19 329 GLY A N 1
ATOM 2619 C CA . GLY A 1 329 ? -14.882 -4.218 29.423 1.00 93.19 329 GLY A CA 1
ATOM 2620 C C . GLY A 1 329 ? -13.437 -3.744 29.616 1.00 93.19 329 GLY A C 1
ATOM 2621 O O . GLY A 1 329 ? -13.206 -2.570 29.891 1.00 93.19 329 GLY A O 1
ATOM 2622 N N . GLU A 1 330 ? -12.453 -4.643 29.515 1.00 95.50 330 GLU A N 1
ATOM 2623 C CA . GLU A 1 330 ? -11.044 -4.310 29.714 1.00 95.50 330 GLU A CA 1
ATOM 2624 C C . GLU A 1 330 ? -10.502 -3.486 28.540 1.00 95.50 330 GLU A C 1
ATOM 2626 O O . GLU A 1 330 ? -10.694 -3.835 27.370 1.00 95.50 330 GLU A O 1
ATOM 2631 N N . ILE A 1 331 ? -9.783 -2.408 28.862 1.00 96.56 331 ILE A N 1
ATOM 2632 C CA . ILE A 1 331 ? -9.109 -1.567 27.873 1.00 96.56 331 ILE A CA 1
ATOM 2633 C C . ILE A 1 331 ? -7.715 -2.121 27.584 1.00 96.56 331 ILE A C 1
ATOM 2635 O O . ILE A 1 331 ? -6.924 -2.373 28.491 1.00 96.56 331 ILE A O 1
ATOM 2639 N N . SER A 1 332 ? -7.394 -2.277 26.302 1.00 93.88 332 SER A N 1
ATOM 2640 C CA . SER A 1 332 ? -6.082 -2.721 25.829 1.00 93.88 332 SER A CA 1
ATOM 2641 C C . SER A 1 332 ? -5.600 -1.862 24.664 1.00 93.88 332 SER A C 1
ATOM 2643 O O . SER A 1 332 ? -6.402 -1.310 23.916 1.00 93.88 332 SER A O 1
ATOM 2645 N N . TYR A 1 333 ? -4.284 -1.761 24.488 1.00 93.50 333 TYR A N 1
ATOM 2646 C CA . TYR A 1 333 ? -3.678 -0.896 23.475 1.00 93.50 333 TYR A CA 1
ATOM 2647 C C . TYR A 1 333 ? -2.788 -1.699 22.527 1.00 93.50 333 TYR A C 1
ATOM 2649 O O . TYR A 1 333 ? -2.064 -2.598 22.954 1.00 93.50 333 TYR A O 1
ATOM 2657 N N . GLU A 1 334 ? -2.799 -1.346 21.244 1.00 91.12 334 GLU A N 1
ATOM 2658 C CA . GLU A 1 334 ? -1.860 -1.860 20.245 1.00 91.12 334 GLU A CA 1
ATOM 2659 C C . GLU A 1 334 ? -1.131 -0.688 19.596 1.00 91.12 334 GLU A C 1
ATOM 2661 O O . GLU A 1 334 ? -1.759 0.239 19.094 1.00 91.12 334 GLU A O 1
ATOM 2666 N N . VAL A 1 335 ? 0.198 -0.736 19.576 1.00 90.00 335 VAL A N 1
ATOM 2667 C CA . VAL A 1 335 ? 1.035 0.253 18.892 1.00 90.00 335 VAL A CA 1
ATOM 2668 C C . VAL A 1 335 ? 1.898 -0.485 17.876 1.00 90.00 335 VAL A C 1
ATOM 2670 O O . VAL A 1 335 ? 2.729 -1.315 18.243 1.00 90.00 335 VAL A O 1
ATOM 2673 N N . LYS A 1 336 ? 1.718 -0.186 16.586 1.00 87.25 336 LYS A N 1
ATOM 2674 C CA . LYS A 1 336 ? 2.585 -0.680 15.511 1.00 87.25 336 LYS A CA 1
ATOM 2675 C C . LYS A 1 336 ? 3.523 0.435 15.071 1.00 87.25 336 LYS A C 1
ATOM 2677 O O . LYS A 1 336 ? 3.094 1.392 14.437 1.00 87.25 336 LYS A O 1
ATOM 2682 N N . LEU A 1 337 ? 4.813 0.278 15.370 1.00 83.56 337 LEU A N 1
ATOM 2683 C CA . LEU A 1 337 ? 5.889 1.202 15.000 1.00 83.56 337 LEU A CA 1
ATOM 2684 C C . LEU A 1 337 ? 6.995 0.456 14.251 1.00 83.56 337 LEU A C 1
ATOM 2686 O O . LEU A 1 337 ? 7.914 -0.103 14.847 1.00 83.56 337 LEU A O 1
ATOM 2690 N N . ARG A 1 338 ? 6.937 0.440 12.917 1.00 75.75 338 ARG A N 1
ATOM 2691 C CA . ARG A 1 338 ? 7.998 -0.190 12.121 1.00 75.75 338 ARG A CA 1
ATOM 2692 C C . ARG A 1 338 ? 9.243 0.700 12.061 1.00 75.75 338 ARG A C 1
ATOM 2694 O O . ARG A 1 338 ? 9.161 1.857 11.660 1.00 75.75 338 ARG A O 1
ATOM 2701 N N . GLY A 1 339 ? 10.403 0.116 12.367 1.00 68.44 339 GLY A N 1
ATOM 2702 C CA . GLY A 1 339 ? 11.710 0.789 12.327 1.00 68.44 339 GLY A CA 1
ATOM 2703 C C . GLY A 1 339 ? 12.314 1.072 13.704 1.00 68.44 339 GLY A C 1
ATOM 2704 O O . GLY A 1 339 ? 13.486 1.424 13.773 1.00 68.44 339 GLY A O 1
ATOM 2705 N N . PHE A 1 340 ? 11.551 0.852 14.777 1.00 67.75 340 PHE A N 1
ATOM 2706 C CA . PHE A 1 340 ? 12.041 0.867 16.151 1.00 67.75 340 PHE A CA 1
ATOM 2707 C C . PHE A 1 340 ? 12.043 -0.558 16.699 1.00 67.75 340 PHE A C 1
ATOM 2709 O O . PHE A 1 340 ? 11.071 -1.295 16.527 1.00 67.75 340 PHE A O 1
ATOM 2716 N N . THR A 1 341 ? 13.132 -0.954 17.352 1.00 62.12 341 THR A N 1
ATOM 2717 C CA . THR A 1 341 ? 13.145 -2.179 18.152 1.00 62.12 341 THR A CA 1
ATOM 2718 C C . THR A 1 341 ? 12.500 -1.841 19.486 1.00 62.12 341 THR A C 1
ATOM 2720 O O . THR A 1 341 ? 13.051 -1.059 20.254 1.00 62.12 341 THR A O 1
ATOM 2723 N N . ILE A 1 342 ? 11.312 -2.383 19.740 1.00 59.88 342 ILE A N 1
ATOM 2724 C CA . ILE A 1 342 ? 10.627 -2.193 21.017 1.00 59.88 342 ILE A CA 1
ATOM 2725 C C . ILE A 1 342 ? 11.257 -3.171 22.015 1.00 59.88 342 ILE A C 1
ATOM 2727 O O . ILE A 1 342 ? 10.921 -4.353 22.0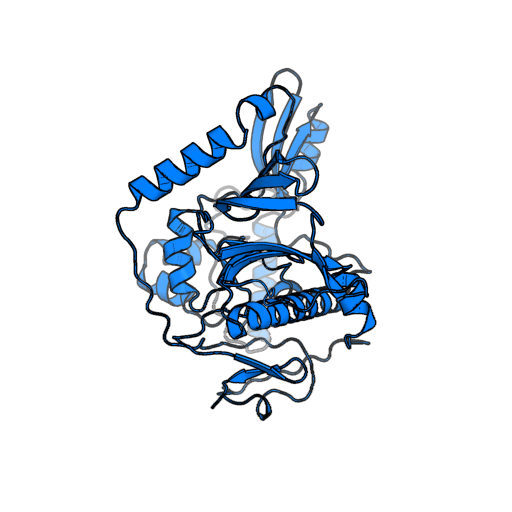26 1.00 59.88 342 ILE A O 1
ATOM 2731 N N . ASP A 1 343 ? 12.216 -2.691 22.804 1.00 65.25 343 ASP A N 1
ATOM 2732 C CA . ASP A 1 343 ? 12.684 -3.367 24.018 1.00 65.25 343 ASP A CA 1
ATOM 2733 C C . ASP A 1 343 ? 11.898 -2.873 25.251 1.00 65.25 343 ASP A C 1
ATOM 2735 O O . ASP A 1 343 ? 11.094 -1.944 25.155 1.00 65.25 343 ASP A O 1
ATOM 2739 N N . GLY A 1 344 ? 12.111 -3.492 26.419 1.00 61.25 344 GLY A N 1
ATOM 2740 C CA . GLY A 1 344 ? 11.369 -3.161 27.646 1.00 61.25 344 GLY A CA 1
ATOM 2741 C C . GLY A 1 344 ? 11.555 -1.719 28.147 1.00 61.25 344 GLY A C 1
ATOM 2742 O O . GLY A 1 344 ? 10.683 -1.194 28.837 1.00 61.25 344 GLY A O 1
ATOM 2743 N N . ASN A 1 345 ? 12.652 -1.054 27.768 1.00 62.25 345 ASN A N 1
ATOM 2744 C CA . ASN A 1 345 ? 12.897 0.357 28.087 1.00 62.25 345 ASN A CA 1
ATOM 2745 C C . ASN A 1 345 ? 12.259 1.297 27.052 1.00 62.25 345 ASN A C 1
ATOM 2747 O O . ASN A 1 345 ? 11.853 2.407 27.377 1.00 62.25 345 ASN A O 1
ATOM 2751 N N . THR A 1 346 ? 12.154 0.855 25.802 1.00 61.53 346 THR A N 1
ATOM 2752 C CA . THR A 1 346 ? 11.561 1.609 24.698 1.00 61.53 346 THR A CA 1
ATOM 2753 C C . THR A 1 346 ? 10.038 1.516 24.721 1.00 61.53 346 THR A C 1
ATOM 2755 O O . THR A 1 346 ? 9.374 2.483 24.364 1.00 61.53 346 THR A O 1
ATOM 2758 N N . SER A 1 347 ? 9.457 0.407 25.191 1.00 63.06 347 SER A N 1
ATOM 2759 C CA . SER A 1 347 ? 8.001 0.235 25.305 1.00 63.06 347 SER A CA 1
ATOM 2760 C C . SER A 1 347 ? 7.358 1.169 26.328 1.00 63.06 347 SER A C 1
ATOM 2762 O O . SER A 1 347 ? 6.210 1.565 26.152 1.00 63.06 347 SER A O 1
ATOM 2764 N N . SER A 1 348 ? 8.080 1.533 27.393 1.00 64.44 348 SER A N 1
ATOM 2765 C CA . SER A 1 348 ? 7.587 2.490 28.391 1.00 64.44 348 SER A CA 1
ATOM 2766 C C . SER A 1 348 ? 7.580 3.923 27.853 1.00 64.44 348 SER A C 1
ATOM 2768 O O . SER A 1 348 ? 6.698 4.698 28.213 1.00 64.44 348 SER A O 1
ATOM 2770 N N . LEU A 1 349 ? 8.500 4.256 26.942 1.00 69.12 349 LEU A N 1
ATOM 2771 C CA . LEU A 1 349 ? 8.585 5.563 26.286 1.00 69.12 349 LEU A CA 1
ATOM 2772 C C . LEU A 1 349 ? 7.657 5.668 25.065 1.00 69.12 349 LEU A C 1
ATOM 2774 O O . LEU A 1 349 ? 6.961 6.667 24.906 1.00 69.12 349 LEU A O 1
ATOM 2778 N N . LEU A 1 350 ? 7.613 4.636 24.220 1.00 74.75 350 LEU A N 1
ATOM 2779 C CA . LEU A 1 350 ? 6.805 4.547 22.998 1.00 74.75 350 LEU A CA 1
ATOM 2780 C C . LEU A 1 350 ? 5.526 3.736 23.241 1.00 74.75 350 LEU A C 1
ATOM 2782 O O . LEU A 1 350 ? 5.268 2.726 22.586 1.00 74.75 350 LEU A O 1
ATOM 2786 N N . ASN A 1 351 ? 4.733 4.190 24.208 1.00 84.12 351 ASN A N 1
ATOM 2787 C CA . ASN A 1 351 ? 3.418 3.633 24.499 1.00 84.12 351 ASN A CA 1
ATOM 2788 C C . ASN A 1 351 ? 2.306 4.405 23.757 1.00 84.12 351 ASN A C 1
ATOM 2790 O O . ASN A 1 351 ? 2.551 5.419 23.098 1.00 84.12 351 ASN A O 1
ATOM 2794 N N . PHE A 1 352 ? 1.072 3.912 23.873 1.00 88.06 352 PHE A N 1
ATOM 2795 C CA . PHE A 1 352 ? -0.101 4.496 23.222 1.00 88.06 352 PHE A CA 1
ATOM 2796 C C . PHE A 1 352 ? -0.306 5.977 23.565 1.00 88.06 352 PHE A C 1
ATOM 2798 O O . PHE A 1 352 ? -0.540 6.773 22.661 1.00 88.06 352 PHE A O 1
ATOM 2805 N N . HIS A 1 353 ? -0.172 6.360 24.837 1.00 89.94 353 HIS A N 1
ATOM 2806 C CA . HIS A 1 353 ? -0.399 7.736 25.280 1.00 89.94 353 HIS A CA 1
ATOM 2807 C C . HIS A 1 353 ? 0.658 8.690 24.728 1.00 89.94 353 HIS A C 1
ATOM 2809 O O . HIS A 1 353 ? 0.310 9.743 24.206 1.00 89.94 353 HIS A O 1
ATOM 2815 N N . THR A 1 354 ? 1.937 8.300 24.751 1.00 87.31 354 THR A N 1
ATOM 2816 C CA . THR A 1 354 ? 2.992 9.109 24.125 1.00 87.31 354 THR A CA 1
ATOM 2817 C C . THR A 1 354 ? 2.739 9.270 22.624 1.00 87.31 354 THR A C 1
ATOM 2819 O O . THR A 1 354 ? 2.888 10.363 22.082 1.00 87.31 354 THR A O 1
ATOM 2822 N N . PHE A 1 355 ? 2.329 8.194 21.940 1.00 88.31 355 PHE A N 1
ATOM 2823 C CA . PHE A 1 355 ? 2.012 8.238 20.511 1.00 88.31 355 PHE A CA 1
ATOM 2824 C C . PHE A 1 355 ? 0.812 9.149 20.217 1.00 88.31 355 PHE A C 1
ATOM 2826 O O . PHE A 1 355 ? 0.872 9.950 19.285 1.00 88.31 355 PHE A O 1
ATOM 2833 N N . GLN A 1 356 ? -0.245 9.057 21.027 1.00 89.81 356 GLN A N 1
ATOM 2834 C CA . GLN A 1 356 ? -1.411 9.934 20.965 1.00 89.81 356 GLN A CA 1
ATOM 2835 C C . GLN A 1 356 ? -0.986 11.403 21.060 1.00 89.81 356 GLN A C 1
ATOM 2837 O O . GLN A 1 356 ? -1.295 12.170 20.151 1.00 89.81 356 GLN A O 1
ATOM 2842 N N . THR A 1 357 ? -0.222 11.777 22.093 1.00 88.88 357 THR A N 1
ATOM 2843 C CA . THR A 1 357 ? 0.239 13.160 22.288 1.00 88.88 357 THR A CA 1
ATOM 2844 C C . THR A 1 357 ? 1.028 13.669 21.083 1.00 88.88 357 THR A C 1
ATOM 2846 O O . THR A 1 357 ? 0.754 14.755 20.591 1.00 88.88 357 THR A O 1
ATOM 2849 N N . ILE A 1 358 ? 1.941 12.861 20.533 1.00 86.25 358 ILE A N 1
ATOM 2850 C CA . ILE A 1 358 ? 2.724 13.242 19.345 1.00 86.25 358 ILE A CA 1
ATOM 2851 C C . ILE A 1 358 ? 1.817 13.538 18.141 1.00 86.25 358 ILE A C 1
ATOM 2853 O O . ILE A 1 358 ? 2.038 14.514 17.419 1.00 86.25 358 ILE A O 1
ATOM 2857 N N . VAL A 1 359 ? 0.814 12.691 17.892 1.00 85.81 359 VAL A N 1
ATOM 2858 C CA . VAL A 1 359 ? -0.105 12.862 16.757 1.00 85.81 359 VAL A CA 1
ATOM 2859 C C . VAL A 1 359 ? -1.031 14.061 16.972 1.00 85.81 359 VAL A C 1
ATOM 2861 O O . VAL A 1 359 ? -1.276 14.813 16.029 1.00 85.81 359 VAL A O 1
ATOM 2864 N N . GLU A 1 360 ? -1.524 14.263 18.193 1.00 86.50 360 GLU A N 1
ATOM 2865 C CA . GLU A 1 360 ? -2.375 15.397 18.561 1.00 86.50 360 GLU A CA 1
ATOM 2866 C C . GLU A 1 360 ? -1.627 16.728 18.471 1.00 86.50 360 GLU A C 1
ATOM 2868 O O . GLU A 1 360 ? -2.127 17.660 17.843 1.00 86.50 360 GLU A O 1
ATOM 2873 N N . ASP A 1 361 ? -0.406 16.808 18.999 1.00 84.69 361 ASP A N 1
ATOM 2874 C CA . ASP A 1 361 ? 0.444 17.997 18.900 1.00 84.69 361 ASP A CA 1
ATOM 2875 C C . ASP A 1 361 ? 0.720 18.358 17.438 1.00 84.69 361 ASP A C 1
ATOM 2877 O O . ASP A 1 361 ? 0.615 19.522 17.038 1.00 84.69 361 ASP A O 1
ATOM 2881 N N . PHE A 1 362 ? 1.010 17.353 16.606 1.00 80.00 362 PHE A N 1
ATOM 2882 C CA . PHE A 1 362 ? 1.201 17.556 15.175 1.00 80.00 362 PHE A CA 1
ATOM 2883 C C . PHE A 1 362 ? -0.084 18.022 14.475 1.00 80.00 362 PHE A C 1
ATOM 2885 O O . PHE A 1 362 ? -0.036 18.927 13.643 1.00 80.00 362 PHE A O 1
ATOM 2892 N N . ALA A 1 363 ? -1.238 17.443 14.814 1.00 75.19 363 ALA A N 1
ATOM 2893 C CA . ALA A 1 363 ? -2.524 17.861 14.263 1.00 75.19 363 ALA A CA 1
ATOM 2894 C C . ALA A 1 363 ? -2.886 19.299 14.674 1.00 75.19 363 ALA A C 1
ATOM 2896 O O . ALA A 1 363 ? -3.358 20.075 13.843 1.00 75.19 363 ALA A O 1
ATOM 2897 N N . ASN A 1 364 ? -2.600 19.682 15.919 1.00 77.25 364 ASN A N 1
ATOM 2898 C CA . ASN A 1 364 ? -2.827 21.029 16.441 1.00 77.25 364 ASN A CA 1
ATOM 2899 C C . ASN A 1 364 ? -1.910 22.070 15.789 1.00 77.25 364 ASN A C 1
ATOM 2901 O O . ASN A 1 364 ? -2.339 23.194 15.530 1.00 77.25 364 ASN A O 1
ATOM 2905 N N . PHE A 1 365 ? -0.671 21.695 15.460 1.00 74.44 365 PHE A N 1
ATOM 2906 C CA . PHE A 1 365 ? 0.248 22.547 14.703 1.00 74.44 365 PHE A CA 1
ATOM 2907 C C . PHE A 1 365 ? -0.260 22.867 13.279 1.00 74.44 365 PHE A C 1
ATOM 2909 O O . PHE A 1 365 ? 0.143 23.869 12.692 1.00 74.44 365 PHE A O 1
ATOM 2916 N N . LEU A 1 366 ? -1.163 22.055 12.716 1.00 65.75 366 LEU A N 1
ATOM 2917 C CA . LEU A 1 366 ? -1.630 22.152 11.325 1.00 65.75 366 LEU A CA 1
ATOM 2918 C C . LEU A 1 366 ? -2.872 23.055 11.076 1.00 65.75 366 LEU A C 1
ATOM 2920 O O . LEU A 1 366 ? -3.455 22.951 10.000 1.00 65.75 366 LEU A O 1
ATOM 2924 N N . GLN A 1 367 ? -3.307 23.934 11.994 1.00 47.19 367 GLN A N 1
ATOM 2925 C CA . GLN A 1 367 ? -4.538 24.760 11.842 1.00 47.19 367 GLN A CA 1
ATOM 2926 C C . GLN A 1 367 ? -4.754 25.416 10.443 1.00 47.19 367 GLN A C 1
ATOM 2928 O O . GLN A 1 367 ? -3.861 26.118 9.968 1.00 47.19 367 GLN A O 1
ATOM 2933 N N . PRO A 1 368 ? -5.983 25.421 9.869 1.00 51.16 368 PRO A N 1
ATOM 2934 C CA . PRO A 1 368 ? -6.919 24.320 9.663 1.00 51.16 368 PRO A CA 1
ATOM 2935 C C . PRO A 1 368 ? -7.016 23.870 8.182 1.00 51.16 368 PRO A C 1
ATOM 2937 O O . PRO A 1 368 ? -6.827 24.642 7.243 1.00 51.16 368 PRO A O 1
ATOM 2940 N N . SER A 1 369 ? -7.362 22.586 8.029 1.00 39.34 369 SER A N 1
ATOM 2941 C CA . SER A 1 369 ? -8.049 21.897 6.920 1.00 39.34 369 SER A CA 1
ATOM 2942 C C . SER A 1 369 ? -7.976 22.502 5.510 1.00 39.34 369 SER A C 1
ATOM 2944 O O . SER A 1 369 ? -8.763 23.378 5.148 1.00 39.34 369 SER A O 1
ATOM 2946 N N . ILE A 1 370 ? -7.181 21.875 4.635 1.00 35.25 370 ILE A N 1
ATOM 2947 C CA . ILE A 1 370 ? -7.609 21.765 3.236 1.00 35.25 370 ILE A CA 1
ATOM 2948 C C . ILE A 1 370 ? -8.845 20.866 3.258 1.00 35.25 370 ILE A C 1
ATOM 2950 O O . ILE A 1 370 ? -8.728 19.645 3.367 1.00 35.25 370 ILE A O 1
ATOM 2954 N N . ASP A 1 371 ? -10.022 21.480 3.209 1.00 35.12 371 ASP A N 1
ATOM 2955 C CA . ASP A 1 371 ? -11.259 20.769 2.934 1.00 35.12 371 ASP A CA 1
ATOM 2956 C C . ASP A 1 371 ? -11.204 20.333 1.467 1.00 35.12 371 ASP A C 1
ATOM 2958 O O . ASP A 1 371 ? -11.442 21.112 0.540 1.00 35.12 371 ASP A O 1
ATOM 2962 N N . VAL A 1 372 ? -10.736 19.108 1.231 1.00 34.81 372 VAL A N 1
ATOM 2963 C CA . VAL A 1 372 ? -10.759 18.527 -0.108 1.00 34.81 372 VAL A CA 1
ATOM 2964 C C . VAL A 1 372 ? -12.206 18.133 -0.367 1.00 34.81 372 VAL A C 1
ATOM 2966 O O . VAL A 1 372 ? -12.641 17.052 0.019 1.00 34.81 372 VAL A O 1
ATOM 2969 N N . S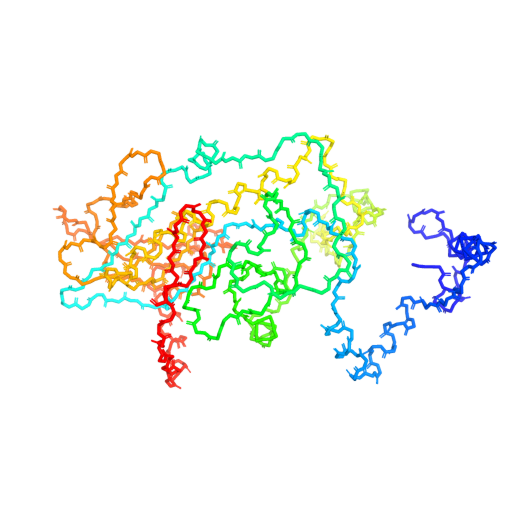ER A 1 373 ? -12.971 19.015 -1.009 1.00 29.52 373 SER A N 1
ATOM 2970 C CA . SER A 1 373 ? -14.307 18.680 -1.489 1.00 29.52 373 SER A CA 1
ATOM 2971 C C . SER A 1 373 ? -14.191 17.559 -2.527 1.00 29.52 373 SER A C 1
ATOM 2973 O O . SER A 1 373 ? -13.729 17.777 -3.649 1.00 29.52 373 SER A O 1
ATOM 2975 N N . TYR A 1 374 ? -14.572 16.343 -2.144 1.00 42.12 374 TYR A N 1
ATOM 2976 C CA . TYR A 1 374 ? -14.504 15.165 -3.002 1.00 42.12 374 TYR A CA 1
ATOM 2977 C C . TYR A 1 374 ? -15.663 15.168 -4.007 1.00 42.12 374 TYR A C 1
ATOM 2979 O O . TYR A 1 374 ? -16.752 14.671 -3.721 1.00 42.12 374 TYR A O 1
ATOM 2987 N N . THR A 1 375 ? -15.439 15.716 -5.201 1.00 35.78 375 THR A N 1
ATOM 2988 C CA . THR A 1 375 ? -16.313 15.484 -6.356 1.00 35.78 375 THR A CA 1
ATOM 2989 C C . THR A 1 375 ? -16.010 14.088 -6.906 1.00 35.78 375 THR A C 1
ATOM 2991 O O . THR A 1 375 ? -14.879 13.754 -7.238 1.00 35.78 375 THR A O 1
ATOM 2994 N N . GLN A 1 376 ? -17.007 13.207 -6.855 1.00 41.00 376 GLN A N 1
ATOM 2995 C CA . GLN A 1 376 ? -16.807 11.759 -6.832 1.00 41.00 376 GLN A CA 1
ATOM 2996 C C . GLN A 1 376 ? -16.612 11.159 -8.234 1.00 41.00 376 GLN A C 1
ATOM 2998 O O . GLN A 1 376 ? -17.592 10.802 -8.886 1.00 41.00 376 GLN A O 1
ATOM 3003 N N . PHE A 1 377 ? -15.369 10.910 -8.656 1.00 41.31 377 PHE A N 1
ATOM 3004 C CA . PHE A 1 377 ? -15.115 9.789 -9.564 1.00 41.31 377 PHE A CA 1
ATOM 3005 C C . PHE A 1 377 ? -15.102 8.503 -8.736 1.00 41.31 377 PHE A C 1
ATOM 3007 O O . PHE A 1 377 ? -14.186 8.267 -7.942 1.00 41.31 377 PHE A O 1
ATOM 3014 N N . ARG A 1 378 ? -16.141 7.681 -8.903 1.00 43.03 378 ARG A N 1
ATOM 3015 C CA . ARG A 1 378 ? -16.214 6.329 -8.341 1.00 43.03 378 ARG A CA 1
ATOM 3016 C C . ARG A 1 378 ? -15.842 5.341 -9.446 1.00 43.03 378 ARG A C 1
ATOM 3018 O O . ARG A 1 378 ? -16.668 5.116 -10.336 1.00 43.03 378 ARG A O 1
ATOM 3025 N N . PRO A 1 379 ? -14.614 4.803 -9.446 1.00 40.50 379 PRO A N 1
ATOM 3026 C CA . PRO A 1 379 ? -14.321 3.663 -10.287 1.00 40.50 379 PRO A CA 1
ATOM 3027 C C . PRO A 1 379 ? -15.216 2.475 -9.905 1.00 40.50 379 PRO A C 1
ATOM 3029 O O . PRO A 1 379 ? -15.884 2.472 -8.870 1.00 40.50 379 PRO A O 1
ATOM 3032 N N . ASN A 1 380 ? -15.295 1.500 -10.799 1.00 36.00 380 ASN A N 1
ATOM 3033 C CA . ASN A 1 380 ? -15.917 0.212 -10.537 1.00 36.00 380 ASN A CA 1
ATOM 3034 C C . ASN A 1 380 ? -15.018 -0.879 -11.126 1.00 36.00 380 ASN A C 1
ATOM 3036 O O . ASN A 1 380 ? -14.607 -0.770 -12.292 1.00 36.00 380 ASN A O 1
ATOM 3040 N N . ILE A 1 381 ? -14.705 -1.912 -10.339 1.00 39.84 381 ILE A N 1
ATOM 3041 C CA . ILE A 1 381 ? -14.030 -3.118 -10.822 1.00 39.84 381 ILE A CA 1
ATOM 3042 C C . ILE A 1 381 ? -15.070 -4.103 -11.365 1.00 39.84 381 ILE A C 1
ATOM 3044 O O . ILE A 1 381 ? -15.747 -4.804 -10.617 1.00 39.84 381 ILE A O 1
ATOM 3048 N N . LEU A 1 382 ? -15.119 -4.237 -12.690 1.00 35.62 382 LEU A N 1
ATOM 3049 C CA . LEU A 1 382 ? -15.836 -5.314 -13.377 1.00 35.62 382 LEU A CA 1
ATOM 3050 C C . LEU A 1 382 ? -14.814 -6.226 -14.060 1.00 35.62 382 LEU A C 1
ATOM 3052 O O . LEU A 1 382 ? -14.054 -5.793 -14.923 1.00 35.62 382 LEU A O 1
ATOM 3056 N N . GLY A 1 383 ? -14.749 -7.493 -13.638 1.00 37.31 383 GLY A N 1
ATOM 3057 C CA . GLY A 1 383 ? -13.865 -8.494 -14.253 1.00 37.31 383 GLY A CA 1
ATOM 3058 C C . GLY A 1 383 ? -12.363 -8.180 -14.162 1.00 37.31 383 GLY A C 1
ATOM 3059 O O . GLY A 1 383 ? -11.606 -8.567 -15.048 1.00 37.31 383 GLY A O 1
ATOM 3060 N N . GLY A 1 384 ? -11.921 -7.455 -13.126 1.00 38.16 384 GLY A N 1
ATOM 3061 C CA . GLY A 1 384 ? -10.514 -7.066 -12.945 1.00 38.16 384 GLY A CA 1
ATOM 3062 C C . GLY A 1 384 ? -10.087 -5.807 -13.712 1.00 38.16 384 GLY A C 1
ATOM 3063 O O . GLY A 1 384 ? -8.901 -5.479 -13.725 1.00 38.16 384 GLY A O 1
ATOM 3064 N N . VAL A 1 385 ? -11.033 -5.089 -14.324 1.00 40.72 385 VAL A N 1
ATOM 3065 C CA . VAL A 1 385 ? -10.807 -3.813 -15.014 1.00 40.72 385 VAL A CA 1
ATOM 3066 C C . VAL A 1 385 ? -11.428 -2.683 -14.200 1.00 40.72 385 VAL A C 1
ATOM 3068 O O . VAL A 1 385 ? -12.620 -2.718 -13.904 1.00 40.72 385 VAL A O 1
ATOM 3071 N N . VAL A 1 386 ? -10.627 -1.670 -13.860 1.00 43.62 386 VAL A N 1
ATOM 3072 C CA . VAL A 1 386 ? -11.108 -0.438 -13.220 1.00 43.62 386 VAL A CA 1
ATOM 3073 C C . VAL A 1 386 ? -11.681 0.472 -14.305 1.00 43.62 386 VAL A C 1
ATOM 3075 O O . VAL A 1 386 ? -10.950 0.908 -15.195 1.00 43.62 386 VAL A O 1
ATOM 3078 N N . SER A 1 387 ? -12.980 0.752 -14.249 1.00 42.28 387 SER A N 1
ATOM 3079 C CA . SER A 1 387 ? -13.685 1.565 -15.247 1.00 42.28 387 SER A CA 1
ATOM 3080 C C . SER A 1 387 ? -14.396 2.762 -14.615 1.00 42.28 387 SER A C 1
ATOM 3082 O O . SER A 1 387 ? -14.692 2.759 -13.422 1.00 42.28 387 SER A O 1
ATOM 3084 N N . LYS A 1 388 ? -14.643 3.805 -15.416 1.00 38.38 388 LYS A N 1
ATOM 3085 C CA . LYS A 1 388 ? -15.487 4.947 -15.045 1.00 38.38 388 LYS A CA 1
ATOM 3086 C C . LYS A 1 388 ? -16.955 4.512 -15.103 1.00 38.38 388 LYS A C 1
ATOM 3088 O O . LYS A 1 388 ? -17.388 4.070 -16.165 1.00 38.38 388 LYS A O 1
ATOM 3093 N N . ASN A 1 389 ? -17.721 4.689 -14.025 1.00 36.75 389 ASN A N 1
ATOM 3094 C CA . ASN A 1 389 ? -19.181 4.731 -14.148 1.00 36.75 389 ASN A CA 1
ATOM 3095 C C . ASN A 1 389 ? -19.546 5.995 -14.946 1.00 36.75 389 ASN A C 1
ATOM 3097 O O . ASN A 1 389 ? -19.147 7.096 -14.553 1.00 36.75 389 ASN A O 1
ATOM 3101 N N . ILE A 1 390 ? -20.213 5.823 -16.091 1.00 32.44 390 ILE A N 1
ATOM 3102 C CA . ILE A 1 390 ? -20.851 6.926 -16.829 1.00 32.44 390 ILE A CA 1
ATOM 3103 C C . ILE A 1 390 ? -22.126 7.319 -16.097 1.00 32.44 390 ILE A C 1
ATOM 3105 O O . ILE A 1 390 ? -22.875 6.389 -15.719 1.00 32.44 390 ILE A O 1
#

Secondary structure (DSSP, 8-state):
---TTTTTT-TTSPPTTS--HHHHHHHHHHHHHHHHHTT-------HHHHHHHHHH-HHHHHHHHH----SPPPHHHH-----EEE--SEE---TTEEEEEEEETTHHHHHHHH-----SS-------S-----SGGGS-SS-----------SSBSS--SEEEETTEEEE-S-HHHHHHHHHHH------PEEEEESSHHHHHHHHS-TTEEEEEEEEETTEEEEEEEE-GGG----TT--SHHHHHHHHHHHHHHHHHHHHHHHTT-EEEEEETTEEEEEEESSS-SS-B-SSTTSEEESSTTEEEEEEEEEETTEEEEEEEETTT--EEEEEEETTS---TTHHHHSSHHHHHHHHHHHHHHT-S--------B-EEEETTEEEE--

Sequence (390 aa):
HGCATCYSSCFDTRLPLGKSPRQLYNAFEKKKLMLENAGFKVEVYWECEIRKSLAENQTKKDFFDVQIDKTPLKMASAFSGGRTAPFALMSTPSEGQNISYSDIQSLYPSVLYYAEFPVGHPIYKPYFTSVNWTLPSELPKDRGILKVNVTAPTDLYLPVLPLKVDEKLLFVLCKSCAKKFCGKFAQKNKLQKLKICKDGAEIASIVEHPANVVNRIDFVGDFAHVRYVEKDEFVRESDFSNIAIPTFVTSFARLKLYGFMEEIISKGGKLLYIDTDSAIFEYRGAIMPLTTGNFLGMMEIEKPGKRILRYFSAGAKQYALEFEDLKTGEISYEVKLRGFTIDGNTSSLLNFHTFQTIVEDFANFLQPSIDVSYTQFRPNILGGVVSKNI

Organism: Zostera marina (NCBI:txid29655)

InterPro domains:
  IPR004868 DNA-directed DNA polymerase, family B, mitochondria/virus [PF03175] (74-175)
  IPR023211 DNA polymerase, palm domain superfamily [G3DSA:3.90.1600.10] (211-341)
  IPR043502 DNA/RNA polymerase superfamily [SSF56672] (69-342)